Protein AF-A0A534K4C8-F1 (afdb_monomer_lite)

Secondary structure (DSSP, 8-state):
-EEEEE-TTSEEEEE-TT--EEEEEEEEEETTTTEEEETTEEEE-EEEEEEEEEEEE-TT-TTSPPEEEEEEEEEEEEE-SSEEEEEES-GGGBSGGGS-TTSPPBPPTT----PPPPTTS-SPPTTPPEEEEEEGGGEEEEEEETTEEEEEEEEESTTSS-EEEEEEEEEE-SSHHHHHHHHTTS-B-S-HHHHHHT---SS---TTS-TT--THHHHHHHHHHHHHHHHHHHHHHHHTT-HHHHHHHHHHHHHHHHHHHHHHHHHHHHTHHHHHHHHHHTTHHHHHHHHHHHHHHHHHHHHHHHHTT----TTTT--HHHHHHHHHS-GGG--HHHHHHHHHHHHHHHHHHH-S----EEEEETTTTEEEEEEGGGTEEE-HHHHHHHHHTS--SS-HHHHHHHHHHHHHHHHHT--HHHHHHTTS-SSGGGGHHHHHHHHHHHHTTS-EEEEEETTEEEEEEEEEETTEEEEEEEEEEEETTEEEEEEEEEEEEES--EEEEEEESSS---BTTBTTEEEEEETTEEEEEEEEEETTHHHHHHHHHT--SEEEEEEEEEEEEEEEE-HHHHHT-TTSPPEEEES-B-TTS-B-SSEEEEEEEEEEEEEEEETTTTEEEEEEEEEETTEEEEEEEEGGGEES---TT-EEEEEEEEEEEE--SSS-------

Structure (mmCIF, N/CA/C/O backbone):
data_AF-A0A534K4C8-F1
#
_entry.id   AF-A0A534K4C8-F1
#
loop_
_atom_site.group_PDB
_atom_site.id
_atom_site.type_symbol
_atom_site.label_atom_id
_atom_site.label_alt_id
_atom_site.label_comp_id
_atom_site.label_asym_id
_atom_site.label_entity_id
_atom_site.label_seq_id
_atom_site.pdbx_PDB_ins_code
_atom_site.Cartn_x
_atom_site.Cartn_y
_atom_site.Cartn_z
_atom_site.occupancy
_atom_site.B_iso_or_equiv
_atom_site.auth_seq_id
_atom_site.auth_comp_id
_atom_site.auth_asym_id
_atom_site.auth_atom_id
_atom_site.pdbx_PDB_model_num
ATOM 1 N N . MET A 1 1 ? -8.471 -3.311 24.965 1.00 91.62 1 MET A N 1
ATOM 2 C CA . MET A 1 1 ? -9.716 -3.371 25.773 1.00 91.62 1 MET A CA 1
ATOM 3 C C . MET A 1 1 ? -10.539 -2.134 25.496 1.00 91.62 1 MET A C 1
ATOM 5 O O . MET A 1 1 ? -9.971 -1.056 25.414 1.00 91.62 1 MET A O 1
ATOM 9 N N . GLU A 1 2 ? -11.858 -2.290 25.397 1.00 92.75 2 GLU A N 1
ATOM 10 C CA . GLU A 1 2 ? -12.789 -1.209 25.055 1.00 92.75 2 GLU A CA 1
ATOM 11 C C . GLU A 1 2 ? -13.980 -1.199 26.025 1.00 92.75 2 GLU A C 1
ATOM 13 O O . GLU A 1 2 ? -14.483 -2.255 26.419 1.00 92.75 2 GLU A O 1
ATOM 18 N N . ILE A 1 3 ? -14.445 -0.017 26.433 1.00 92.06 3 ILE A N 1
ATOM 19 C CA . ILE A 1 3 ? -15.524 0.149 27.423 1.00 92.06 3 ILE A CA 1
ATOM 20 C C . ILE A 1 3 ? -16.543 1.142 26.882 1.00 92.06 3 ILE A C 1
ATOM 22 O O . ILE A 1 3 ? -16.200 2.079 26.167 1.00 92.06 3 ILE A O 1
ATOM 26 N N . GLY A 1 4 ? -17.815 0.973 27.228 1.00 91.44 4 GLY A N 1
ATOM 27 C CA . GLY A 1 4 ? -18.824 1.943 26.843 1.00 91.44 4 GLY A CA 1
ATOM 28 C C . GLY A 1 4 ? -20.234 1.512 27.188 1.00 91.44 4 GLY A C 1
ATOM 29 O O . GLY A 1 4 ? -20.477 0.885 28.218 1.00 91.44 4 GLY A O 1
ATOM 30 N N . TYR A 1 5 ? -21.188 1.866 26.335 1.00 90.69 5 TYR A N 1
ATOM 31 C CA . TYR A 1 5 ? -22.592 1.507 26.515 1.00 90.69 5 TYR A CA 1
ATOM 32 C C . TYR A 1 5 ? -23.217 0.954 25.242 1.00 90.69 5 TYR A C 1
ATOM 34 O O . TYR A 1 5 ? -22.700 1.142 24.142 1.00 90.69 5 TYR A O 1
ATOM 42 N N . LEU A 1 6 ? -24.347 0.269 25.405 1.00 89.88 6 LEU A N 1
ATOM 43 C CA . LEU A 1 6 ? -25.094 -0.307 24.294 1.00 89.88 6 LEU A CA 1
ATOM 44 C C . LEU A 1 6 ? -26.227 0.619 23.843 1.00 89.88 6 LEU A C 1
ATOM 46 O O . LEU A 1 6 ? -26.933 1.236 24.656 1.00 89.88 6 LEU A O 1
ATOM 50 N N . THR A 1 7 ? -26.425 0.705 22.528 1.00 87.50 7 THR A N 1
ATOM 51 C CA . THR A 1 7 ? -27.637 1.294 21.949 1.00 87.50 7 THR A CA 1
ATOM 52 C C . THR A 1 7 ? -28.849 0.405 22.245 1.00 87.50 7 THR A C 1
ATOM 54 O O . THR A 1 7 ? -28.719 -0.715 22.740 1.00 87.50 7 THR A O 1
ATOM 57 N N . ARG A 1 8 ? -30.059 0.888 21.932 1.00 83.44 8 ARG A N 1
ATOM 58 C CA . ARG A 1 8 ? -31.285 0.081 22.080 1.00 83.44 8 ARG A CA 1
ATOM 59 C C . ARG A 1 8 ? -31.248 -1.207 21.254 1.00 83.44 8 ARG A C 1
ATOM 61 O O . ARG A 1 8 ? -31.785 -2.212 21.701 1.00 83.44 8 ARG A O 1
ATOM 68 N N . ASP A 1 9 ? -30.580 -1.166 20.105 1.00 84.69 9 ASP A N 1
ATOM 69 C CA . ASP A 1 9 ? -30.441 -2.301 19.190 1.00 84.69 9 ASP A CA 1
ATOM 70 C C . ASP A 1 9 ? -29.241 -3.198 19.535 1.00 84.69 9 ASP A C 1
ATOM 72 O O . ASP A 1 9 ? -28.966 -4.158 18.822 1.00 84.69 9 ASP A O 1
ATOM 76 N N . GLY A 1 10 ? -28.518 -2.897 20.622 1.00 88.75 10 GLY A N 1
ATOM 77 C CA . GLY A 1 10 ? -27.372 -3.679 21.089 1.00 88.75 10 GLY A CA 1
ATOM 78 C C . GLY A 1 10 ? -26.034 -3.308 20.445 1.00 88.75 10 GLY A C 1
ATOM 79 O O . GLY A 1 10 ? -25.050 -4.005 20.676 1.00 88.75 10 GLY A O 1
ATOM 80 N N . HIS A 1 11 ? -25.963 -2.233 19.652 1.00 91.06 11 HIS A N 1
ATOM 81 C CA . HIS A 1 11 ? -24.701 -1.765 19.066 1.00 91.06 11 HIS A CA 1
ATOM 82 C C . HIS A 1 11 ? -23.797 -1.110 20.104 1.00 91.06 11 HIS A C 1
ATOM 84 O O . HIS A 1 11 ? -24.274 -0.521 21.077 1.00 91.06 11 HIS A O 1
ATOM 90 N N . LEU A 1 12 ? -22.490 -1.177 19.873 1.00 91.50 12 LEU A N 1
ATOM 91 C CA . LEU A 1 12 ? -21.493 -0.677 20.809 1.00 91.50 12 LEU A CA 1
ATOM 92 C C . LEU A 1 12 ? -21.293 0.825 20.605 1.00 91.50 12 LEU A C 1
ATOM 94 O O . LEU A 1 12 ? -21.073 1.293 19.487 1.00 91.50 12 LEU A O 1
ATOM 98 N N . VAL A 1 13 ? -21.326 1.581 21.698 1.00 89.81 13 VAL A N 1
ATOM 99 C CA . VAL A 1 13 ? -20.793 2.941 21.749 1.00 89.81 13 VAL A CA 1
ATOM 100 C C . VAL A 1 13 ? -19.624 2.952 22.712 1.00 89.81 13 VAL A C 1
ATOM 102 O O . VAL A 1 13 ? -19.822 2.951 23.927 1.00 89.81 13 VAL A O 1
ATOM 105 N N . VAL A 1 14 ? -18.420 2.938 22.154 1.00 89.81 14 VAL A N 1
ATOM 106 C CA . VAL A 1 14 ? -17.164 2.985 22.903 1.00 89.81 14 VAL A CA 1
ATOM 107 C C . VAL A 1 14 ? -16.979 4.390 23.461 1.00 89.81 14 VAL A C 1
ATOM 109 O O . VAL A 1 14 ? -17.218 5.379 22.762 1.00 89.81 14 VAL A O 1
ATOM 112 N N . ALA A 1 15 ? -16.586 4.461 24.727 1.00 86.69 15 ALA A N 1
ATOM 113 C CA . ALA A 1 15 ? -16.283 5.679 25.454 1.00 86.69 15 ALA A CA 1
ATOM 114 C C . ALA A 1 15 ? -14.876 5.556 26.038 1.00 86.69 15 ALA A C 1
ATOM 116 O O . ALA A 1 15 ? -14.693 4.889 27.058 1.00 86.69 15 ALA A O 1
ATOM 117 N N . ASP A 1 16 ? -13.913 6.197 25.381 1.00 84.75 16 ASP A N 1
ATOM 118 C CA . ASP A 1 16 ? -12.506 6.090 25.758 1.00 84.75 16 ASP A CA 1
ATOM 119 C C . ASP A 1 16 ? -12.152 6.958 26.977 1.00 84.75 16 ASP A C 1
ATOM 121 O O . ASP A 1 16 ? -12.927 7.812 27.437 1.00 84.75 16 ASP A O 1
ATOM 125 N N . THR A 1 17 ? -10.952 6.753 27.521 1.00 81.75 17 THR A N 1
ATOM 126 C CA . THR A 1 17 ? -10.434 7.564 28.627 1.00 81.75 17 THR A CA 1
ATOM 127 C C . THR A 1 17 ? -10.119 9.012 28.240 1.00 81.75 17 THR A C 1
ATOM 129 O O . THR A 1 17 ? -9.864 9.827 29.120 1.00 81.75 17 THR A O 1
ATOM 132 N N . LEU A 1 18 ? -10.167 9.394 26.962 1.00 76.56 18 LEU A N 1
ATOM 133 C CA . LEU A 1 18 ? -10.115 10.800 26.532 1.00 76.56 18 LEU A CA 1
ATOM 134 C C . LEU A 1 18 ? -11.508 11.455 26.530 1.00 76.56 18 LEU A C 1
ATOM 136 O O . LEU A 1 18 ? -11.635 12.653 26.279 1.00 76.56 18 LEU A O 1
ATOM 140 N N . GLY A 1 19 ? -12.558 10.687 26.832 1.00 72.62 19 GLY A N 1
ATOM 141 C CA . GLY A 1 19 ? -13.943 11.141 26.836 1.00 72.62 19 GLY A CA 1
ATOM 142 C C . GLY A 1 19 ? -14.567 11.215 25.441 1.00 72.62 19 GLY A C 1
ATOM 143 O O . GLY A 1 19 ? -15.679 11.735 25.304 1.00 72.62 19 GLY A O 1
ATOM 144 N N . GLN A 1 20 ? -13.902 10.687 24.407 1.00 77.50 20 GLN A N 1
ATOM 145 C CA . GLN A 1 20 ? -14.484 10.586 23.074 1.00 77.50 20 GLN A CA 1
ATOM 146 C C . GLN A 1 20 ? -15.462 9.416 23.013 1.00 77.50 20 GLN A C 1
ATOM 148 O O . GLN A 1 20 ? -15.328 8.404 23.700 1.00 77.50 20 GLN A O 1
ATOM 153 N N . ARG A 1 21 ? -16.487 9.571 22.172 1.00 82.38 21 ARG A N 1
ATOM 154 C CA . ARG A 1 21 ? -17.545 8.574 21.999 1.00 82.38 21 ARG A CA 1
ATOM 155 C C . ARG A 1 21 ? -17.653 8.190 20.539 1.00 82.38 21 ARG A C 1
ATOM 157 O O . ARG A 1 21 ? -17.881 9.064 19.701 1.00 82.38 21 ARG A O 1
ATOM 164 N N . ARG A 1 22 ? -17.542 6.898 20.245 1.00 86.38 22 ARG A N 1
ATOM 165 C CA . ARG A 1 22 ? -17.604 6.365 18.879 1.00 86.38 22 ARG A CA 1
ATOM 166 C C . ARG A 1 22 ? -18.592 5.219 18.777 1.00 86.38 22 ARG A C 1
ATOM 168 O O . ARG A 1 22 ? -18.612 4.331 19.626 1.00 86.38 22 ARG A O 1
ATOM 175 N N . VAL A 1 23 ? -19.433 5.257 17.749 1.00 88.31 23 VAL A N 1
ATOM 176 C CA . VAL A 1 23 ? -20.460 4.236 17.517 1.00 88.31 23 VAL A CA 1
ATOM 177 C C . VAL A 1 23 ? -19.930 3.180 16.557 1.00 88.31 23 VAL A C 1
ATOM 179 O O . VAL A 1 23 ? -19.636 3.482 15.407 1.00 88.31 23 VAL A O 1
ATOM 182 N N . PHE A 1 24 ? -19.888 1.928 17.001 1.00 90.62 24 PHE A N 1
ATOM 183 C CA . PHE A 1 24 ? -19.467 0.784 16.201 1.00 90.62 24 PHE A CA 1
ATOM 184 C C . PHE A 1 24 ? -20.666 -0.106 15.890 1.00 90.62 24 PHE A C 1
ATOM 186 O O . PHE A 1 24 ? -20.965 -1.056 16.615 1.00 90.62 24 PHE A O 1
ATOM 193 N N . LYS A 1 25 ? -21.357 0.186 14.783 1.00 90.44 25 LYS A N 1
ATOM 194 C CA . LYS A 1 25 ? -22.474 -0.650 14.310 1.00 90.44 25 LYS A CA 1
ATOM 195 C C . LYS A 1 25 ? -22.025 -1.982 13.711 1.00 90.44 25 LYS A C 1
ATOM 197 O O . LYS A 1 25 ? -22.850 -2.876 13.563 1.00 90.44 25 LYS A O 1
ATOM 202 N N . ALA A 1 26 ? -20.730 -2.123 13.421 1.00 91.06 26 ALA A N 1
ATOM 203 C CA . ALA A 1 26 ? -20.114 -3.399 13.076 1.00 91.06 26 ALA A CA 1
ATOM 204 C C . ALA A 1 26 ? -20.353 -4.466 14.151 1.00 91.06 26 ALA A C 1
ATOM 206 O O . ALA A 1 26 ? -20.452 -5.642 13.822 1.00 91.06 26 ALA A O 1
ATOM 207 N N . TYR A 1 27 ? -20.470 -4.055 15.416 1.00 91.38 27 TYR A N 1
ATOM 208 C CA . TYR A 1 27 ? -20.716 -4.945 16.538 1.00 91.38 27 TYR A CA 1
ATOM 209 C C . TYR A 1 27 ? -22.155 -4.827 17.038 1.00 91.38 27 TYR A C 1
ATOM 211 O O . TYR A 1 27 ? -22.725 -3.731 17.103 1.00 91.38 27 TYR A O 1
ATOM 219 N N . ARG A 1 28 ? -22.732 -5.955 17.451 1.00 91.94 28 ARG A N 1
ATOM 220 C CA . ARG A 1 28 ? -24.028 -6.006 18.129 1.00 91.94 28 ARG A CA 1
ATOM 221 C C . ARG A 1 28 ? -24.055 -7.115 19.173 1.00 91.94 28 ARG A C 1
ATOM 223 O O . ARG A 1 28 ? -23.678 -8.248 18.901 1.00 91.94 28 ARG A O 1
ATOM 230 N N . ILE A 1 29 ? -24.530 -6.794 20.368 1.00 91.38 29 ILE A N 1
ATOM 231 C CA . ILE A 1 29 ? -24.718 -7.752 21.458 1.00 91.38 29 ILE A CA 1
ATOM 232 C C . ILE A 1 29 ? -26.206 -8.051 21.593 1.00 91.38 29 ILE A C 1
ATOM 234 O O . ILE A 1 29 ? -27.005 -7.159 21.873 1.00 91.38 29 ILE A O 1
ATOM 238 N N . ASP A 1 30 ? -26.568 -9.321 21.429 1.00 89.62 30 ASP A N 1
ATOM 239 C CA . ASP A 1 30 ? -27.915 -9.831 21.651 1.00 89.62 30 ASP A CA 1
ATOM 240 C C . ASP A 1 30 ? -27.914 -10.787 22.849 1.00 89.62 30 ASP A C 1
ATOM 242 O O . ASP A 1 30 ? -27.718 -11.999 22.726 1.00 89.62 30 ASP A O 1
ATOM 246 N N . GLU A 1 31 ? -28.147 -10.227 24.038 1.00 86.12 31 GLU A N 1
ATOM 247 C CA . GLU A 1 31 ? -28.223 -11.003 25.279 1.00 86.12 31 GLU A CA 1
ATOM 248 C C . GLU A 1 31 ? -29.380 -12.008 25.298 1.00 86.12 31 GLU A C 1
ATOM 250 O O . GLU A 1 31 ? -29.290 -13.022 25.989 1.00 86.12 31 GLU A O 1
ATOM 255 N N . ARG A 1 32 ? -30.470 -11.758 24.555 1.00 86.56 32 ARG A N 1
ATOM 256 C CA . ARG A 1 32 ? -31.645 -12.645 24.560 1.00 86.56 32 ARG A CA 1
ATOM 257 C C . ARG A 1 32 ? -31.327 -13.958 23.865 1.00 86.56 32 ARG A C 1
ATOM 259 O O . ARG A 1 32 ? -31.653 -15.020 24.385 1.00 86.56 32 ARG A O 1
ATOM 266 N N . ASN A 1 33 ? -30.658 -13.865 22.721 1.00 87.44 33 ASN A N 1
ATOM 267 C CA . ASN A 1 33 ? -30.242 -15.024 21.936 1.00 87.44 33 ASN A CA 1
ATOM 268 C C . ASN A 1 33 ? -28.829 -15.515 22.290 1.00 87.44 33 ASN A C 1
ATOM 270 O O . ASN A 1 33 ? -28.341 -16.445 21.657 1.00 87.44 33 ASN A O 1
ATOM 274 N N . LYS A 1 34 ? -28.186 -14.900 23.292 1.00 86.38 34 LYS A N 1
ATOM 275 C CA . LYS A 1 34 ? -26.816 -15.180 23.743 1.00 86.38 34 LYS A CA 1
ATOM 276 C C . LYS A 1 34 ? -25.773 -15.146 22.618 1.00 86.38 34 LYS A C 1
ATOM 278 O O . LYS A 1 34 ? -24.890 -16.000 22.548 1.00 86.38 34 LYS A O 1
ATOM 283 N N . ASN A 1 35 ? -25.897 -14.162 21.730 1.00 89.44 35 ASN A N 1
ATOM 284 C CA . ASN A 1 35 ? -25.029 -14.027 20.569 1.00 89.44 35 ASN A CA 1
ATOM 285 C C . ASN A 1 35 ? -24.349 -12.660 20.532 1.00 89.44 35 ASN A C 1
ATOM 287 O O . ASN A 1 35 ? -24.963 -11.622 20.784 1.00 89.44 35 ASN A O 1
ATOM 291 N N . PHE A 1 36 ? -23.078 -12.673 20.157 1.00 89.31 36 PHE A N 1
ATOM 292 C CA . PHE A 1 36 ? -22.313 -11.507 19.754 1.00 89.31 36 PHE A CA 1
ATOM 293 C C . PHE A 1 36 ? -22.184 -11.523 18.237 1.00 89.31 36 PHE A C 1
ATOM 295 O O . PHE A 1 36 ? -21.759 -12.513 17.647 1.00 89.31 36 PHE A O 1
ATOM 302 N N . GLU A 1 37 ? -22.581 -10.439 17.598 1.00 90.12 37 GLU A N 1
ATOM 303 C CA . GLU A 1 37 ? -22.548 -10.289 16.155 1.00 90.12 37 GLU A CA 1
ATOM 304 C C . GLU A 1 37 ? -21.459 -9.299 15.762 1.00 90.12 37 GLU A C 1
ATOM 306 O O . GLU A 1 37 ? -21.367 -8.207 16.325 1.00 90.12 37 GLU A O 1
ATOM 311 N N . PHE A 1 38 ? -20.653 -9.690 14.780 1.00 90.38 38 PHE A N 1
ATOM 312 C CA . PHE A 1 38 ? -19.677 -8.832 14.124 1.00 90.38 38 PHE A CA 1
ATOM 313 C C . PHE A 1 38 ? -19.906 -8.894 12.614 1.00 90.38 38 PHE A C 1
ATOM 315 O O . PHE A 1 38 ? -19.871 -9.979 12.039 1.00 90.38 38 PHE A O 1
ATOM 322 N N . LEU A 1 39 ? -20.180 -7.749 11.983 1.00 88.94 39 LEU A N 1
ATOM 323 C CA . LEU A 1 39 ? -20.439 -7.620 10.542 1.00 88.94 39 LEU A CA 1
ATOM 324 C C . LEU A 1 39 ? -21.492 -8.619 10.020 1.00 88.94 39 LEU A C 1
ATOM 326 O O . LEU A 1 39 ? -21.297 -9.283 9.007 1.00 88.94 39 LEU A O 1
ATOM 330 N N . GLY A 1 40 ? -22.607 -8.777 10.740 1.00 83.19 40 GLY A N 1
ATOM 331 C CA . GLY A 1 40 ? -23.672 -9.720 10.369 1.00 83.19 40 GLY A CA 1
ATOM 332 C C . GLY A 1 40 ? -23.423 -11.173 10.791 1.00 83.19 40 GLY A C 1
ATOM 333 O O . GLY A 1 40 ? -24.359 -11.975 10.830 1.00 83.19 40 GLY A O 1
ATOM 334 N N . VAL A 1 41 ? -22.187 -11.529 11.154 1.00 86.50 41 VAL A N 1
ATOM 335 C CA . VAL A 1 41 ? -21.819 -12.886 11.570 1.00 86.50 41 VAL A CA 1
ATOM 336 C C . VAL A 1 41 ? -22.121 -13.066 13.050 1.00 86.50 41 VAL A C 1
ATOM 338 O O . VAL A 1 41 ? -21.480 -12.464 13.913 1.00 86.50 41 VAL A O 1
ATOM 341 N N . LYS A 1 42 ? -23.094 -13.927 13.354 1.00 89.12 42 LYS A N 1
ATOM 342 C CA . LYS A 1 42 ? -23.491 -14.255 14.727 1.00 89.12 42 LYS A CA 1
ATOM 343 C C . LYS A 1 42 ? -22.571 -15.318 15.312 1.00 89.12 42 LYS A C 1
ATOM 345 O O . LYS A 1 42 ? -22.425 -16.397 14.742 1.00 89.12 42 LYS A O 1
ATOM 350 N N . ARG A 1 43 ? -22.013 -15.037 16.485 1.00 86.31 43 ARG A N 1
ATOM 351 C CA . ARG A 1 43 ? -21.228 -15.981 17.278 1.00 86.31 43 ARG A CA 1
ATOM 352 C C . ARG A 1 43 ? -21.908 -16.193 18.629 1.00 86.31 43 ARG A C 1
ATOM 354 O O . ARG A 1 43 ? -22.185 -15.204 19.312 1.00 86.31 43 ARG A O 1
ATOM 361 N N . PRO A 1 44 ? -22.176 -17.442 19.035 1.00 87.50 44 PRO A N 1
ATOM 362 C CA . PRO A 1 44 ? -22.665 -17.699 20.377 1.00 87.50 44 PRO A CA 1
ATOM 363 C C . PRO A 1 44 ? -21.586 -17.340 21.394 1.00 87.50 44 PRO A C 1
ATOM 365 O O . PRO A 1 44 ? -20.393 -17.526 21.144 1.00 87.50 44 PRO A O 1
ATOM 368 N N . PHE A 1 45 ? -22.012 -16.842 22.546 1.00 90.38 45 PHE A N 1
ATOM 369 C CA . PHE A 1 45 ? -21.151 -16.722 23.713 1.00 90.38 45 PHE A CA 1
ATOM 370 C C . PHE A 1 45 ? -21.650 -17.615 24.845 1.00 90.38 45 PHE A C 1
ATOM 372 O O . PHE A 1 45 ? -22.848 -17.865 25.005 1.00 90.38 45 PHE A O 1
ATOM 379 N N . GLU A 1 46 ? -20.713 -18.093 25.651 1.00 91.12 46 GLU A N 1
ATOM 380 C CA . GLU A 1 46 ? -21.009 -18.866 26.850 1.00 91.12 46 GLU A CA 1
ATOM 381 C C . GLU A 1 46 ? -21.288 -17.909 28.012 1.00 91.12 46 GLU A C 1
ATOM 383 O O . GLU A 1 46 ? -20.503 -17.001 28.279 1.00 91.12 46 GLU A O 1
ATOM 388 N N . ALA A 1 47 ? -22.409 -18.089 28.711 1.00 91.00 47 ALA A N 1
ATOM 389 C CA . ALA A 1 47 ? -22.718 -17.309 29.906 1.00 91.00 47 ALA A CA 1
ATOM 390 C C . ALA A 1 47 ? -22.013 -17.922 31.121 1.00 91.00 47 ALA A C 1
ATOM 392 O O . ALA A 1 47 ? -22.389 -19.007 31.557 1.00 91.00 47 ALA A O 1
ATOM 393 N N . LEU A 1 48 ? -21.026 -17.214 31.674 1.00 90.69 48 LEU A N 1
ATOM 394 C CA . LEU A 1 48 ? -20.240 -17.683 32.820 1.00 90.69 48 LEU A CA 1
ATOM 395 C C . LEU A 1 48 ? -20.863 -17.307 34.173 1.00 90.69 48 LEU A C 1
ATOM 397 O O . LEU A 1 48 ? -20.525 -17.907 35.190 1.00 90.69 48 LEU A O 1
ATOM 401 N N . GLY A 1 49 ? -21.780 -16.336 34.194 1.00 91.38 49 GLY A N 1
ATOM 402 C CA . GLY A 1 49 ? -22.552 -15.963 35.381 1.00 91.38 49 GLY A CA 1
ATOM 403 C C . GLY A 1 49 ? -22.524 -14.469 35.694 1.00 91.38 49 GLY A C 1
ATOM 404 O O . GLY A 1 49 ? -22.084 -13.649 34.886 1.00 91.38 49 GLY A O 1
ATOM 405 N N . ASP A 1 50 ? -23.032 -14.124 36.875 1.00 96.00 50 ASP A N 1
ATOM 406 C CA . ASP A 1 50 ? -23.059 -12.756 37.388 1.00 96.00 50 ASP A CA 1
ATOM 407 C C . ASP A 1 50 ? -21.773 -12.438 38.168 1.00 96.00 50 ASP A C 1
ATOM 409 O O . ASP A 1 50 ? -21.331 -13.216 39.015 1.00 96.00 50 ASP A O 1
ATOM 413 N N . VAL A 1 51 ? -21.194 -11.267 37.903 1.00 97.06 51 VAL A N 1
ATOM 414 C CA . VAL A 1 51 ? -19.977 -10.743 38.541 1.00 97.06 51 VAL A CA 1
ATOM 415 C C . VAL A 1 51 ? -20.162 -9.273 38.924 1.00 97.06 51 VAL A C 1
ATOM 417 O O . VAL A 1 51 ? -21.094 -8.607 38.460 1.00 97.06 51 VAL A O 1
ATOM 420 N N . HIS A 1 52 ? -19.263 -8.731 39.746 1.00 97.56 52 HIS A N 1
ATOM 421 C CA . HIS A 1 52 ? -19.111 -7.277 39.863 1.00 97.56 52 HIS A CA 1
ATOM 422 C C . HIS A 1 52 ? -17.846 -6.830 39.143 1.00 97.56 52 HIS A C 1
ATOM 424 O O . HIS A 1 52 ? -16.765 -7.348 39.403 1.00 97.56 52 HIS A O 1
ATOM 430 N N . LEU A 1 53 ? -18.000 -5.861 38.243 1.00 96.38 53 LEU A N 1
ATOM 431 C CA . LEU A 1 53 ? -16.912 -5.289 37.461 1.00 96.38 53 LEU A CA 1
ATOM 432 C C . LEU A 1 53 ? -16.627 -3.859 37.925 1.00 96.38 53 LEU A C 1
ATOM 434 O O . LEU A 1 53 ? -17.544 -3.035 38.002 1.00 96.38 53 LEU A O 1
ATOM 438 N N . SER A 1 54 ? -15.361 -3.541 38.160 1.00 95.75 54 SER A N 1
ATOM 439 C CA . SER A 1 54 ? -14.863 -2.164 38.227 1.00 95.75 54 SER A CA 1
ATOM 440 C C . SER A 1 54 ? -13.605 -2.010 37.389 1.00 95.75 54 SER A C 1
ATOM 442 O O . SER A 1 54 ? -12.830 -2.950 37.239 1.00 95.75 54 SER A O 1
ATOM 444 N N . VAL A 1 55 ? -13.408 -0.818 36.834 1.00 94.62 55 VAL A N 1
ATOM 445 C CA . VAL A 1 55 ? -12.239 -0.511 36.006 1.00 94.62 55 VAL A CA 1
ATOM 446 C C . VAL A 1 55 ? -11.614 0.787 36.471 1.00 94.62 55 VAL A C 1
ATOM 448 O O . VAL A 1 55 ? -12.314 1.789 36.650 1.00 94.62 55 VAL A O 1
ATOM 451 N N . GLU A 1 56 ? -10.300 0.761 36.626 1.00 93.31 56 GLU A N 1
ATOM 452 C CA . GLU A 1 56 ? -9.467 1.898 36.986 1.00 93.31 56 GLU A CA 1
ATOM 453 C C . GLU A 1 56 ? -8.482 2.211 35.861 1.00 93.31 56 GLU A C 1
ATOM 455 O O . GLU A 1 56 ? -7.896 1.316 35.257 1.00 93.31 56 GLU A O 1
ATOM 460 N N . PHE A 1 57 ? -8.311 3.497 35.580 1.00 88.88 57 PHE A N 1
ATOM 461 C CA . PHE A 1 57 ? -7.308 4.035 34.674 1.00 88.88 57 PHE A CA 1
ATOM 462 C C . PHE A 1 57 ? -6.049 4.396 35.465 1.00 88.88 57 PHE A C 1
ATOM 464 O O . PHE A 1 57 ? -6.112 5.133 36.448 1.00 88.88 57 PHE A O 1
ATOM 471 N N . HIS A 1 58 ? -4.900 3.891 35.023 1.00 88.44 58 HIS A N 1
ATOM 472 C CA . HIS A 1 58 ? -3.615 4.031 35.700 1.00 88.44 58 HIS A CA 1
ATOM 473 C C . HIS A 1 58 ? -2.644 4.879 34.882 1.00 88.44 58 HIS A C 1
ATOM 475 O O . HIS A 1 58 ? -1.824 4.380 34.113 1.00 88.44 58 HIS A O 1
ATOM 481 N N . ARG A 1 59 ? -2.722 6.193 35.078 1.00 80.25 59 ARG A N 1
ATOM 482 C CA . ARG A 1 59 ? -1.911 7.172 34.344 1.00 80.25 59 ARG A CA 1
ATOM 483 C C . ARG A 1 59 ? -0.405 7.026 34.558 1.00 80.25 59 ARG A C 1
ATOM 485 O O . ARG A 1 59 ? 0.367 7.144 33.618 1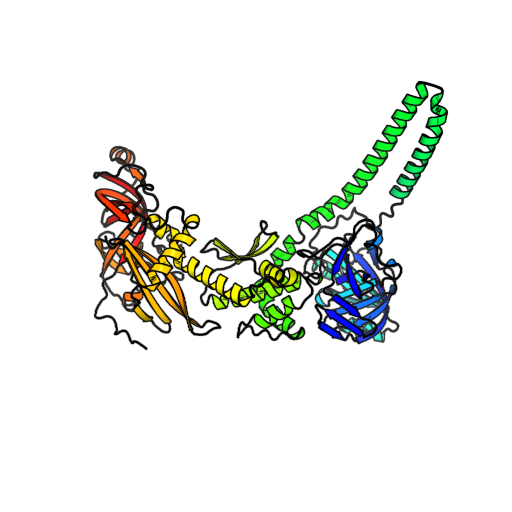.00 80.25 59 ARG A O 1
ATOM 492 N N . ASN A 1 60 ? -0.013 6.761 35.803 1.00 82.38 60 ASN A N 1
ATOM 493 C CA . ASN A 1 60 ? 1.384 6.720 36.242 1.00 82.38 60 ASN A CA 1
ATOM 494 C C . ASN A 1 60 ? 1.892 5.278 36.425 1.00 82.38 60 ASN A C 1
ATOM 496 O O . ASN A 1 60 ? 2.802 5.050 37.219 1.00 82.38 60 ASN A O 1
ATOM 500 N N . GLY A 1 61 ? 1.271 4.314 35.738 1.00 86.75 61 GLY A N 1
ATOM 501 C CA . GLY A 1 61 ? 1.511 2.884 35.938 1.00 86.75 61 GLY A CA 1
ATOM 502 C C . GLY A 1 61 ? 0.558 2.248 36.951 1.00 86.75 61 GLY A C 1
ATOM 503 O O . GLY A 1 61 ? -0.066 2.926 37.775 1.00 86.75 61 GLY A O 1
ATOM 504 N N . TRP A 1 62 ? 0.421 0.930 36.857 1.00 90.88 62 TRP A N 1
ATOM 505 C CA . TRP A 1 62 ? -0.450 0.104 37.683 1.00 90.88 62 TRP A CA 1
ATOM 506 C C . TRP A 1 62 ? -0.088 0.148 39.174 1.00 90.88 62 TRP A C 1
ATOM 508 O O . TRP A 1 62 ? -0.985 0.080 40.011 1.00 90.88 62 TRP A O 1
ATOM 518 N N . GLU A 1 63 ? 1.179 0.332 39.545 1.00 85.25 63 GLU A N 1
ATOM 519 C CA . GLU A 1 63 ? 1.584 0.460 40.961 1.00 85.25 63 GLU A CA 1
ATOM 520 C C . GLU A 1 63 ? 1.070 1.747 41.635 1.00 85.25 63 GLU A C 1
ATOM 522 O O . GLU A 1 63 ? 1.023 1.860 42.862 1.00 85.25 63 GLU A O 1
ATOM 527 N N . LYS A 1 64 ? 0.679 2.757 40.850 1.00 85.75 64 LYS A N 1
ATOM 528 C CA . LYS A 1 64 ? 0.154 4.020 41.380 1.00 85.75 64 LYS A CA 1
ATOM 529 C C . LYS A 1 64 ? -1.372 3.971 41.515 1.00 85.75 64 LYS A C 1
ATOM 531 O O . LYS A 1 64 ? -2.024 3.228 40.780 1.00 85.75 64 LYS A O 1
ATOM 536 N N . PRO A 1 65 ? -1.966 4.778 42.419 1.00 85.50 65 PRO A N 1
ATOM 537 C CA . PRO A 1 65 ? -3.417 4.854 42.562 1.00 85.50 65 PRO A CA 1
ATOM 538 C C . PRO A 1 65 ? -4.109 5.153 41.227 1.00 85.50 65 PRO A C 1
ATOM 540 O O . PRO A 1 65 ? -3.731 6.095 40.527 1.00 85.50 65 PRO A O 1
ATOM 543 N N . GLY A 1 66 ? -5.110 4.341 40.891 1.00 85.69 66 GLY A N 1
ATOM 544 C CA . GLY A 1 66 ? -5.898 4.481 39.674 1.00 85.69 66 GLY A CA 1
ATOM 545 C C . GLY A 1 66 ? -7.079 5.439 39.833 1.00 85.69 66 GLY A C 1
ATOM 546 O O . GLY A 1 66 ? -7.572 5.710 40.931 1.00 85.69 66 GLY A O 1
ATOM 547 N N . GLU A 1 67 ? -7.570 5.951 38.710 1.00 87.31 67 GLU A N 1
ATOM 548 C CA . GLU A 1 67 ? -8.793 6.741 38.626 1.00 87.31 67 GLU A CA 1
ATOM 549 C C . GLU A 1 67 ? -9.937 5.848 38.135 1.00 87.31 67 GLU A C 1
ATOM 551 O O . GLU A 1 67 ? -9.883 5.280 37.049 1.00 87.31 67 GLU A O 1
ATOM 556 N N . VAL A 1 68 ? -11.008 5.715 38.918 1.00 88.31 68 VAL A N 1
ATOM 557 C CA . VAL A 1 68 ? -12.142 4.850 38.546 1.00 88.31 68 VAL A CA 1
ATOM 558 C C . VAL A 1 68 ? -12.811 5.349 37.260 1.00 88.31 68 VAL A C 1
ATOM 560 O O . VAL A 1 68 ? -13.380 6.447 37.281 1.00 88.31 68 VAL A O 1
ATOM 563 N N . VAL A 1 69 ? -12.811 4.507 36.217 1.00 87.88 69 VAL A N 1
ATOM 564 C CA . VAL A 1 69 ? -13.476 4.639 34.897 1.00 87.88 69 VAL A CA 1
ATOM 565 C C . VAL A 1 69 ? -14.857 3.990 34.898 1.00 87.88 69 VAL A C 1
ATOM 567 O O . VAL A 1 69 ? -15.832 4.551 34.398 1.00 87.88 69 VAL A O 1
ATOM 570 N N . LEU A 1 70 ? -14.957 2.815 35.516 1.00 90.31 70 LEU A N 1
ATOM 571 C CA . LEU A 1 70 ? -16.206 2.099 35.721 1.00 90.31 70 LEU A CA 1
ATOM 572 C C . LEU A 1 70 ? -16.336 1.803 37.209 1.00 90.31 70 LEU A C 1
ATOM 574 O O . LEU A 1 70 ? -15.543 1.052 37.777 1.00 90.31 70 LEU A O 1
ATOM 578 N N . ARG A 1 71 ? -17.342 2.401 37.852 1.00 91.56 71 ARG A N 1
ATOM 579 C CA . ARG A 1 71 ? -17.666 2.082 39.250 1.00 91.56 71 ARG A CA 1
ATOM 580 C C . ARG A 1 71 ? -18.063 0.616 39.359 1.00 91.56 71 ARG A C 1
ATOM 582 O O . ARG A 1 71 ? -18.625 0.075 38.411 1.00 91.56 71 ARG A O 1
ATOM 589 N N . ARG A 1 72 ? -17.868 0.023 40.538 1.00 94.56 72 ARG A N 1
ATOM 590 C CA . ARG A 1 72 ? -18.319 -1.337 40.857 1.00 94.56 72 ARG A CA 1
ATOM 591 C C . ARG A 1 72 ? -19.767 -1.552 40.401 1.00 94.56 72 ARG A C 1
ATOM 593 O O . ARG A 1 72 ? -20.692 -0.953 40.950 1.00 94.56 72 ARG A O 1
ATOM 600 N N . THR A 1 73 ? -19.942 -2.367 39.366 1.00 94.12 73 THR A N 1
ATOM 601 C CA . THR A 1 73 ? -21.202 -2.549 38.638 1.00 94.12 73 THR A CA 1
ATOM 602 C C . THR A 1 73 ? -21.538 -4.032 38.548 1.00 94.12 73 THR A C 1
ATOM 604 O O . THR A 1 73 ? -20.699 -4.798 38.077 1.00 94.12 73 THR A O 1
ATOM 607 N N . PRO A 1 74 ? -22.757 -4.454 38.933 1.00 95.94 74 PRO A N 1
ATOM 608 C CA . PRO A 1 74 ? -23.239 -5.797 38.639 1.00 95.94 74 PRO A CA 1
ATOM 609 C C . PRO A 1 74 ? -23.324 -6.004 37.123 1.00 95.94 74 PRO A C 1
ATOM 611 O O . PRO A 1 74 ? -24.004 -5.233 36.431 1.00 95.94 74 PRO A O 1
ATOM 614 N N . ALA A 1 75 ? -22.656 -7.037 36.625 1.00 96.31 75 ALA A N 1
ATOM 615 C CA . ALA A 1 75 ? -22.573 -7.356 35.209 1.00 96.31 75 ALA A CA 1
ATOM 616 C C . ALA A 1 75 ? -22.687 -8.863 34.973 1.00 96.31 75 ALA A C 1
ATOM 618 O O . ALA A 1 75 ? -22.300 -9.668 35.816 1.00 96.31 75 ALA A O 1
ATOM 619 N N . LYS A 1 76 ? -23.188 -9.237 33.799 1.00 95.62 76 LYS A N 1
ATOM 620 C CA . LYS A 1 76 ? -23.097 -10.610 33.305 1.00 95.62 76 LYS A CA 1
ATOM 621 C C . LYS A 1 76 ? -21.795 -10.783 32.550 1.00 95.62 76 LYS A C 1
ATOM 623 O O . LYS A 1 76 ? -21.473 -9.948 31.704 1.00 95.62 76 LYS A O 1
ATOM 628 N N . LEU A 1 77 ? -21.078 -11.858 32.851 1.00 95.50 77 LEU A N 1
ATOM 629 C CA . LEU A 1 77 ? -19.868 -12.254 32.150 1.00 95.50 77 LEU A CA 1
ATOM 630 C C . LEU A 1 77 ? -20.204 -13.290 31.079 1.00 95.50 77 LEU A C 1
ATOM 632 O O . LEU A 1 77 ? -20.793 -14.339 31.354 1.00 95.50 77 LEU A O 1
ATOM 636 N N . TYR A 1 78 ? -19.757 -12.999 29.867 1.00 94.12 78 TYR A N 1
ATOM 637 C CA . TYR A 1 78 ? -19.829 -13.882 28.724 1.00 94.12 78 TYR A CA 1
ATOM 638 C C . TYR A 1 78 ? -18.429 -14.174 28.191 1.00 94.12 78 TYR A C 1
ATOM 640 O O . TYR A 1 78 ? -17.573 -13.287 28.130 1.00 94.12 78 TYR A O 1
ATOM 648 N N . ARG A 1 79 ? -18.204 -15.416 27.772 1.00 90.81 79 ARG A N 1
ATOM 649 C CA . ARG A 1 79 ? -16.976 -15.853 27.111 1.00 90.81 79 ARG A CA 1
ATOM 650 C C . ARG A 1 79 ? -17.220 -16.033 25.620 1.00 90.81 79 ARG A C 1
ATOM 652 O O . ARG A 1 79 ? -18.123 -16.760 25.208 1.00 90.81 79 ARG A O 1
ATOM 659 N N . GLY A 1 80 ? -16.402 -15.351 24.826 1.00 86.50 80 GLY A N 1
ATOM 660 C CA . GLY A 1 80 ? -16.218 -15.612 23.404 1.00 86.50 80 GLY A CA 1
ATOM 661 C C . GLY A 1 80 ? -14.969 -16.463 23.161 1.00 86.50 80 GLY A C 1
ATOM 662 O O . GLY A 1 80 ? -14.364 -16.986 24.091 1.00 86.50 80 GLY A O 1
ATOM 663 N N . ARG A 1 81 ? -14.562 -16.591 21.895 1.00 81.06 81 ARG A N 1
ATOM 664 C CA . ARG A 1 81 ? -13.403 -17.417 21.514 1.00 81.06 81 ARG A CA 1
ATOM 665 C C . ARG A 1 81 ? -12.047 -16.821 21.917 1.00 81.06 81 ARG A C 1
ATOM 667 O O . ARG A 1 81 ? -11.166 -17.580 22.291 1.00 81.06 81 ARG A O 1
ATOM 674 N N . ALA A 1 82 ? -11.886 -15.505 21.783 1.00 84.12 82 ALA A N 1
ATOM 675 C CA . ALA A 1 82 ? -10.636 -14.776 22.051 1.00 84.12 82 ALA A CA 1
ATOM 676 C C . ALA A 1 82 ? -10.900 -13.464 22.820 1.00 84.12 82 ALA A C 1
ATOM 678 O O . ALA A 1 82 ? -10.229 -12.443 22.638 1.00 84.12 82 ALA A O 1
ATOM 679 N N . SER A 1 83 ? -12.004 -13.447 23.568 1.00 90.69 83 SER A N 1
ATOM 680 C CA . SER A 1 83 ? -12.489 -12.251 24.243 1.00 90.69 83 SER A CA 1
ATOM 681 C C . SER A 1 83 ? -13.480 -12.592 25.342 1.00 90.69 83 SER A C 1
ATOM 683 O O . SER A 1 83 ? -14.256 -13.544 25.225 1.00 90.69 83 SER A O 1
ATOM 685 N N . HIS A 1 84 ? -13.564 -11.714 26.331 1.00 93.88 84 HIS A N 1
ATOM 686 C CA . HIS A 1 84 ? -14.581 -11.725 27.368 1.00 93.88 84 HIS A CA 1
ATOM 687 C C . HIS A 1 84 ? -15.432 -10.457 27.277 1.00 93.88 84 HIS A C 1
ATOM 689 O O . HIS A 1 84 ? -14.920 -9.353 27.086 1.00 93.88 84 HIS A O 1
ATOM 695 N N . LEU A 1 85 ? -16.746 -10.623 27.400 1.00 94.56 85 LEU A N 1
ATOM 696 C CA . LEU A 1 85 ? -17.713 -9.538 27.327 1.00 94.56 85 LEU A CA 1
ATOM 697 C C . LEU A 1 85 ? -18.444 -9.418 28.658 1.00 94.56 85 LEU A C 1
ATOM 699 O O . LEU A 1 85 ? -19.028 -10.380 29.152 1.00 94.56 85 LEU A O 1
ATOM 703 N N . PHE A 1 86 ? -18.469 -8.208 29.196 1.00 95.56 86 PHE A N 1
ATOM 704 C CA . PHE A 1 86 ? -19.224 -7.871 30.390 1.00 95.56 86 PHE A CA 1
ATOM 705 C C . PHE A 1 86 ? -20.377 -6.963 29.997 1.00 95.56 86 PHE A C 1
ATOM 707 O O . PHE A 1 86 ? -20.146 -5.949 29.340 1.00 95.56 86 PHE A O 1
ATOM 714 N N . VAL A 1 87 ? -21.599 -7.293 30.417 1.00 95.25 87 VAL A N 1
ATOM 715 C CA . VAL A 1 87 ? -22.777 -6.441 30.194 1.00 95.25 87 VAL A CA 1
ATOM 716 C C . VAL A 1 87 ? -23.381 -6.041 31.533 1.00 95.25 87 VAL A C 1
ATOM 718 O O . VAL A 1 87 ? -23.906 -6.867 32.279 1.00 95.25 87 VAL A O 1
ATOM 721 N N . GLY A 1 88 ? -23.255 -4.757 31.858 1.00 93.00 88 GLY A N 1
ATOM 722 C CA . GLY A 1 88 ? -23.757 -4.149 33.082 1.00 93.00 88 GLY A CA 1
ATOM 723 C C . GLY A 1 88 ? -25.169 -3.593 32.920 1.00 93.00 88 GLY A C 1
ATOM 724 O O . GLY A 1 88 ? -25.629 -3.285 31.826 1.00 93.00 88 GLY A O 1
ATOM 725 N N . ARG A 1 89 ? -25.872 -3.390 34.036 1.00 88.31 89 ARG A N 1
ATOM 726 C CA . ARG A 1 89 ? -27.285 -2.955 34.014 1.00 88.31 89 ARG A CA 1
ATOM 727 C C . ARG A 1 89 ? -27.505 -1.513 33.553 1.00 88.31 89 ARG A C 1
ATOM 729 O O . ARG A 1 89 ? -28.617 -1.150 33.184 1.00 88.31 89 ARG A O 1
ATOM 736 N N . THR A 1 90 ? -26.489 -0.659 33.658 1.00 88.50 90 THR A N 1
ATOM 737 C CA . THR A 1 90 ? -26.625 0.767 33.348 1.00 88.50 90 THR A CA 1
ATOM 738 C C . THR A 1 90 ? -25.292 1.395 32.974 1.00 88.50 90 THR A C 1
ATOM 740 O O . THR A 1 90 ? -24.269 1.122 33.596 1.00 88.50 90 THR A O 1
ATOM 743 N N . TRP A 1 91 ? -25.319 2.295 31.996 1.00 86.50 91 TRP A N 1
ATOM 744 C CA . TRP A 1 91 ? -24.180 3.118 31.601 1.00 86.50 91 TRP A CA 1
ATOM 745 C C . TRP A 1 91 ? -23.771 4.148 32.663 1.00 86.50 91 TRP A C 1
ATOM 747 O O . TRP A 1 91 ? -22.648 4.637 32.635 1.00 86.50 91 TRP A O 1
ATOM 757 N N . ARG A 1 92 ? -24.652 4.490 33.619 1.00 83.88 92 ARG A N 1
ATOM 758 C CA . ARG A 1 92 ? -24.398 5.546 34.623 1.00 83.88 92 ARG A CA 1
ATOM 759 C C . ARG A 1 92 ? -23.206 5.270 35.540 1.00 83.88 92 ARG A C 1
ATOM 761 O O . ARG A 1 92 ? -22.745 6.181 36.224 1.00 83.88 92 ARG A O 1
ATOM 768 N N . SER A 1 93 ? -22.733 4.029 35.596 1.00 85.00 93 SER A N 1
ATOM 769 C CA . SER A 1 93 ? -21.528 3.664 36.335 1.00 85.00 93 SER A CA 1
ATOM 770 C C . SER A 1 93 ? -20.230 4.098 35.650 1.00 85.00 93 SER A C 1
ATOM 772 O O . SER A 1 93 ? -19.194 4.127 36.318 1.00 85.00 93 SER A O 1
ATOM 774 N N . LEU A 1 94 ? -20.282 4.479 34.369 1.00 82.81 94 LEU A N 1
ATOM 775 C CA . LEU A 1 94 ? -19.157 5.036 33.625 1.00 82.81 94 LEU A CA 1
ATOM 776 C C . LEU A 1 94 ? -18.910 6.482 34.046 1.00 82.81 94 LEU A C 1
ATOM 778 O O . LEU A 1 94 ? -19.756 7.368 33.883 1.00 82.81 94 LEU A O 1
ATOM 782 N N . THR A 1 95 ? -17.729 6.731 34.588 1.00 76.69 95 THR A N 1
ATOM 783 C CA . THR A 1 95 ? -17.299 8.060 35.025 1.00 76.69 95 THR A CA 1
ATOM 784 C C . THR A 1 95 ? -16.713 8.874 33.868 1.00 76.69 95 THR A C 1
ATOM 786 O O . THR A 1 95 ? -16.939 10.084 33.863 1.00 76.69 95 THR A O 1
ATOM 789 N N . SER A 1 96 ? -16.092 8.233 32.860 1.00 62.66 96 SER A N 1
ATOM 790 C CA . SER A 1 96 ? -15.566 8.873 31.629 1.00 62.66 96 SER A CA 1
ATOM 791 C C . SER A 1 96 ? -16.612 9.739 30.931 1.00 62.66 96 SER A C 1
ATOM 793 O O . SER A 1 96 ? -16.352 10.874 30.544 1.00 62.66 96 SER A O 1
ATOM 795 N N . LEU A 1 97 ? -17.841 9.228 30.830 1.00 53.28 97 LEU A N 1
ATOM 796 C CA . LEU A 1 97 ? -18.941 9.878 30.115 1.00 53.28 97 LEU A CA 1
ATOM 797 C C . LEU A 1 97 ? -19.409 11.196 30.743 1.00 53.28 97 LEU A C 1
ATOM 799 O O . LEU A 1 97 ? -20.037 12.002 30.060 1.00 53.28 97 LEU A O 1
ATOM 803 N N . HIS A 1 98 ? -19.147 11.424 32.033 1.00 50.47 98 HIS A N 1
ATOM 804 C CA . HIS A 1 98 ? -19.666 12.598 32.739 1.00 50.47 98 HIS A CA 1
ATOM 805 C C . HIS A 1 98 ? -18.891 13.884 32.417 1.00 50.47 98 HIS A C 1
ATOM 807 O O . HIS A 1 98 ? -19.416 14.971 32.654 1.00 50.47 98 HIS A O 1
ATOM 813 N N . LEU A 1 99 ? -17.680 13.771 31.863 1.00 49.59 99 LEU A N 1
ATOM 814 C CA . LEU A 1 99 ? -16.787 14.904 31.607 1.00 49.59 99 LEU A CA 1
ATOM 815 C C . LEU A 1 99 ? -17.128 15.661 30.315 1.00 49.59 99 LEU A C 1
ATOM 817 O O . LEU A 1 99 ? -16.895 16.862 30.253 1.00 49.59 99 LEU A O 1
ATOM 821 N N . LEU A 1 100 ? -17.754 15.006 29.326 1.00 46.44 100 LEU A N 1
ATOM 822 C CA . LEU A 1 100 ? -18.037 15.584 28.000 1.00 46.44 100 LEU A CA 1
ATOM 823 C C . LEU A 1 100 ? -19.440 15.225 27.476 1.00 46.44 100 LEU A C 1
ATOM 825 O O . LEU A 1 100 ? -19.648 14.970 26.291 1.00 46.44 100 LEU A O 1
ATOM 829 N N . THR A 1 101 ? -20.449 15.242 28.354 1.00 47.75 101 THR A N 1
ATOM 830 C CA . THR A 1 101 ? -21.865 15.003 27.983 1.00 47.75 101 THR A CA 1
ATOM 831 C C . THR A 1 101 ? -22.423 15.954 26.906 1.00 47.75 101 THR A C 1
ATOM 833 O O . THR A 1 101 ? -23.542 15.741 26.447 1.00 47.75 101 THR A O 1
ATOM 836 N N . ALA A 1 102 ? -21.681 16.976 26.471 1.00 48.75 102 ALA A N 1
ATOM 837 C CA . ALA A 1 102 ? -22.072 17.881 25.391 1.00 48.75 102 ALA A CA 1
ATOM 838 C C . ALA A 1 102 ? -21.786 17.329 23.977 1.00 48.75 102 ALA A C 1
ATOM 840 O O . ALA A 1 102 ? -22.548 17.623 23.058 1.00 48.75 102 ALA A O 1
ATOM 841 N N . ASP A 1 103 ? -20.749 16.501 23.792 1.00 56.25 103 ASP A N 1
ATOM 842 C CA . ASP A 1 103 ? -20.263 16.155 22.448 1.00 56.25 103 ASP A CA 1
ATOM 843 C C . ASP A 1 103 ? -20.930 14.902 21.886 1.00 56.25 103 ASP A C 1
ATOM 845 O O . ASP A 1 103 ? -20.820 13.841 22.502 1.00 56.25 103 ASP A O 1
ATOM 849 N N . PRO A 1 104 ? -21.602 14.957 20.722 1.00 69.94 104 PRO A N 1
ATOM 850 C CA . PRO A 1 104 ? -22.300 13.807 20.167 1.00 69.94 104 PRO A CA 1
ATOM 851 C C . PRO A 1 104 ? -21.348 12.645 19.857 1.00 69.94 104 PRO A C 1
ATOM 853 O O . PRO A 1 104 ? -20.188 12.854 19.505 1.00 69.94 104 PRO A O 1
ATOM 856 N N . ALA A 1 105 ? -21.854 11.411 19.955 1.00 78.25 105 ALA A N 1
ATOM 857 C CA . ALA A 1 105 ? -21.095 10.249 19.506 1.00 78.25 105 ALA A CA 1
ATOM 858 C C . ALA A 1 105 ? -20.792 10.369 18.003 1.00 78.25 105 ALA A C 1
ATOM 860 O O . ALA A 1 105 ? -21.665 10.748 17.215 1.00 78.25 105 ALA A O 1
ATOM 861 N N . LYS A 1 106 ? -19.549 10.072 17.628 1.00 80.81 106 LYS A N 1
ATOM 862 C CA . LYS A 1 106 ? -19.022 10.192 16.266 1.00 80.81 106 LYS A CA 1
ATOM 863 C C . LYS A 1 106 ? -18.964 8.822 15.586 1.00 80.81 106 LYS A C 1
ATOM 865 O O . LYS A 1 106 ? -19.089 7.781 16.237 1.00 80.81 106 LYS A O 1
ATOM 870 N N . ALA A 1 107 ? -18.769 8.837 14.273 1.00 82.25 107 ALA A N 1
ATOM 871 C CA . ALA A 1 107 ? -18.403 7.639 13.528 1.00 82.25 107 ALA A CA 1
ATOM 872 C C . ALA A 1 107 ? -16.996 7.155 13.926 1.00 82.25 107 ALA A C 1
ATOM 874 O O . ALA A 1 107 ? -16.202 7.958 14.432 1.00 82.25 107 ALA A O 1
ATOM 875 N N . PRO A 1 108 ? -16.663 5.884 13.651 1.00 85.50 108 PRO A N 1
ATOM 876 C CA . PRO A 1 108 ? -15.283 5.417 13.654 1.00 85.50 108 PRO A CA 1
ATOM 877 C C . PRO A 1 108 ? -14.417 6.216 12.670 1.00 85.50 108 PRO A C 1
ATOM 879 O O . PRO A 1 108 ? -14.915 6.801 11.701 1.00 85.50 108 PRO A O 1
ATOM 882 N N . THR A 1 109 ? -13.110 6.226 12.904 1.00 85.00 109 THR A N 1
ATOM 883 C CA . THR A 1 109 ? -12.134 6.877 12.035 1.00 85.00 109 THR A CA 1
ATOM 884 C C . THR A 1 109 ? -12.197 6.273 10.627 1.00 85.00 109 THR A C 1
ATOM 886 O O . THR A 1 109 ? -12.469 5.089 10.437 1.00 85.00 109 THR A O 1
ATOM 889 N N . LEU A 1 110 ? -11.975 7.119 9.617 1.00 84.88 110 LEU A N 1
ATOM 890 C CA . LEU A 1 110 ? -12.069 6.826 8.180 1.00 84.88 110 LEU A CA 1
ATOM 891 C C . LEU A 1 110 ? -13.474 6.579 7.608 1.00 84.88 110 LEU A C 1
ATOM 893 O O . LEU A 1 110 ? -13.579 6.631 6.388 1.00 84.88 110 LEU A O 1
ATOM 897 N N . ALA A 1 111 ? -14.538 6.380 8.393 1.00 82.75 111 ALA A N 1
ATOM 898 C CA . ALA A 1 111 ? -15.890 6.187 7.846 1.00 82.75 111 ALA A CA 1
ATOM 899 C C . ALA A 1 111 ? -16.386 7.424 7.059 1.00 82.75 111 ALA A C 1
ATOM 901 O O . ALA A 1 111 ? -16.327 8.546 7.568 1.00 82.75 111 ALA A O 1
ATOM 902 N N . LYS A 1 112 ? -16.903 7.241 5.830 1.00 80.06 112 LYS A N 1
ATOM 903 C CA . LYS A 1 112 ? -17.506 8.330 5.025 1.00 80.06 112 LYS A CA 1
ATOM 904 C C . LYS A 1 112 ? -19.005 8.462 5.285 1.00 80.06 112 LYS A C 1
ATOM 906 O O . LYS A 1 112 ? -19.548 9.562 5.235 1.00 80.06 112 LYS A O 1
ATOM 911 N N . SER A 1 113 ? -19.686 7.344 5.529 1.00 65.62 113 SER A N 1
ATOM 912 C CA . SER A 1 113 ? -21.151 7.233 5.521 1.00 65.62 113 SER A CA 1
ATOM 913 C C . SER A 1 113 ? -21.823 7.620 6.849 1.00 65.62 113 SER A C 1
ATOM 915 O O . SER A 1 113 ? -22.778 6.985 7.295 1.00 65.62 113 SER A O 1
ATOM 917 N N . TRP A 1 114 ? -21.349 8.685 7.505 1.00 62.91 114 TRP A N 1
ATOM 918 C CA . TRP A 1 114 ? -21.903 9.130 8.784 1.00 62.91 114 TRP A CA 1
ATOM 919 C C . TRP A 1 114 ? -22.766 10.379 8.652 1.00 62.91 114 TRP A C 1
ATOM 921 O O . TRP A 1 114 ? -22.305 11.435 8.225 1.00 62.91 114 TRP A O 1
ATOM 931 N N . THR A 1 115 ? -24.011 10.274 9.115 1.00 56.28 115 THR A N 1
ATOM 932 C CA . THR A 1 115 ? -24.857 11.444 9.362 1.00 56.28 115 THR A CA 1
ATOM 933 C C . THR A 1 115 ? -24.833 11.737 10.861 1.00 56.28 115 THR A C 1
ATOM 935 O O . THR A 1 115 ? -25.228 10.864 11.641 1.00 56.28 115 THR A O 1
ATOM 938 N N . PRO A 1 116 ? -24.364 12.917 11.307 1.00 54.16 116 PRO A N 1
ATOM 939 C CA . PRO A 1 116 ? -24.376 13.246 12.723 1.00 54.16 116 PRO A CA 1
ATOM 940 C C . PRO A 1 116 ? -25.817 13.226 13.254 1.00 54.16 116 PRO A C 1
ATOM 942 O O . PRO A 1 116 ? -26.720 13.750 12.596 1.00 54.16 116 PRO A O 1
ATOM 945 N N . PRO A 1 117 ? -26.065 12.626 14.431 1.00 51.19 117 PRO A N 1
ATOM 946 C CA . PRO A 1 117 ? -27.385 12.674 15.040 1.00 51.19 117 PRO A CA 1
ATOM 947 C C . PRO A 1 117 ? -27.788 14.131 15.309 1.00 51.19 117 PRO A C 1
ATOM 949 O O . PRO A 1 117 ? -26.983 14.921 15.807 1.00 51.19 117 PRO A O 1
ATOM 952 N N . LEU A 1 118 ? -29.042 14.480 14.995 1.00 43.22 118 LEU A N 1
ATOM 953 C CA . LEU A 1 118 ? -29.636 15.775 15.343 1.00 43.22 118 LEU A CA 1
ATOM 954 C C . LEU A 1 118 ? -29.482 16.038 16.855 1.00 43.22 118 LEU A C 1
ATOM 956 O O . LEU A 1 118 ? -29.612 15.116 17.670 1.00 43.22 118 LEU A O 1
ATOM 960 N N . LEU A 1 119 ? -29.213 17.297 17.222 1.00 37.62 119 LEU A N 1
ATOM 961 C CA . LEU A 1 119 ? -29.100 17.774 18.609 1.00 37.62 119 LEU A CA 1
ATOM 962 C C . LEU A 1 119 ? -30.258 17.222 19.466 1.00 37.62 119 LEU A C 1
ATOM 964 O O . LEU A 1 119 ? -31.414 17.573 19.254 1.00 37.62 119 LEU A O 1
ATOM 968 N N . GLY A 1 120 ? -29.942 16.327 20.413 1.00 36.56 120 GLY A N 1
ATOM 969 C CA . GLY A 1 120 ? -30.907 15.682 21.319 1.00 36.56 120 GLY A CA 1
ATOM 970 C C . GLY A 1 120 ? -30.947 14.147 21.265 1.00 36.56 120 GLY A C 1
ATOM 971 O O . GLY A 1 120 ? -31.347 13.523 22.245 1.00 36.56 120 GLY A O 1
ATOM 972 N N . ILE A 1 121 ? -30.470 13.521 20.181 1.00 44.06 121 ILE A N 1
ATOM 973 C CA . ILE A 1 121 ? -30.445 12.047 20.012 1.00 44.06 121 ILE A CA 1
ATOM 974 C C . ILE A 1 121 ? -29.123 11.427 20.522 1.00 44.06 121 ILE A C 1
ATOM 976 O O . ILE A 1 121 ? -29.026 10.227 20.762 1.00 44.06 121 ILE A O 1
ATOM 980 N N . SER A 1 122 ? -28.106 12.252 20.770 1.00 49.28 122 SER A N 1
ATOM 981 C CA . SER A 1 122 ? -26.732 11.842 21.108 1.00 49.28 122 SER A CA 1
ATOM 982 C C . SER A 1 122 ? -26.509 11.421 22.572 1.00 49.28 122 SER A C 1
ATOM 984 O O . SER A 1 122 ? -25.372 11.156 22.989 1.00 49.28 122 SER A O 1
ATOM 986 N N . TYR A 1 123 ? -27.576 11.388 23.373 1.00 59.84 123 TYR A N 1
ATOM 987 C CA . TYR A 1 123 ? -27.534 10.972 24.770 1.00 59.84 123 TYR A CA 1
ATOM 988 C C . TYR A 1 123 ? -27.896 9.488 24.901 1.00 59.84 123 TYR A C 1
ATOM 990 O O . TYR A 1 123 ? -28.910 9.063 24.341 1.00 59.84 123 TYR A O 1
ATOM 998 N N . PRO A 1 124 ? -27.117 8.690 25.658 1.00 68.56 124 PRO A N 1
ATOM 999 C CA . PRO A 1 124 ? -27.488 7.310 25.953 1.00 68.56 124 PRO A CA 1
ATOM 1000 C C . PRO A 1 124 ? -28.889 7.265 26.570 1.00 68.56 124 PRO A C 1
ATOM 1002 O O . PRO A 1 124 ? -29.223 8.059 27.457 1.00 68.56 124 PRO A O 1
ATOM 1005 N N . ALA A 1 125 ? -29.719 6.321 26.122 1.00 71.94 125 ALA A N 1
ATOM 1006 C CA . ALA A 1 125 ? -31.049 6.150 26.687 1.00 71.94 125 ALA A CA 1
ATOM 1007 C C . ALA A 1 125 ? -30.947 5.902 28.205 1.00 71.94 125 ALA A C 1
ATOM 1009 O O . ALA A 1 125 ? -29.983 5.314 28.701 1.00 71.94 125 ALA A O 1
ATOM 1010 N N . ARG A 1 126 ? -31.955 6.344 28.971 1.00 67.56 126 ARG A N 1
ATOM 1011 C CA . ARG A 1 126 ? -31.925 6.365 30.451 1.00 67.56 126 ARG A CA 1
ATOM 1012 C C . ARG A 1 126 ? -31.621 4.998 31.101 1.00 67.56 126 ARG A C 1
ATOM 1014 O O . ARG A 1 126 ? -31.180 4.985 32.245 1.00 67.56 126 ARG A O 1
ATOM 1021 N N . GLY A 1 127 ? -31.827 3.895 30.376 1.00 76.56 127 GLY A N 1
ATOM 1022 C CA . GLY A 1 127 ? -31.540 2.516 30.789 1.00 76.56 127 GLY A CA 1
ATOM 1023 C C . GLY A 1 127 ? -30.579 1.748 29.872 1.00 76.56 127 GLY A C 1
ATOM 1024 O O . GLY A 1 127 ? -30.607 0.525 29.897 1.00 76.56 127 GLY A O 1
ATOM 1025 N N . SER A 1 128 ? -29.767 2.421 29.047 1.00 86.88 128 SER A N 1
ATOM 1026 C CA . SER A 1 128 ? -28.761 1.734 28.220 1.00 86.88 128 SER A CA 1
ATOM 1027 C C . SER A 1 128 ? -27.776 0.936 29.100 1.00 86.88 128 SER A C 1
ATOM 1029 O O . SER A 1 128 ? -27.251 1.513 30.061 1.00 86.88 128 SER A O 1
ATOM 1031 N N . PRO A 1 129 ? -27.512 -0.348 28.793 1.00 91.56 129 PRO A N 1
ATOM 1032 C CA . PRO A 1 129 ? -26.494 -1.159 29.465 1.00 91.56 129 PRO A CA 1
ATOM 1033 C C . PRO A 1 129 ? -25.093 -0.561 29.315 1.00 91.56 129 PRO A C 1
ATOM 1035 O O . PRO A 1 129 ? -24.784 0.017 28.272 1.00 91.56 129 PRO A O 1
ATOM 1038 N N . SER A 1 130 ? -24.241 -0.715 30.329 1.00 92.12 130 SER A N 1
ATOM 1039 C CA . SER A 1 130 ? -22.788 -0.564 30.151 1.00 92.12 130 SER A CA 1
ATOM 1040 C C . SER A 1 130 ? -22.214 -1.851 29.567 1.00 92.12 130 SER A C 1
ATOM 1042 O O . SER A 1 130 ? -22.778 -2.926 29.768 1.00 92.12 130 SER A O 1
ATOM 1044 N N . PHE A 1 131 ? -21.082 -1.760 28.880 1.00 93.62 131 PHE A N 1
ATOM 1045 C CA . PHE A 1 131 ? -20.316 -2.926 28.472 1.00 93.62 131 PHE A CA 1
ATOM 1046 C C . PHE A 1 131 ? -18.820 -2.726 28.707 1.00 93.62 131 PHE A C 1
ATOM 1048 O O . PHE A 1 131 ? -18.330 -1.595 28.715 1.00 93.62 131 PHE A O 1
ATOM 1055 N N . ALA A 1 132 ? -18.107 -3.839 28.851 1.00 94.38 132 ALA A N 1
ATOM 1056 C CA . ALA A 1 132 ? -16.662 -3.897 28.696 1.00 94.38 132 ALA A CA 1
ATOM 1057 C C . ALA A 1 132 ? -16.305 -5.084 27.796 1.00 94.38 132 ALA A C 1
ATOM 1059 O O . ALA A 1 132 ? -16.746 -6.207 28.042 1.00 94.38 132 ALA A O 1
ATOM 1060 N N . PHE A 1 133 ? -15.534 -4.820 26.746 1.00 94.19 133 PHE A N 1
ATOM 1061 C CA . PHE A 1 133 ? -15.000 -5.812 25.824 1.00 94.19 133 PHE A CA 1
ATOM 1062 C C . PHE A 1 133 ? -13.506 -5.993 26.104 1.00 94.19 133 PHE A C 1
ATOM 1064 O O . PHE A 1 133 ? -12.694 -5.090 25.879 1.00 94.19 133 PHE A O 1
ATOM 1071 N N . VAL A 1 134 ? -13.146 -7.167 26.615 1.00 94.19 134 VAL A N 1
ATOM 1072 C CA . VAL A 1 134 ? -11.773 -7.536 26.964 1.00 94.19 134 VAL A CA 1
ATOM 1073 C C . VAL A 1 134 ? -11.287 -8.548 25.938 1.00 94.19 134 VAL A C 1
ATOM 1075 O O . VAL A 1 134 ? -11.581 -9.734 26.052 1.00 94.19 134 VAL A O 1
ATOM 1078 N N . GLY A 1 135 ? -10.584 -8.079 24.908 1.00 91.75 135 GLY A N 1
ATOM 1079 C CA . GLY A 1 135 ? -9.862 -8.963 23.993 1.00 91.75 135 GLY A CA 1
ATOM 1080 C C . GLY A 1 135 ? -8.619 -9.522 24.676 1.00 91.75 135 GLY A C 1
ATOM 1081 O O . GLY A 1 135 ? -7.924 -8.775 25.372 1.00 91.75 135 GLY A O 1
ATOM 1082 N N . ASP A 1 136 ? -8.320 -10.802 24.470 1.00 90.06 136 ASP A N 1
ATOM 1083 C CA . ASP A 1 136 ? -7.227 -11.473 25.186 1.00 90.06 136 ASP A CA 1
ATOM 1084 C C . ASP A 1 136 ? -5.865 -10.809 24.907 1.00 90.06 136 ASP A C 1
ATOM 1086 O O . ASP A 1 136 ? -5.063 -10.639 25.820 1.00 90.06 136 ASP A O 1
ATOM 1090 N N . ALA A 1 137 ? -5.650 -10.306 23.684 1.00 88.75 137 ALA A N 1
ATOM 1091 C CA . ALA A 1 137 ? -4.439 -9.576 23.286 1.00 88.75 137 ALA A CA 1
ATOM 1092 C C . ALA A 1 137 ? -4.207 -8.263 24.060 1.00 88.75 137 ALA A C 1
ATOM 1094 O O . ALA A 1 137 ? -3.074 -7.786 24.157 1.00 88.75 137 ALA A O 1
ATOM 1095 N N . SER A 1 138 ? -5.270 -7.686 24.624 1.00 93.06 138 SER A N 1
ATOM 1096 C CA . SER A 1 138 ? -5.174 -6.462 25.418 1.00 93.06 138 SER A CA 1
ATOM 1097 C C . SER A 1 138 ? -4.813 -6.718 26.879 1.00 93.06 138 SER A C 1
ATOM 1099 O O . SER A 1 138 ? -4.442 -5.781 27.582 1.00 93.06 138 SER A O 1
ATOM 1101 N N . VAL A 1 139 ? -4.903 -7.968 27.350 1.00 94.94 139 VAL A N 1
ATOM 1102 C CA . VAL A 1 139 ? -4.536 -8.365 28.713 1.00 94.94 139 VAL A CA 1
ATOM 1103 C C . VAL A 1 139 ? -3.056 -8.729 28.739 1.00 94.94 139 VAL A C 1
ATOM 1105 O O . VAL A 1 139 ? -2.600 -9.611 28.019 1.00 94.94 139 VAL A O 1
ATOM 1108 N N . ARG A 1 140 ? -2.288 -8.048 29.588 1.00 95.12 140 ARG A N 1
ATOM 1109 C CA . ARG A 1 140 ? -0.847 -8.278 29.757 1.00 95.12 140 ARG A CA 1
ATOM 1110 C C . ARG A 1 140 ? -0.566 -9.312 30.830 1.00 95.12 140 ARG A C 1
ATOM 1112 O O . ARG A 1 140 ? 0.304 -10.156 30.649 1.00 95.12 140 ARG A O 1
ATOM 1119 N N . ALA A 1 141 ? -1.325 -9.262 31.917 1.00 95.12 141 ALA A N 1
ATOM 1120 C CA . ALA A 1 141 ? -1.294 -10.269 32.962 1.00 95.12 141 ALA A CA 1
ATOM 1121 C C . ALA A 1 141 ? -2.545 -10.186 33.842 1.00 95.12 141 ALA A C 1
ATOM 1123 O O . ALA A 1 141 ? -3.371 -9.279 33.708 1.00 95.12 141 ALA A O 1
ATOM 1124 N N . CYS A 1 142 ? -2.648 -11.109 34.789 1.00 95.81 142 CYS A N 1
ATOM 1125 C CA . CYS A 1 142 ? -3.637 -11.101 35.844 1.00 95.81 142 CYS A CA 1
ATOM 1126 C C . CYS A 1 142 ? -3.028 -11.443 37.208 1.00 95.81 142 CYS A C 1
ATOM 1128 O O . CYS A 1 142 ? -1.994 -12.103 37.313 1.00 95.81 142 CYS A O 1
ATOM 1130 N N . ARG A 1 143 ? -3.710 -11.009 38.265 1.00 95.00 143 ARG A N 1
ATOM 1131 C CA . ARG A 1 143 ? -3.446 -11.384 39.654 1.00 95.00 143 ARG A CA 1
ATOM 1132 C C . ARG A 1 143 ? -4.764 -11.801 40.295 1.00 95.00 143 ARG A C 1
ATOM 1134 O O . ARG A 1 143 ? -5.796 -11.187 40.045 1.00 95.00 143 ARG A O 1
ATOM 1141 N N . ARG A 1 144 ? -4.753 -12.851 41.114 1.00 93.88 144 ARG A N 1
ATOM 1142 C CA . ARG A 1 144 ? -5.955 -13.342 41.802 1.00 93.88 144 ARG A CA 1
ATOM 1143 C C . ARG A 1 144 ? -5.782 -13.260 43.311 1.00 93.88 144 ARG A C 1
ATOM 1145 O O . ARG A 1 144 ? -4.790 -13.753 43.838 1.00 93.88 144 ARG A O 1
ATOM 1152 N N . THR A 1 145 ? -6.803 -12.742 43.986 1.00 92.88 145 THR A N 1
ATOM 1153 C CA . THR A 1 145 ? -6.872 -12.649 45.448 1.00 92.88 145 THR A CA 1
ATOM 1154 C C . THR A 1 145 ? -8.241 -13.150 45.908 1.00 92.88 145 THR A C 1
ATOM 1156 O O . THR A 1 145 ? -9.251 -12.462 45.754 1.00 92.88 145 THR A O 1
ATOM 1159 N N . GLY A 1 146 ? -8.297 -14.380 46.429 1.00 93.62 146 GLY A N 1
ATOM 1160 C CA . GLY A 1 146 ? -9.554 -15.047 46.789 1.00 93.62 146 GLY A CA 1
ATOM 1161 C C . GLY A 1 146 ? -10.496 -15.196 45.587 1.00 93.62 146 GLY A C 1
ATOM 1162 O O . GLY A 1 146 ? -10.137 -15.818 44.580 1.00 93.62 146 GLY A O 1
ATOM 1163 N N . ALA A 1 147 ? -11.691 -14.604 45.693 1.00 95.12 147 ALA A N 1
ATOM 1164 C CA . ALA A 1 147 ? -12.723 -14.580 44.651 1.00 95.12 147 ALA A CA 1
ATOM 1165 C C . ALA A 1 147 ? -12.616 -13.383 43.683 1.00 95.12 147 ALA A C 1
ATOM 1167 O O . ALA A 1 147 ? -13.479 -13.216 42.819 1.00 95.12 147 ALA A O 1
ATOM 1168 N N . THR A 1 148 ? -11.574 -12.558 43.801 1.00 96.56 148 THR A N 1
ATOM 1169 C CA . THR A 1 148 ? -11.353 -11.396 42.933 1.00 96.56 148 THR A CA 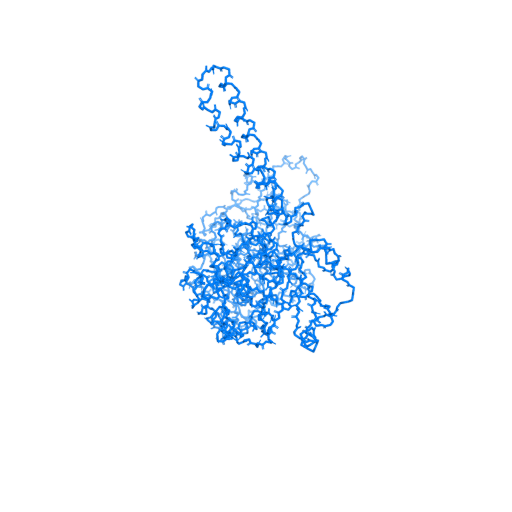1
ATOM 1170 C C . THR A 1 148 ? -10.205 -11.656 41.966 1.00 96.56 148 THR A C 1
ATOM 1172 O O . THR A 1 148 ? -9.138 -12.127 42.366 1.00 96.56 148 THR A O 1
ATOM 1175 N N . VAL A 1 149 ? -10.414 -11.325 40.691 1.00 96.81 149 VAL A N 1
ATOM 1176 C CA . VAL A 1 149 ? -9.379 -11.330 39.651 1.00 96.81 149 VAL A CA 1
ATOM 1177 C C . VAL A 1 149 ? -9.114 -9.898 39.205 1.00 96.81 149 VAL A C 1
ATOM 1179 O O . VAL A 1 149 ? -10.034 -9.175 38.827 1.00 96.81 149 VAL A O 1
ATOM 1182 N N . GLU A 1 150 ? -7.849 -9.509 39.236 1.00 96.38 150 GLU A N 1
ATOM 1183 C CA . GLU A 1 150 ? -7.324 -8.262 38.697 1.00 96.38 150 GLU A CA 1
ATOM 1184 C C . GLU A 1 150 ? -6.707 -8.548 37.330 1.00 96.38 150 GLU A C 1
ATOM 1186 O O . GLU A 1 150 ? -5.799 -9.371 37.227 1.00 96.38 150 GLU A O 1
ATOM 1191 N N . LEU A 1 151 ? -7.176 -7.881 36.277 1.00 96.56 151 LEU A N 1
ATOM 1192 C CA . LEU A 1 151 ? -6.527 -7.899 34.966 1.00 96.56 151 LEU A CA 1
ATOM 1193 C C . LEU A 1 151 ? -5.763 -6.598 34.751 1.00 96.56 151 LEU A C 1
ATOM 1195 O O . LEU A 1 151 ? -6.302 -5.508 34.954 1.00 96.56 151 LEU A O 1
ATOM 1199 N N . PHE A 1 152 ? -4.532 -6.726 34.275 1.00 96.19 152 PHE A N 1
ATOM 1200 C CA . PHE A 1 152 ? -3.684 -5.630 33.828 1.00 96.19 152 PHE A CA 1
ATOM 1201 C C . PHE A 1 152 ? -3.797 -5.547 32.312 1.00 96.19 152 PHE A C 1
ATOM 1203 O O . PHE A 1 152 ? -3.287 -6.418 31.606 1.00 96.19 152 PHE A O 1
ATOM 1210 N N . ALA A 1 153 ? -4.514 -4.547 31.805 1.00 95.25 153 ALA A N 1
ATOM 1211 C CA . ALA A 1 153 ? -4.883 -4.464 30.397 1.00 95.25 153 ALA A CA 1
ATOM 1212 C C . ALA A 1 153 ? -4.564 -3.098 29.780 1.00 95.25 153 ALA A C 1
ATOM 1214 O O . ALA A 1 153 ? -4.392 -2.103 30.483 1.00 95.25 153 ALA A O 1
ATOM 1215 N N . THR A 1 154 ? -4.502 -3.038 28.455 1.00 94.44 154 THR A N 1
ATOM 1216 C CA . THR A 1 154 ? -4.371 -1.790 27.696 1.00 94.44 154 THR A CA 1
ATOM 1217 C C . THR A 1 154 ? -5.707 -1.373 27.090 1.00 94.44 154 THR A C 1
ATOM 1219 O O . THR A 1 154 ? -6.419 -2.190 26.500 1.00 94.44 154 THR A O 1
ATOM 1222 N N . GLU A 1 155 ? -6.055 -0.096 27.230 1.00 92.69 155 GLU A N 1
ATOM 1223 C CA . GLU A 1 155 ? -7.110 0.528 26.435 1.00 92.69 155 GLU A CA 1
ATOM 1224 C C . GLU A 1 155 ? -6.575 0.815 25.037 1.00 92.69 155 GLU A C 1
ATOM 1226 O O . GLU A 1 155 ? -5.495 1.391 24.885 1.00 92.69 155 GLU A O 1
ATOM 1231 N N . GLU A 1 156 ? -7.338 0.419 24.033 1.00 91.69 156 GLU A N 1
ATOM 1232 C CA . GLU A 1 156 ? -6.990 0.576 22.624 1.00 91.69 156 GLU A CA 1
ATOM 1233 C C . GLU A 1 156 ? -7.869 1.666 22.004 1.00 91.69 156 GLU A C 1
ATOM 1235 O O . GLU A 1 156 ? -8.958 1.935 22.501 1.00 91.69 156 GLU A O 1
ATOM 1240 N N . ALA A 1 157 ? -7.406 2.318 20.939 1.00 89.38 157 ALA A N 1
ATOM 1241 C CA . ALA A 1 157 ? -8.242 3.223 20.160 1.00 89.38 157 ALA A CA 1
ATOM 1242 C C . ALA A 1 157 ? -8.900 2.464 19.007 1.00 89.38 157 ALA A C 1
A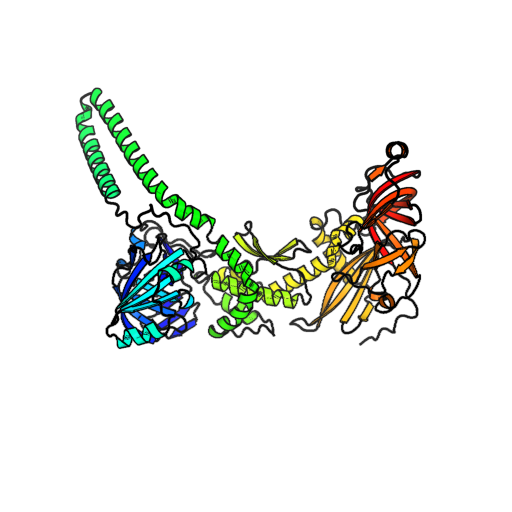TOM 1244 O O . ALA A 1 157 ? -8.218 1.974 18.107 1.00 89.38 157 ALA A O 1
ATOM 1245 N N . GLU A 1 158 ? -10.230 2.409 19.004 1.00 88.75 158 GLU A N 1
ATOM 1246 C CA . GLU A 1 158 ? -11.025 1.819 17.920 1.00 88.75 158 GLU A CA 1
ATOM 1247 C C . GLU A 1 158 ? -10.634 0.375 17.572 1.00 88.75 158 GLU A C 1
ATOM 1249 O O . GLU A 1 158 ? -10.612 0.003 16.396 1.00 88.75 158 GLU A O 1
ATOM 1254 N N . PHE A 1 159 ? -10.341 -0.445 18.586 1.00 87.94 159 PHE A N 1
ATOM 1255 C CA . PHE A 1 159 ? -9.894 -1.833 18.413 1.00 87.94 159 PHE A CA 1
ATOM 1256 C C . PHE A 1 159 ? -8.622 -1.974 17.547 1.00 87.94 159 PHE A C 1
ATOM 1258 O O . PHE A 1 159 ? -8.432 -2.985 16.867 1.00 87.94 159 PHE A O 1
ATOM 1265 N N . THR A 1 160 ? -7.762 -0.952 17.535 1.00 88.12 160 THR A N 1
ATOM 1266 C CA . THR A 1 160 ? -6.437 -1.002 16.898 1.00 88.12 160 THR A CA 1
ATOM 1267 C C . THR A 1 160 ? -5.336 -1.250 17.926 1.00 88.12 160 THR A C 1
ATOM 1269 O O . THR A 1 160 ? -5.590 -1.331 19.121 1.00 88.12 160 THR A O 1
ATOM 1272 N N . ASP A 1 161 ? -4.088 -1.348 17.475 1.00 86.69 161 ASP A N 1
ATOM 1273 C CA . ASP A 1 161 ? -2.928 -1.485 18.358 1.00 86.69 161 ASP A CA 1
ATOM 1274 C C . ASP A 1 161 ? -2.522 -0.167 19.051 1.00 86.69 161 ASP A C 1
ATOM 1276 O O . ASP A 1 161 ? -1.511 -0.130 19.750 1.00 86.69 161 ASP A O 1
ATOM 1280 N N . PHE A 1 162 ? -3.266 0.926 18.835 1.00 90.94 162 PHE A N 1
ATOM 1281 C CA . PHE A 1 162 ? -2.968 2.232 19.414 1.00 90.94 162 PHE A CA 1
ATOM 1282 C C . PHE A 1 162 ? -3.393 2.303 20.870 1.00 90.94 162 PHE A C 1
ATOM 1284 O O . PHE A 1 162 ? -4.582 2.343 21.181 1.00 90.94 162 PHE A O 1
ATOM 1291 N N . ILE A 1 163 ? -2.410 2.326 21.765 1.00 91.69 163 ILE A N 1
ATOM 1292 C CA . ILE A 1 163 ? -2.629 2.227 23.204 1.00 91.69 163 ILE A CA 1
ATOM 1293 C C . ILE A 1 163 ? -2.901 3.621 23.766 1.00 91.69 163 ILE A C 1
ATOM 1295 O O . ILE A 1 163 ? -2.006 4.465 23.844 1.00 91.69 163 ILE A O 1
ATOM 1299 N N . LEU A 1 164 ? -4.139 3.839 24.209 1.00 87.69 164 LEU A N 1
ATOM 1300 C CA . LEU A 1 164 ? -4.583 5.082 24.841 1.00 87.69 164 LEU A CA 1
ATOM 1301 C C . LEU A 1 164 ? -4.193 5.150 26.310 1.00 87.69 164 LEU A C 1
ATOM 1303 O O . LEU A 1 164 ? -3.838 6.218 26.820 1.00 87.69 164 LEU A O 1
ATOM 1307 N N . SER A 1 165 ? -4.332 4.035 27.022 1.00 88.12 165 SER A N 1
ATOM 1308 C CA . SER A 1 165 ? -4.141 4.010 28.465 1.00 88.12 165 SER A CA 1
ATOM 1309 C C . SER A 1 165 ? -3.866 2.615 29.022 1.00 88.12 165 SER A C 1
ATOM 1311 O O . SER A 1 165 ? -4.078 1.595 28.365 1.00 88.12 165 SER A O 1
ATOM 1313 N N . LYS A 1 166 ? -3.384 2.578 30.269 1.00 92.81 166 LYS A N 1
ATOM 1314 C CA . LYS A 1 166 ? -3.278 1.366 31.082 1.00 92.81 166 LYS A CA 1
ATOM 1315 C C . LYS A 1 166 ? -4.497 1.267 31.991 1.00 92.81 166 LYS A C 1
ATOM 1317 O O . LYS A 1 166 ? -4.832 2.221 32.696 1.00 92.81 166 LYS A O 1
ATOM 1322 N N . LEU A 1 167 ? -5.137 0.107 31.990 1.00 93.56 167 LEU A N 1
ATOM 1323 C CA . LEU A 1 167 ? -6.335 -0.187 32.762 1.00 93.56 167 LEU A CA 1
ATOM 1324 C C . LEU A 1 167 ? -6.058 -1.310 33.758 1.00 93.56 167 LEU A C 1
ATOM 1326 O O . LEU A 1 167 ? -5.358 -2.274 33.443 1.00 93.56 167 LEU A O 1
ATOM 1330 N N . ARG A 1 168 ? -6.642 -1.203 34.948 1.00 95.25 168 ARG A N 1
ATOM 1331 C CA . ARG A 1 168 ? -6.775 -2.315 35.888 1.00 95.25 168 ARG A CA 1
ATOM 1332 C C . ARG A 1 168 ? -8.247 -2.672 36.008 1.00 95.25 168 ARG A C 1
ATOM 1334 O O . ARG A 1 168 ? -9.084 -1.818 36.301 1.00 95.25 168 ARG A O 1
ATOM 1341 N N . VAL A 1 169 ? -8.565 -3.932 35.748 1.00 96.25 169 VAL A N 1
ATOM 1342 C CA . VAL A 1 169 ? -9.934 -4.449 35.738 1.00 96.25 169 VAL A CA 1
ATOM 1343 C C . VAL A 1 169 ? -10.107 -5.366 36.932 1.00 96.25 169 VAL A C 1
ATOM 1345 O O . VAL A 1 169 ? -9.461 -6.404 37.003 1.00 96.25 169 VAL A O 1
ATOM 1348 N N . PHE A 1 170 ? -10.986 -5.002 37.854 1.00 96.75 170 PHE A N 1
ATOM 1349 C CA . PHE A 1 170 ? -11.318 -5.817 39.015 1.00 96.75 170 PHE A CA 1
ATOM 1350 C C . PHE A 1 170 ? -12.621 -6.559 38.751 1.00 96.75 170 PHE A C 1
ATOM 1352 O O . PHE A 1 170 ? -13.647 -5.941 38.446 1.00 96.75 170 PHE A O 1
ATOM 1359 N N . ILE A 1 171 ? -12.571 -7.882 38.873 1.00 97.31 171 ILE A N 1
ATOM 1360 C CA . ILE A 1 171 ? -13.701 -8.771 38.632 1.00 97.31 171 ILE A CA 1
ATOM 1361 C C . ILE A 1 171 ? -13.927 -9.600 39.891 1.00 97.31 171 ILE A C 1
ATOM 1363 O O . ILE A 1 171 ? -13.116 -10.460 40.232 1.00 97.31 171 ILE A O 1
ATOM 1367 N N . GLU A 1 172 ? -15.034 -9.347 40.578 1.00 97.75 172 GLU A N 1
ATOM 1368 C CA . GLU A 1 172 ? -15.436 -10.095 41.768 1.00 97.75 172 GLU A CA 1
ATOM 1369 C C . GLU A 1 172 ? -16.406 -11.214 41.370 1.00 97.75 172 GLU A C 1
ATOM 1371 O O . GLU A 1 172 ? -17.507 -10.955 40.864 1.00 97.75 172 GLU A O 1
ATOM 1376 N N . PHE A 1 173 ? -15.995 -12.457 41.612 1.00 97.00 173 PHE A N 1
ATOM 1377 C CA . PHE A 1 173 ? -16.771 -13.661 41.329 1.00 97.00 173 PHE A CA 1
ATOM 1378 C C . PHE A 1 173 ? -17.568 -14.123 42.556 1.00 97.00 173 PHE A C 1
ATOM 1380 O O . PHE A 1 173 ? -17.199 -13.823 43.692 1.00 97.00 173 PHE A O 1
ATOM 1387 N N . PRO A 1 174 ? -18.637 -14.917 42.363 1.00 93.75 174 PRO A N 1
ATOM 1388 C CA . PRO A 1 174 ? -19.405 -15.479 43.474 1.00 93.75 174 PRO A CA 1
ATOM 1389 C C . PRO A 1 174 ? -18.635 -16.536 44.284 1.00 93.75 174 PRO A C 1
ATOM 1391 O O . PRO A 1 174 ? -19.039 -16.858 45.397 1.00 93.75 174 PRO A O 1
ATOM 1394 N N . SER A 1 175 ? -17.556 -17.110 43.737 1.00 94.56 175 SER A N 1
ATOM 1395 C CA . SER A 1 175 ? -16.719 -18.101 44.423 1.00 94.56 175 SER A CA 1
ATOM 1396 C C . SER A 1 175 ? -15.267 -18.051 43.948 1.00 94.56 175 SER A C 1
ATOM 1398 O O . SER A 1 175 ? -14.986 -17.652 42.814 1.00 94.56 175 SER A O 1
ATOM 1400 N N . GLU A 1 176 ? -14.344 -18.524 44.789 1.00 95.25 176 GLU A N 1
ATOM 1401 C CA . GLU A 1 176 ? -12.924 -18.641 44.429 1.00 95.25 176 GLU A CA 1
ATOM 1402 C C . GLU A 1 176 ? -12.685 -19.618 43.273 1.00 95.25 176 GLU A C 1
ATOM 1404 O O . GLU A 1 176 ? -11.802 -19.391 42.448 1.00 95.25 176 GLU A O 1
ATOM 1409 N N . ALA A 1 177 ? -13.494 -20.677 43.172 1.00 93.50 177 ALA A N 1
ATOM 1410 C CA . ALA A 1 177 ? -13.401 -21.647 42.084 1.00 93.50 177 ALA A CA 1
ATOM 1411 C C . ALA A 1 177 ? -13.711 -21.002 40.722 1.00 93.50 177 ALA A C 1
ATOM 1413 O O . ALA A 1 177 ? -12.984 -21.222 39.754 1.00 93.50 177 ALA A O 1
ATOM 1414 N N . ALA A 1 178 ? -14.746 -20.154 40.655 1.00 92.75 178 ALA A N 1
ATOM 1415 C CA . ALA A 1 178 ? -15.088 -19.415 39.440 1.00 92.75 178 ALA A CA 1
ATOM 1416 C C . ALA A 1 178 ? -13.996 -18.399 39.061 1.00 92.75 178 ALA A C 1
ATOM 1418 O O . ALA A 1 178 ? -13.614 -18.314 37.893 1.00 92.75 178 ALA A O 1
ATOM 1419 N N . ALA A 1 179 ? -13.444 -17.689 40.052 1.00 93.62 179 ALA A N 1
ATOM 1420 C CA . ALA A 1 179 ? -12.310 -16.789 39.848 1.00 93.62 179 ALA A CA 1
ATOM 1421 C C . ALA A 1 179 ? -11.076 -17.534 39.312 1.00 93.62 179 ALA A C 1
ATOM 1423 O O . ALA A 1 179 ? -10.455 -17.079 38.354 1.00 93.62 179 ALA A O 1
ATOM 1424 N N . GLY A 1 180 ? -10.748 -18.695 39.891 1.00 92.81 180 GLY A N 1
ATOM 1425 C CA . GLY A 1 180 ? -9.629 -19.536 39.463 1.00 92.81 180 GLY A CA 1
ATOM 1426 C C . GLY A 1 180 ? -9.779 -20.046 38.029 1.00 92.81 180 GLY A C 1
ATOM 1427 O O . GLY A 1 180 ? -8.837 -19.944 37.241 1.00 92.81 180 GLY A O 1
ATOM 1428 N N . ALA A 1 181 ? -10.975 -20.523 37.667 1.00 91.50 181 ALA A N 1
ATOM 1429 C CA . ALA A 1 181 ? -11.280 -20.960 36.307 1.00 91.50 181 ALA A CA 1
ATOM 1430 C C . ALA A 1 181 ? -11.105 -19.817 35.294 1.00 91.50 181 ALA A C 1
ATOM 1432 O O . ALA A 1 181 ? -10.486 -20.008 34.251 1.00 91.50 181 ALA A O 1
ATOM 1433 N N . PHE A 1 182 ? -11.579 -18.612 35.617 1.00 92.38 182 PHE A N 1
ATOM 1434 C CA . PHE A 1 182 ? -11.409 -17.444 34.756 1.00 92.38 182 PHE A CA 1
ATOM 1435 C C . PHE A 1 182 ? -9.942 -16.999 34.632 1.00 92.38 182 PHE A C 1
ATOM 1437 O O . PHE A 1 182 ? -9.460 -16.809 33.517 1.00 92.38 182 PHE A O 1
ATOM 1444 N N . SER A 1 183 ? -9.209 -16.869 35.745 1.00 93.12 183 SER A N 1
ATOM 1445 C CA . SER A 1 183 ? -7.817 -16.390 35.725 1.00 93.12 183 SER A CA 1
ATOM 1446 C C . SER A 1 183 ? -6.856 -17.343 35.014 1.00 93.12 183 SER A C 1
ATOM 1448 O O . SER A 1 183 ? -5.837 -16.898 34.502 1.00 93.12 183 SER A O 1
ATOM 1450 N N . SER A 1 184 ? -7.178 -18.641 34.948 1.00 90.50 184 SER A N 1
ATOM 1451 C CA . SER A 1 184 ? -6.324 -19.657 34.309 1.00 90.50 184 SER A CA 1
ATOM 1452 C C . SER A 1 184 ? -6.066 -19.427 32.812 1.00 90.50 184 SER A C 1
ATOM 1454 O O . SER A 1 184 ? -5.147 -20.017 32.252 1.00 90.50 184 SER A O 1
ATOM 1456 N N . HIS A 1 185 ? -6.850 -18.556 32.172 1.00 86.38 185 HIS A N 1
ATOM 1457 C CA . HIS A 1 185 ? -6.711 -18.206 30.759 1.00 86.38 185 HIS A CA 1
ATOM 1458 C C . HIS A 1 185 ? -5.706 -17.079 30.487 1.00 86.38 185 HIS A C 1
ATOM 1460 O O . HIS A 1 185 ? -5.430 -16.792 29.324 1.00 86.38 185 HIS A O 1
ATOM 1466 N N . PHE A 1 186 ? -5.167 -16.434 31.525 1.00 91.81 186 PHE A N 1
ATOM 1467 C CA . PHE A 1 186 ? -4.290 -15.274 31.384 1.00 91.81 186 PHE A CA 1
ATOM 1468 C C . PHE A 1 186 ? -2.929 -15.507 32.054 1.00 91.81 186 PHE A C 1
ATOM 1470 O O . PHE A 1 186 ? -2.845 -16.255 33.032 1.00 91.81 186 PHE A O 1
ATOM 1477 N N . PRO A 1 187 ? -1.856 -14.845 31.581 1.00 91.38 187 PRO A N 1
ATOM 1478 C CA . PRO A 1 187 ? -0.563 -14.872 32.261 1.00 91.38 187 PRO A CA 1
ATOM 1479 C C . PRO A 1 187 ? -0.688 -14.352 33.698 1.00 91.38 187 PRO A C 1
ATOM 1481 O O . PRO A 1 187 ? -1.351 -13.343 33.927 1.00 91.38 187 PRO A O 1
ATOM 1484 N N . LEU A 1 188 ? -0.060 -15.017 34.667 1.00 91.50 188 LEU A N 1
ATOM 1485 C CA . LEU A 1 188 ? -0.039 -14.572 36.065 1.00 91.50 188 LEU A CA 1
ATOM 1486 C C . LEU A 1 188 ? 1.114 -13.591 36.306 1.00 91.50 188 LEU A C 1
ATOM 1488 O O . LEU A 1 188 ? 2.185 -13.744 35.721 1.00 91.50 188 LEU A O 1
ATOM 1492 N N . VAL A 1 189 ? 0.910 -12.613 37.191 1.00 91.81 189 VAL A N 1
ATOM 1493 C CA . VAL A 1 189 ? 1.956 -11.668 37.605 1.00 91.81 189 VAL A CA 1
ATOM 1494 C C . VAL A 1 189 ? 2.019 -11.500 39.121 1.00 91.81 189 VAL A C 1
ATOM 1496 O O . VAL A 1 189 ? 1.006 -11.292 39.795 1.00 91.81 189 VAL A O 1
ATOM 1499 N N . GLU A 1 190 ? 3.241 -11.534 39.648 1.00 80.56 190 GLU A N 1
ATOM 1500 C CA . GLU A 1 190 ? 3.543 -11.177 41.037 1.00 80.56 190 GLU A CA 1
ATOM 1501 C C . GLU A 1 190 ? 4.127 -9.764 41.131 1.00 80.56 190 GLU A C 1
ATOM 1503 O O . GLU A 1 190 ? 3.689 -8.991 41.977 1.00 80.56 190 GLU A O 1
ATOM 1508 N N . ASP A 1 191 ? 5.014 -9.389 40.208 1.00 82.94 191 ASP A N 1
ATOM 1509 C CA . ASP A 1 191 ? 5.673 -8.080 40.142 1.00 82.94 191 ASP A CA 1
ATOM 1510 C C . ASP A 1 191 ? 5.074 -7.207 39.028 1.00 82.94 191 ASP A C 1
ATOM 1512 O O . ASP A 1 191 ? 5.236 -7.486 37.838 1.00 82.94 191 ASP A O 1
ATOM 1516 N N . THR A 1 192 ? 4.347 -6.152 39.410 1.00 82.75 192 THR A N 1
ATOM 1517 C CA . THR A 1 192 ? 3.609 -5.309 38.449 1.00 82.75 192 THR A CA 1
ATOM 1518 C C . THR A 1 192 ? 4.390 -4.085 37.984 1.00 82.75 192 THR A C 1
ATOM 1520 O O . THR A 1 192 ? 4.033 -3.514 36.954 1.00 82.75 192 THR A O 1
ATOM 1523 N N . GLU A 1 193 ? 5.524 -3.781 38.622 1.00 82.88 193 GLU A N 1
ATOM 1524 C CA . GLU A 1 193 ? 6.482 -2.767 38.173 1.00 82.88 193 GLU A CA 1
ATOM 1525 C C . GLU A 1 193 ? 7.204 -3.225 36.900 1.00 82.88 193 GLU A C 1
ATOM 1527 O O . GLU A 1 193 ? 7.246 -2.501 35.900 1.00 82.88 193 GLU A O 1
ATOM 1532 N N . ASN A 1 194 ? 7.683 -4.472 36.887 1.00 85.31 194 ASN A N 1
ATOM 1533 C CA . ASN A 1 194 ? 8.300 -5.054 35.696 1.00 85.31 194 ASN A CA 1
ATOM 1534 C C . ASN A 1 194 ? 7.313 -5.151 34.524 1.00 85.31 194 ASN A C 1
ATOM 1536 O O . ASN A 1 194 ? 7.669 -4.844 33.385 1.00 85.31 194 ASN A O 1
ATOM 1540 N N . LEU A 1 195 ? 6.054 -5.512 34.792 1.00 88.75 195 LEU A N 1
ATOM 1541 C CA . LEU A 1 195 ? 5.008 -5.536 33.767 1.00 88.75 195 LEU A CA 1
ATOM 1542 C C . LEU A 1 195 ? 4.764 -4.138 33.183 1.00 88.75 195 LEU A C 1
ATOM 1544 O O . LEU A 1 195 ? 4.650 -3.984 31.966 1.00 88.75 195 LEU A O 1
ATOM 1548 N N . ASP A 1 196 ? 4.717 -3.114 34.036 1.00 87.19 196 ASP A N 1
ATOM 1549 C CA . ASP A 1 196 ? 4.489 -1.728 33.636 1.00 87.19 196 ASP A CA 1
ATOM 1550 C C . ASP A 1 196 ? 5.529 -1.226 32.627 1.00 87.19 196 ASP A C 1
ATOM 1552 O O . ASP A 1 196 ? 5.161 -0.538 31.667 1.00 87.19 196 ASP A O 1
ATOM 1556 N N . ALA A 1 197 ? 6.801 -1.583 32.819 1.00 85.81 197 ALA A N 1
ATOM 1557 C CA . ALA A 1 197 ? 7.905 -1.179 31.950 1.00 85.81 197 ALA A CA 1
ATOM 1558 C C . ALA A 1 197 ? 7.819 -1.778 30.533 1.00 85.81 197 ALA A C 1
ATOM 1560 O O . ALA A 1 197 ? 8.328 -1.185 29.582 1.00 85.81 197 ALA A O 1
ATOM 1561 N N . THR A 1 198 ? 7.144 -2.921 30.367 1.00 87.69 198 THR A N 1
ATOM 1562 C CA . THR A 1 198 ? 6.975 -3.572 29.052 1.00 87.69 198 THR A CA 1
ATOM 1563 C C . THR A 1 198 ? 5.927 -2.899 28.164 1.00 87.69 198 THR A C 1
ATOM 1565 O O . THR A 1 198 ? 5.881 -3.149 26.960 1.00 87.69 198 THR A O 1
ATOM 1568 N N . VAL A 1 199 ? 5.080 -2.036 28.734 1.00 88.19 199 VAL A N 1
ATOM 1569 C CA . VAL A 1 199 ? 3.945 -1.431 28.032 1.00 88.19 199 VAL A CA 1
ATOM 1570 C C . VAL A 1 199 ? 4.193 0.050 27.793 1.00 88.19 199 VAL A C 1
ATOM 1572 O O . VAL A 1 199 ? 4.155 0.865 28.718 1.00 88.19 199 VAL A O 1
ATOM 1575 N N . LYS A 1 200 ? 4.359 0.406 26.519 1.00 87.88 200 LYS A N 1
ATOM 1576 C CA . LYS A 1 200 ? 4.452 1.791 26.059 1.00 87.88 200 LYS A CA 1
ATOM 1577 C C . LYS A 1 200 ? 3.080 2.293 25.600 1.00 87.88 200 LYS A C 1
ATOM 1579 O O . LYS A 1 200 ? 2.424 1.637 24.799 1.00 87.88 200 LYS A O 1
ATOM 1584 N N . ILE A 1 201 ? 2.660 3.448 26.114 1.00 89.00 201 ILE A N 1
ATOM 1585 C CA . ILE A 1 201 ? 1.438 4.152 25.690 1.00 89.00 201 ILE A CA 1
ATOM 1586 C C . ILE A 1 201 ? 1.790 5.050 24.494 1.00 89.00 201 ILE A C 1
ATOM 1588 O O . ILE A 1 201 ? 2.890 5.605 24.448 1.00 89.00 201 ILE A O 1
ATOM 1592 N N . ASP A 1 202 ? 0.875 5.197 23.534 1.00 88.88 202 ASP A N 1
ATOM 1593 C CA . ASP A 1 202 ? 1.115 5.970 22.306 1.00 88.88 202 ASP A CA 1
ATOM 1594 C C . ASP A 1 202 ? 0.905 7.482 22.462 1.00 88.88 202 ASP A C 1
ATOM 1596 O O . ASP A 1 202 ? 1.365 8.263 21.626 1.00 88.88 202 ASP A O 1
ATOM 1600 N N . ILE A 1 203 ? 0.257 7.910 23.543 1.00 81.75 203 ILE A N 1
ATOM 1601 C CA . ILE A 1 203 ? 0.055 9.315 23.913 1.00 81.75 203 ILE A CA 1
ATOM 1602 C C . ILE A 1 203 ? 0.629 9.587 25.301 1.00 81.75 203 ILE A C 1
ATOM 1604 O O . ILE A 1 203 ? 0.527 8.751 26.205 1.00 81.75 203 ILE A O 1
ATOM 1608 N N . GLY A 1 204 ? 1.241 10.759 25.471 1.00 74.38 204 GLY A N 1
ATOM 1609 C CA . GLY A 1 204 ? 1.596 11.267 26.784 1.00 74.38 204 GLY A CA 1
ATOM 1610 C C . GLY A 1 204 ? 0.333 11.532 27.597 1.00 74.38 204 GLY A C 1
ATOM 1611 O O . GLY A 1 204 ? -0.682 11.986 27.075 1.00 74.38 204 GLY A O 1
ATOM 1612 N N . ARG A 1 205 ? 0.381 11.223 28.892 1.00 71.62 205 ARG A N 1
ATOM 1613 C CA . ARG A 1 205 ? -0.668 11.614 29.834 1.00 71.62 205 ARG A CA 1
ATOM 1614 C C . ARG A 1 205 ? -0.074 12.613 30.808 1.00 71.62 205 ARG A C 1
ATOM 1616 O O . ARG A 1 205 ? 0.824 12.246 31.566 1.00 71.62 205 ARG A O 1
ATOM 1623 N N . ASP A 1 206 ? -0.541 13.857 30.785 1.00 62.91 206 ASP A N 1
ATOM 1624 C CA . ASP A 1 206 ? -0.045 14.883 31.694 1.00 62.91 206 ASP A CA 1
ATOM 1625 C C . ASP A 1 206 ? -0.544 14.549 33.108 1.00 62.91 206 ASP A C 1
ATOM 1627 O O . ASP A 1 206 ? -1.755 14.532 33.355 1.00 62.91 206 ASP A O 1
ATOM 1631 N N . PRO A 1 207 ? 0.346 14.289 34.079 1.00 59.16 207 PRO A N 1
ATOM 1632 C CA . PRO A 1 207 ? -0.047 14.009 35.456 1.00 59.16 207 PRO A CA 1
ATOM 1633 C C . PRO A 1 207 ? -0.841 15.146 36.128 1.00 59.16 207 PRO A C 1
ATOM 1635 O O . PRO A 1 207 ? -1.484 14.903 37.150 1.00 59.16 207 PRO A O 1
ATOM 1638 N N . LYS A 1 208 ? -0.835 16.372 35.582 1.00 51.84 208 LYS A N 1
ATOM 1639 C CA . LYS A 1 208 ? -1.557 17.538 36.120 1.00 51.84 208 LYS A CA 1
ATOM 1640 C C . LYS A 1 208 ? -3.044 17.580 35.743 1.00 51.84 208 LYS A C 1
ATOM 1642 O O . LYS A 1 208 ? -3.828 18.218 36.456 1.00 51.84 208 LYS A O 1
ATOM 1647 N N . ILE A 1 209 ? -3.469 16.895 34.678 1.00 51.25 209 ILE A N 1
ATOM 1648 C CA . ILE A 1 209 ? -4.858 16.933 34.185 1.00 51.25 209 ILE A CA 1
ATOM 1649 C C . ILE A 1 209 ? -5.731 15.958 34.988 1.00 51.25 209 ILE A C 1
ATOM 1651 O O . ILE A 1 209 ? -6.057 14.868 34.529 1.00 51.25 209 ILE A O 1
ATOM 1655 N N . ALA A 1 210 ? -6.112 16.287 36.222 1.00 49.75 210 ALA A N 1
ATOM 1656 C CA . ALA A 1 210 ? -6.947 15.385 37.025 1.00 49.75 210 ALA A CA 1
ATOM 1657 C C . ALA A 1 210 ? -8.252 15.018 36.286 1.00 49.75 210 ALA A C 1
ATOM 1659 O O . ALA A 1 210 ? -9.068 15.888 35.965 1.00 49.75 210 ALA A O 1
ATOM 1660 N N . TRP A 1 211 ? -8.473 13.719 36.060 1.00 47.16 211 TRP A N 1
ATOM 1661 C CA . TRP A 1 211 ? -9.617 13.222 35.287 1.00 47.16 211 TRP A CA 1
ATOM 1662 C C . TRP A 1 211 ? -10.928 13.464 36.046 1.00 47.16 211 TRP A C 1
ATOM 1664 O O . TRP A 1 211 ? -11.983 13.709 35.474 1.00 47.16 211 TRP A O 1
ATOM 1674 N N . ARG A 1 212 ? -10.840 13.551 37.380 1.00 45.12 212 ARG A N 1
ATOM 1675 C CA . ARG A 1 212 ? -11.887 14.085 38.258 1.00 45.12 212 ARG A CA 1
ATOM 1676 C C . ARG A 1 212 ? -11.595 15.515 38.716 1.00 45.12 212 ARG A C 1
ATOM 1678 O O . ARG A 1 212 ? -11.561 15.780 39.916 1.00 45.12 212 ARG A O 1
ATOM 1685 N N . LYS A 1 213 ? -11.534 16.498 37.818 1.00 41.44 213 LYS A N 1
ATOM 1686 C CA . LYS A 1 213 ? -12.083 17.804 38.214 1.00 41.44 213 LYS A CA 1
ATOM 1687 C C . LYS A 1 213 ? -13.597 17.696 38.083 1.00 41.44 213 LYS A C 1
ATOM 1689 O O . LYS A 1 213 ? -14.189 18.059 37.073 1.00 41.44 213 LYS A O 1
ATOM 1694 N N . THR A 1 214 ? -14.248 17.212 39.151 1.00 38.88 214 THR A N 1
ATOM 1695 C CA . THR A 1 214 ? -15.626 17.641 39.415 1.00 38.88 214 THR A CA 1
ATOM 1696 C C . THR A 1 214 ? -15.645 19.146 39.184 1.00 38.88 214 THR A C 1
ATOM 1698 O O . THR A 1 214 ? -14.737 19.828 39.678 1.00 38.88 214 THR A O 1
ATOM 1701 N N . PRO A 1 215 ? -16.643 19.683 38.477 1.00 42.09 215 PRO A N 1
ATOM 1702 C CA . PRO A 1 215 ? -16.783 21.107 38.287 1.00 42.09 215 PRO A CA 1
ATOM 1703 C C . PRO A 1 215 ? -17.190 21.737 39.623 1.00 42.09 215 PRO A C 1
ATOM 1705 O O . PRO A 1 215 ? -18.224 22.359 39.715 1.00 42.09 215 PRO A O 1
ATOM 1708 N N . LEU A 1 216 ? -16.480 21.519 40.727 1.00 39.00 216 LEU A N 1
ATOM 1709 C CA . LEU A 1 216 ? -16.748 22.176 41.997 1.00 39.00 216 LEU A CA 1
ATOM 1710 C C . LEU A 1 216 ? -16.271 23.619 41.901 1.00 39.00 216 LEU A C 1
ATOM 1712 O O . LEU A 1 216 ? -17.021 24.504 42.273 1.00 39.00 216 LEU A O 1
ATOM 1716 N N . ARG A 1 217 ? -15.115 23.875 41.273 1.00 41.66 217 ARG A N 1
ATOM 1717 C CA . ARG A 1 217 ? -14.678 25.241 40.940 1.00 41.66 217 ARG A CA 1
ATOM 1718 C C . ARG A 1 217 ? -15.489 25.878 39.812 1.00 41.66 217 ARG A C 1
ATOM 1720 O O . ARG A 1 217 ? -15.701 27.077 39.867 1.00 41.66 217 ARG A O 1
ATOM 1727 N N . SER A 1 218 ? -16.007 25.114 38.847 1.00 42.91 218 SER A N 1
ATOM 1728 C CA . SER A 1 218 ? -16.846 25.652 37.762 1.00 42.91 218 SER A CA 1
ATOM 1729 C C . SER A 1 218 ? -18.343 25.661 38.067 1.00 42.91 218 SER A C 1
ATOM 1731 O O . SER A 1 218 ? -19.027 26.507 37.522 1.00 42.91 218 SER A O 1
ATOM 1733 N N . ARG A 1 219 ? -18.870 24.841 38.988 1.00 39.62 219 ARG A N 1
ATOM 1734 C CA . ARG A 1 219 ? -20.193 25.040 39.610 1.00 39.62 219 ARG A CA 1
ATOM 1735 C C . ARG A 1 219 ? -20.125 26.136 40.647 1.00 39.62 219 ARG A C 1
ATOM 1737 O O . ARG A 1 219 ? -21.029 26.940 40.651 1.00 39.62 219 ARG A O 1
ATOM 1744 N N . ALA A 1 220 ? -19.081 26.224 41.472 1.00 43.66 220 ALA A N 1
ATOM 1745 C CA . ALA A 1 220 ? -18.886 27.392 42.324 1.00 43.66 220 ALA A CA 1
ATOM 1746 C C . ALA A 1 220 ? -18.685 28.641 41.466 1.00 43.66 220 ALA A C 1
ATOM 1748 O O . ALA A 1 220 ? -19.286 29.645 41.776 1.00 43.66 220 ALA A O 1
ATOM 1749 N N . GLY A 1 221 ? -17.946 28.570 40.356 1.00 48.12 221 GLY A N 1
ATOM 1750 C CA . GLY A 1 221 ? -17.771 29.661 39.396 1.00 48.12 221 GLY A CA 1
ATOM 1751 C C . GLY A 1 221 ? -19.046 30.016 38.629 1.00 48.12 221 GLY A C 1
ATOM 1752 O O . GLY A 1 221 ? -19.327 31.193 38.478 1.00 48.12 221 GLY A O 1
ATOM 1753 N N . LEU A 1 222 ? -19.864 29.040 38.216 1.00 48.75 222 LEU A N 1
ATOM 1754 C CA . LEU A 1 222 ? -21.184 29.258 37.601 1.00 48.75 222 LEU A CA 1
ATOM 1755 C C . LEU A 1 222 ? -22.220 29.743 38.610 1.00 48.75 222 LEU A C 1
ATOM 1757 O O . LEU A 1 222 ? -23.050 30.567 38.264 1.00 48.75 222 LEU A O 1
ATOM 1761 N N . VAL A 1 223 ? -22.184 29.249 39.846 1.00 51.94 223 VAL A N 1
ATOM 1762 C CA . VAL A 1 223 ? -23.034 29.707 40.950 1.00 51.94 223 VAL A CA 1
ATOM 1763 C C . VAL A 1 223 ? -22.610 31.109 41.358 1.00 51.94 223 VAL A C 1
ATOM 1765 O O . VAL A 1 223 ? -23.471 31.954 41.520 1.00 51.94 223 VAL A O 1
ATOM 1768 N N . LEU A 1 224 ? -21.312 31.402 41.439 1.00 52.62 224 LEU A N 1
ATOM 1769 C CA . LEU A 1 224 ? -20.784 32.740 41.689 1.00 52.62 224 LEU A CA 1
ATOM 1770 C C . LEU A 1 224 ? -21.127 33.669 40.522 1.00 52.62 224 LEU A C 1
ATOM 1772 O O . LEU A 1 224 ? -21.589 34.769 40.770 1.00 52.62 224 LEU A O 1
ATOM 1776 N N . ALA A 1 225 ? -20.999 33.225 39.268 1.00 52.72 225 ALA A N 1
ATOM 1777 C CA . ALA A 1 225 ? -21.398 33.984 38.085 1.00 52.72 225 ALA A CA 1
ATOM 1778 C C . ALA A 1 225 ? -22.911 34.216 38.039 1.00 52.72 225 ALA A C 1
ATOM 1780 O O . ALA A 1 225 ? -23.325 35.321 37.728 1.00 52.72 225 ALA A O 1
ATOM 1781 N N . ALA A 1 226 ? -23.734 33.227 38.400 1.00 52.81 226 ALA A N 1
ATOM 1782 C CA . ALA A 1 226 ? -25.186 33.353 38.500 1.00 52.81 226 ALA A CA 1
ATOM 1783 C C . ALA A 1 226 ? -25.596 34.275 39.657 1.00 52.81 226 ALA A C 1
ATOM 1785 O O . ALA A 1 226 ? -26.464 35.119 39.473 1.00 52.81 226 ALA A O 1
ATOM 1786 N N . ILE A 1 227 ? -24.939 34.179 40.818 1.00 57.41 227 ILE A N 1
ATOM 1787 C CA . ILE A 1 227 ? -25.110 35.100 41.951 1.00 57.41 227 ILE A CA 1
ATOM 1788 C C . ILE A 1 227 ? -24.698 36.515 41.533 1.00 57.41 227 ILE A C 1
ATOM 1790 O O . ILE A 1 227 ? -25.428 37.457 41.806 1.00 57.41 227 ILE A O 1
ATOM 1794 N N . LEU A 1 228 ? -23.583 36.679 40.820 1.00 56.59 228 LEU A N 1
ATOM 1795 C CA . LEU A 1 228 ? -23.109 37.967 40.311 1.00 56.59 228 LEU A CA 1
ATOM 1796 C C . LEU A 1 228 ? -24.026 38.529 39.214 1.00 56.59 228 LEU A C 1
ATOM 1798 O O . LEU A 1 228 ? -24.236 39.736 39.180 1.00 56.59 228 LEU A O 1
ATOM 1802 N N . LEU A 1 229 ? -24.638 37.682 38.378 1.00 56.50 229 LEU A N 1
ATOM 1803 C CA . LEU A 1 229 ? -25.670 38.058 37.401 1.00 56.50 229 LEU A CA 1
ATOM 1804 C C . LEU A 1 229 ? -26.959 38.505 38.090 1.00 56.50 229 LEU A C 1
ATOM 1806 O O . LEU A 1 229 ? -27.564 39.487 37.673 1.00 56.50 229 LEU A O 1
ATOM 1810 N N . VAL A 1 230 ? -27.356 37.824 39.167 1.00 59.19 230 VAL A N 1
ATOM 1811 C CA . VAL A 1 230 ? -28.497 38.209 40.008 1.00 59.19 230 VAL A CA 1
ATOM 1812 C C . VAL A 1 230 ? -28.204 39.518 40.749 1.00 59.19 230 VAL A C 1
ATOM 1814 O O . VAL A 1 230 ? -29.058 40.398 40.765 1.00 59.19 230 VAL A O 1
ATOM 1817 N N . ILE A 1 231 ? -26.995 39.707 41.288 1.00 59.31 231 ILE A N 1
ATOM 1818 C CA . ILE A 1 231 ? -26.556 40.965 41.916 1.00 59.31 231 ILE A CA 1
ATOM 1819 C C . ILE A 1 231 ? -26.516 42.096 40.883 1.00 59.31 231 ILE A C 1
ATOM 1821 O O . ILE A 1 231 ? -27.005 43.182 41.170 1.00 59.31 231 ILE A O 1
ATOM 1825 N N . ALA A 1 232 ? -26.003 41.855 39.673 1.00 55.72 232 ALA A N 1
ATOM 1826 C CA . ALA A 1 232 ? -26.010 42.834 38.588 1.00 55.72 232 ALA A CA 1
ATOM 1827 C C . ALA A 1 232 ? -27.444 43.185 38.156 1.00 55.72 232 ALA A C 1
ATOM 1829 O O . ALA A 1 232 ? -27.775 44.360 38.032 1.00 55.72 232 ALA A O 1
ATOM 1830 N N . ALA A 1 233 ? -28.325 42.192 38.012 1.00 55.75 233 ALA A N 1
ATOM 1831 C CA . ALA A 1 233 ? -29.735 42.393 37.680 1.00 55.75 233 ALA A CA 1
ATOM 1832 C C . ALA A 1 233 ? -30.524 43.112 38.791 1.00 55.75 233 ALA A C 1
ATOM 1834 O O . ALA A 1 233 ? -31.461 43.841 38.484 1.00 55.75 233 ALA A O 1
ATOM 1835 N N . LEU A 1 234 ? -30.137 42.954 40.063 1.00 55.66 234 LEU A N 1
ATOM 1836 C CA . LEU A 1 234 ? -30.686 43.698 41.207 1.00 55.66 234 LEU A CA 1
ATOM 1837 C C . LEU A 1 234 ? -30.076 45.104 41.347 1.00 55.66 234 LEU A C 1
ATOM 1839 O O . LEU A 1 234 ? -30.751 46.025 41.805 1.00 55.66 234 LEU A O 1
ATOM 1843 N N . ALA A 1 235 ? -28.824 45.291 40.927 1.00 54.56 235 ALA A N 1
ATOM 1844 C CA . ALA A 1 235 ? -28.131 46.575 40.951 1.00 54.56 235 ALA A CA 1
ATOM 1845 C C . ALA A 1 235 ? -28.574 47.503 39.810 1.00 54.56 235 ALA A C 1
ATOM 1847 O O . ALA A 1 235 ? -28.610 48.713 40.012 1.00 54.56 235 ALA A O 1
ATOM 1848 N N . VAL A 1 236 ? -28.963 46.970 38.644 1.00 53.16 236 VAL A N 1
ATOM 1849 C CA . VAL A 1 236 ? -29.448 47.763 37.497 1.00 53.16 236 VAL A CA 1
ATOM 1850 C C . VAL A 1 236 ? -30.671 48.629 37.858 1.00 53.16 236 VAL A C 1
ATOM 1852 O O . VAL A 1 236 ? -30.613 49.824 37.582 1.00 53.16 236 VAL A O 1
ATOM 1855 N N . PRO A 1 237 ? -31.719 48.132 38.549 1.00 52.34 237 PRO A N 1
ATOM 1856 C CA . PRO A 1 237 ? -32.823 48.957 39.049 1.00 52.34 237 PRO A CA 1
ATOM 1857 C C . PRO A 1 237 ? -32.410 50.008 40.092 1.00 52.34 237 PRO A C 1
ATOM 1859 O O . PRO A 1 237 ? -32.976 51.100 40.111 1.00 52.34 237 PRO A O 1
ATOM 1862 N N . LEU A 1 238 ? -31.423 49.710 40.950 1.00 51.06 238 LEU A N 1
ATOM 1863 C CA . LEU A 1 238 ? -30.905 50.668 41.941 1.00 51.06 238 LEU A CA 1
ATOM 1864 C C . LEU A 1 238 ? -29.997 51.742 41.311 1.00 51.06 238 LEU A C 1
ATOM 1866 O O . LEU A 1 238 ? -29.940 52.867 41.806 1.00 51.06 238 LEU A O 1
ATOM 1870 N N . ALA A 1 239 ? -29.315 51.418 40.211 1.00 47.97 239 ALA A N 1
ATOM 1871 C CA . ALA A 1 239 ? -28.349 52.276 39.532 1.00 47.97 239 ALA A CA 1
ATOM 1872 C C . ALA A 1 239 ? -28.981 53.380 38.666 1.00 47.97 239 ALA A C 1
ATOM 1874 O O . ALA A 1 239 ? -28.305 54.363 38.356 1.00 47.97 239 ALA A O 1
ATOM 1875 N N . VAL A 1 240 ? -30.276 53.277 38.332 1.00 49.62 240 VAL A N 1
ATOM 1876 C CA . VAL A 1 240 ? -31.018 54.278 37.530 1.00 49.62 240 VAL A CA 1
ATOM 1877 C C . VAL A 1 240 ? -31.110 55.655 38.222 1.00 49.62 240 VAL A C 1
ATOM 1879 O O . VAL A 1 240 ? -31.524 56.631 37.605 1.00 49.62 240 VAL A O 1
ATOM 1882 N N . ARG A 1 241 ? -30.691 55.788 39.490 1.00 50.38 241 ARG A N 1
ATOM 1883 C CA . ARG A 1 241 ? -30.790 57.047 40.253 1.00 50.38 241 ARG A CA 1
ATOM 1884 C C . ARG A 1 241 ? -29.515 57.897 40.339 1.00 50.38 241 ARG A C 1
ATOM 1886 O O . ARG A 1 241 ? -29.602 58.998 40.874 1.00 50.38 241 ARG A O 1
ATOM 1893 N N . SER A 1 242 ? -28.359 57.477 39.806 1.00 54.09 242 SER A N 1
ATOM 1894 C CA . SER A 1 242 ? -27.194 58.383 39.690 1.00 54.09 242 SER A CA 1
ATOM 1895 C C . SER A 1 242 ? -26.174 57.957 38.623 1.00 54.09 242 SER A C 1
ATOM 1897 O O . SER A 1 242 ? -26.004 56.774 38.333 1.00 54.09 242 SER A O 1
ATOM 1899 N N . THR A 1 243 ? -25.431 58.918 38.073 1.00 51.81 243 THR A N 1
ATOM 1900 C CA . THR A 1 243 ? -24.354 58.701 37.086 1.00 51.81 243 THR A CA 1
ATOM 1901 C C . THR A 1 243 ? -23.148 57.936 37.647 1.00 51.81 243 THR A C 1
ATOM 1903 O O . THR A 1 243 ? -22.479 57.223 36.902 1.00 51.81 243 THR A O 1
ATOM 1906 N N . ALA A 1 244 ? -22.902 57.997 38.961 1.00 51.53 244 ALA A N 1
ATOM 1907 C CA . ALA A 1 244 ? -21.816 57.263 39.619 1.00 51.53 244 ALA A CA 1
ATOM 1908 C C . ALA A 1 244 ? -22.062 55.740 39.648 1.00 51.53 244 ALA A C 1
ATOM 1910 O O . ALA A 1 244 ? -21.124 54.948 39.570 1.00 51.53 244 ALA A O 1
ATOM 1911 N N . SER A 1 245 ? -23.327 55.315 39.678 1.00 48.75 245 SER A N 1
ATOM 1912 C CA . SER A 1 245 ? -23.719 53.901 39.700 1.00 48.75 245 SER A CA 1
ATOM 1913 C C . SER A 1 245 ? -23.585 53.195 38.339 1.00 48.75 245 SER A C 1
ATOM 1915 O O . SER A 1 245 ? -23.426 51.976 38.300 1.00 48.75 245 SER A O 1
ATOM 1917 N N . ILE A 1 246 ? -23.557 53.943 37.229 1.00 49.84 246 ILE A N 1
ATOM 1918 C CA . ILE A 1 246 ? -23.322 53.400 35.877 1.00 49.84 246 ILE A CA 1
ATOM 1919 C C . ILE A 1 246 ? -21.849 52.996 35.696 1.00 49.84 246 ILE A C 1
ATOM 1921 O O . ILE A 1 246 ? -21.563 51.930 35.151 1.00 49.84 246 ILE A O 1
ATOM 1925 N N . ALA A 1 247 ? -20.908 53.794 36.216 1.00 52.16 247 ALA A N 1
ATOM 1926 C CA . ALA A 1 247 ? -19.478 53.476 36.174 1.00 52.16 247 ALA A CA 1
ATOM 1927 C C . ALA A 1 247 ? -19.141 52.230 37.013 1.00 52.16 247 ALA A C 1
ATOM 1929 O O . ALA A 1 247 ? -18.417 51.348 36.554 1.00 52.16 247 ALA A O 1
ATOM 1930 N N . VAL A 1 248 ? -19.730 52.107 38.208 1.00 53.94 248 VAL A N 1
ATOM 1931 C CA . VAL A 1 248 ? -19.556 50.930 39.079 1.00 53.94 248 VAL A CA 1
ATOM 1932 C C . VAL A 1 248 ? -20.155 49.671 38.440 1.00 53.94 248 VAL A C 1
ATOM 1934 O O . VAL A 1 248 ? -19.516 48.622 38.460 1.00 53.94 248 VAL A O 1
ATOM 1937 N N . GLY A 1 249 ? -21.330 49.770 37.804 1.00 52.09 249 GLY A N 1
ATOM 1938 C CA . GLY A 1 249 ? -21.941 48.658 37.064 1.00 52.09 249 GLY A CA 1
ATOM 1939 C C . GLY A 1 249 ? -21.117 48.198 35.854 1.00 52.09 249 GLY A C 1
ATOM 1940 O O . GLY A 1 249 ? -20.966 46.995 35.638 1.00 52.09 249 GLY A O 1
ATOM 1941 N N . GLY A 1 250 ? -20.526 49.136 35.103 1.00 51.62 250 GLY A N 1
ATOM 1942 C CA . GLY A 1 250 ? -19.656 48.831 33.961 1.00 51.62 250 GLY A CA 1
ATOM 1943 C C . GLY A 1 250 ? -18.337 48.162 34.363 1.00 51.62 250 GLY A C 1
ATOM 1944 O O . GLY A 1 250 ? -17.927 47.175 33.748 1.00 51.62 250 GLY A O 1
ATOM 1945 N N . VAL A 1 251 ? -17.697 48.637 35.437 1.00 56.47 251 VAL A N 1
ATOM 1946 C CA . VAL A 1 251 ? -16.464 48.029 35.969 1.00 56.47 251 VAL A CA 1
ATOM 1947 C C . VAL A 1 251 ? -16.744 46.630 36.518 1.00 56.47 251 VAL A C 1
ATOM 1949 O O . VAL A 1 251 ? -16.020 45.691 36.188 1.00 56.47 251 VAL A O 1
ATOM 1952 N N . LEU A 1 252 ? -17.830 46.453 37.280 1.00 54.00 252 LEU A N 1
ATOM 1953 C CA . LEU A 1 252 ? -18.202 45.149 37.830 1.00 54.00 252 LEU A CA 1
ATOM 1954 C C . LEU A 1 252 ? -18.526 44.139 36.715 1.00 54.00 252 LEU A C 1
ATOM 1956 O O . LEU A 1 252 ? -18.034 43.014 36.752 1.00 54.00 252 LEU A O 1
ATOM 1960 N N . GLY A 1 253 ? -19.276 44.549 35.685 1.00 52.78 253 GLY A N 1
ATOM 1961 C CA . GLY A 1 253 ? -19.578 43.709 34.520 1.00 52.78 253 GLY A CA 1
ATOM 1962 C C . GLY A 1 253 ? -18.329 43.283 33.741 1.00 52.78 253 GLY A C 1
ATOM 1963 O O . GLY A 1 253 ? -18.223 42.128 33.329 1.00 52.78 253 GLY A O 1
ATOM 1964 N N . THR A 1 254 ? -17.346 44.177 33.610 1.00 55.44 254 THR A N 1
ATOM 1965 C CA . THR A 1 254 ? -16.077 43.883 32.924 1.00 55.44 254 THR A CA 1
ATOM 1966 C C . THR A 1 254 ? -15.218 42.903 33.725 1.00 55.44 254 THR A C 1
ATOM 1968 O O . THR A 1 254 ? -14.687 41.954 33.156 1.00 55.44 254 THR A O 1
ATOM 1971 N N . VAL A 1 255 ? -15.127 43.067 35.050 1.00 56.41 255 VAL A N 1
ATOM 1972 C CA . VAL A 1 255 ? -14.389 42.144 35.935 1.00 56.41 255 VAL A CA 1
ATOM 1973 C C . VAL A 1 255 ? -15.031 40.753 35.951 1.00 56.41 255 VAL A C 1
ATOM 1975 O O . VAL A 1 255 ? -14.319 39.751 35.910 1.00 56.41 255 VAL A O 1
ATOM 1978 N N . ILE A 1 256 ? -16.367 40.675 35.941 1.00 56.66 256 ILE A N 1
ATOM 1979 C CA . ILE A 1 256 ? -17.102 39.405 35.838 1.00 56.66 256 ILE A CA 1
ATOM 1980 C C . ILE A 1 256 ? -16.826 38.732 34.488 1.00 56.66 256 ILE A C 1
ATOM 1982 O O . ILE A 1 256 ? -16.504 37.546 34.456 1.00 56.66 256 ILE A O 1
ATOM 1986 N N . ALA A 1 257 ? -16.899 39.474 33.379 1.00 53.06 257 ALA A N 1
ATOM 1987 C CA . ALA A 1 257 ? -16.615 38.942 32.048 1.00 53.06 257 ALA A CA 1
ATOM 1988 C C . ALA A 1 257 ? -15.160 38.463 31.911 1.00 53.06 257 ALA A C 1
ATOM 1990 O O . ALA A 1 257 ? -14.921 37.396 31.348 1.00 53.06 257 ALA A O 1
ATOM 1991 N N . LEU A 1 258 ? -14.198 39.199 32.478 1.00 54.06 258 LEU A N 1
ATOM 1992 C CA . LEU A 1 258 ? -12.786 38.818 32.482 1.00 54.06 258 LEU A CA 1
ATOM 1993 C C . LEU A 1 258 ? -12.542 37.569 33.341 1.00 54.06 258 LEU A C 1
ATOM 1995 O O . LEU A 1 258 ? -11.839 36.660 32.914 1.00 54.06 258 LEU A O 1
ATOM 1999 N N . GLY A 1 259 ? -13.165 37.487 34.522 1.00 48.88 259 GLY A N 1
ATOM 2000 C CA . GLY A 1 259 ? -13.084 36.318 35.400 1.00 48.88 259 GLY A CA 1
ATOM 2001 C C . GLY A 1 259 ? -13.703 35.063 34.778 1.00 48.88 259 GLY A C 1
ATOM 2002 O O . GLY A 1 259 ? -13.123 33.984 34.878 1.00 48.88 259 GLY A O 1
ATOM 2003 N N . ILE A 1 260 ? -14.835 35.203 34.076 1.00 54.16 260 ILE A N 1
ATOM 2004 C CA . ILE A 1 260 ? -15.446 34.122 33.286 1.00 54.16 260 ILE A CA 1
ATOM 2005 C C . ILE A 1 260 ? -14.537 33.743 32.108 1.00 54.16 260 ILE A C 1
ATOM 2007 O O . ILE A 1 260 ? -14.326 32.558 31.869 1.00 54.16 260 ILE A O 1
ATOM 2011 N N . GLY A 1 261 ? -13.963 34.724 31.406 1.00 46.00 261 GLY A N 1
ATOM 2012 C CA . GLY A 1 261 ? -13.050 34.506 30.284 1.00 46.00 261 GLY A CA 1
ATOM 2013 C C . GLY A 1 261 ? -11.779 33.756 30.683 1.00 46.00 261 GLY A C 1
ATOM 2014 O O . GLY A 1 261 ? -11.435 32.773 30.037 1.00 46.00 261 GLY A O 1
ATOM 2015 N N . ILE A 1 262 ? -11.125 34.154 31.778 1.00 53.12 262 ILE A N 1
ATOM 2016 C CA . ILE A 1 262 ? -9.931 33.482 32.319 1.00 53.12 262 ILE A CA 1
ATOM 2017 C C . ILE A 1 262 ? -10.287 32.078 32.816 1.00 53.12 262 ILE A C 1
ATOM 2019 O O . ILE A 1 262 ? -9.598 31.122 32.481 1.00 53.12 262 ILE A O 1
ATOM 2023 N N . ALA A 1 263 ? -11.403 31.918 33.537 1.00 48.53 263 ALA A N 1
ATOM 2024 C CA . ALA A 1 263 ? -11.842 30.604 34.000 1.00 48.53 263 ALA A CA 1
ATOM 2025 C C . ALA A 1 263 ? -12.188 29.651 32.843 1.00 48.53 263 ALA A C 1
ATOM 2027 O O . ALA A 1 263 ? -11.947 28.453 32.964 1.00 48.53 263 ALA A O 1
ATOM 2028 N N . LEU A 1 264 ? -12.738 30.159 31.733 1.00 46.09 264 LEU A N 1
ATOM 2029 C CA . LEU A 1 264 ? -12.986 29.387 30.511 1.00 46.09 264 LEU A CA 1
ATOM 2030 C C . LEU A 1 264 ? -11.689 29.082 29.745 1.00 46.09 264 LEU A C 1
ATOM 2032 O O . LEU A 1 264 ? -11.561 27.981 29.216 1.00 46.09 264 LEU A O 1
ATOM 2036 N N . LEU A 1 265 ? -10.730 30.014 29.707 1.00 47.56 265 LEU A N 1
ATOM 2037 C CA . LEU A 1 265 ? -9.417 29.831 29.077 1.00 47.56 265 LEU A CA 1
ATOM 2038 C C . LEU A 1 265 ? -8.555 28.804 29.821 1.00 47.56 265 LEU A C 1
ATOM 2040 O O . LEU A 1 265 ? -7.980 27.938 29.171 1.00 47.56 265 LEU A O 1
ATOM 2044 N N . ASP A 1 266 ? -8.531 28.831 31.154 1.00 45.84 266 ASP A N 1
ATOM 2045 C CA . ASP A 1 266 ? -7.840 27.824 31.973 1.00 45.84 266 ASP A CA 1
ATOM 2046 C C . ASP A 1 266 ? -8.489 26.437 31.819 1.00 45.84 266 ASP A C 1
ATOM 2048 O O . ASP A 1 266 ? -7.796 25.426 31.720 1.00 45.84 266 ASP A O 1
ATOM 2052 N N . LEU A 1 267 ? -9.828 26.369 31.732 1.00 46.88 267 LEU A N 1
ATOM 2053 C CA . LEU A 1 267 ? -10.543 25.107 31.490 1.00 46.88 267 LEU A CA 1
ATOM 2054 C C . LEU A 1 267 ? -10.262 24.539 30.090 1.00 46.88 267 LEU A C 1
ATOM 2056 O O . LEU A 1 267 ? -10.221 23.322 29.919 1.00 46.88 267 LEU A O 1
ATOM 2060 N N . ALA A 1 268 ? -10.099 25.420 29.100 1.00 45.81 268 ALA A N 1
ATOM 2061 C CA . ALA A 1 268 ? -9.794 25.062 27.722 1.00 45.81 268 ALA A CA 1
ATOM 2062 C C . ALA A 1 268 ? -8.303 24.768 27.493 1.00 45.81 268 ALA A C 1
ATOM 2064 O O . ALA A 1 268 ? -7.989 24.069 26.536 1.00 45.81 268 ALA A O 1
ATOM 2065 N N . GLY A 1 269 ? -7.400 25.292 28.329 1.00 46.28 269 GLY A N 1
ATOM 2066 C CA . GLY A 1 269 ? -5.949 25.126 28.219 1.00 46.28 269 GLY A CA 1
ATOM 2067 C C . GLY A 1 269 ? -5.454 23.762 28.697 1.00 46.28 269 GLY A C 1
ATOM 2068 O O . GLY A 1 269 ? -4.753 23.086 27.950 1.00 46.28 269 GLY A O 1
ATOM 2069 N N . ASP A 1 270 ? -5.880 23.321 29.887 1.00 49.78 270 ASP A N 1
ATOM 2070 C CA . ASP A 1 270 ? -5.360 22.097 30.522 1.00 49.78 270 ASP A CA 1
ATOM 2071 C C . ASP A 1 270 ? -5.673 20.825 29.708 1.00 49.78 270 ASP A C 1
ATOM 2073 O O . ASP A 1 270 ? -4.825 19.958 29.576 1.00 49.78 270 ASP A O 1
ATOM 2077 N N . TYR A 1 271 ? -6.864 20.698 29.112 1.00 53.44 271 TYR A N 1
ATOM 2078 C CA . TYR A 1 271 ? -7.234 19.521 28.300 1.00 53.44 271 TYR A CA 1
ATOM 2079 C C . TYR A 1 271 ? -6.684 19.560 26.865 1.00 53.44 271 TYR A C 1
ATOM 2081 O O . TYR A 1 271 ? -6.814 18.584 26.123 1.00 53.44 271 TYR A O 1
ATOM 2089 N N . ARG A 1 272 ? -6.106 20.691 26.442 1.00 61.25 272 ARG A N 1
ATOM 2090 C CA . ARG A 1 272 ? -5.746 20.926 25.044 1.00 61.25 272 ARG A CA 1
ATOM 2091 C C . ARG A 1 272 ? -4.546 20.096 24.619 1.00 61.25 272 ARG A C 1
ATOM 2093 O O . ARG A 1 272 ? -4.557 19.612 23.500 1.00 61.25 272 ARG A O 1
ATOM 2100 N N . GLU A 1 273 ? -3.546 19.904 25.473 1.00 69.31 273 GLU A N 1
ATOM 2101 C CA . GLU A 1 273 ? -2.296 19.245 25.069 1.00 69.31 273 GLU A CA 1
ATOM 2102 C C . GLU A 1 273 ? -2.471 17.745 24.793 1.00 69.31 273 GLU A C 1
ATOM 2104 O O . GLU A 1 273 ? -2.128 17.312 23.698 1.00 69.31 273 GLU A O 1
ATOM 2109 N N . GLU A 1 274 ? -3.090 16.968 25.695 1.00 72.94 274 GLU A N 1
ATOM 2110 C CA . GLU A 1 274 ? -3.364 15.533 25.453 1.00 72.94 274 GLU A CA 1
ATOM 2111 C C . GLU A 1 274 ? -4.292 15.317 24.248 1.00 72.94 274 GLU A C 1
ATOM 2113 O O . GLU A 1 274 ? -4.087 14.408 23.446 1.00 72.94 274 GLU A O 1
ATOM 2118 N N . ILE A 1 275 ? -5.321 16.160 24.099 1.00 72.56 275 ILE A N 1
ATOM 2119 C CA . ILE A 1 275 ? -6.255 16.082 22.968 1.00 72.56 275 ILE A CA 1
ATOM 2120 C C . ILE A 1 275 ? -5.555 16.466 21.659 1.00 72.56 275 ILE A C 1
ATOM 2122 O O . ILE A 1 275 ? -5.802 15.831 20.635 1.00 72.56 275 ILE A O 1
ATOM 2126 N N . LEU A 1 276 ? -4.686 17.482 21.672 1.00 73.31 276 LEU A N 1
ATOM 2127 C CA . LEU A 1 276 ? -3.880 17.858 20.511 1.00 73.31 276 LEU A CA 1
ATOM 2128 C C . LEU A 1 276 ? -2.871 16.763 20.157 1.00 73.31 276 LEU A C 1
ATOM 2130 O O . LEU A 1 276 ? -2.762 16.441 18.982 1.00 73.31 276 LEU A O 1
ATOM 2134 N N . GLU A 1 277 ? -2.184 16.162 21.134 1.00 81.19 277 GLU A N 1
ATOM 2135 C CA . GLU A 1 277 ? -1.259 15.044 20.900 1.00 81.19 277 GLU A CA 1
ATOM 2136 C C . GLU A 1 277 ? -2.002 13.826 20.343 1.00 81.19 277 GLU A C 1
ATOM 2138 O O . GLU A 1 277 ? -1.549 13.210 19.378 1.00 81.19 277 GLU A O 1
ATOM 2143 N N . PHE A 1 278 ? -3.180 13.510 20.891 1.00 82.56 278 PHE A N 1
ATOM 2144 C CA . PHE A 1 278 ? -4.046 12.486 20.324 1.00 82.56 278 PHE A CA 1
ATOM 2145 C C . PHE A 1 278 ? -4.432 12.830 18.884 1.00 82.56 278 PHE A C 1
ATOM 2147 O O . PHE A 1 278 ? -4.296 11.982 18.017 1.00 82.56 278 PHE A O 1
ATOM 2154 N N . HIS A 1 279 ? -4.870 14.054 18.590 1.00 80.94 279 HIS A N 1
ATOM 2155 C CA . HIS A 1 279 ? -5.217 14.448 17.222 1.00 80.94 279 HIS A CA 1
ATOM 2156 C C . HIS A 1 279 ? -4.022 14.488 16.258 1.00 80.94 279 HIS A C 1
ATOM 2158 O O . HIS A 1 279 ? -4.218 14.299 15.060 1.00 80.94 279 HIS A O 1
ATOM 2164 N N . ASP A 1 280 ? -2.809 14.723 16.758 1.00 83.56 280 ASP A N 1
ATOM 2165 C CA . ASP A 1 280 ? -1.574 14.718 15.970 1.00 83.56 280 ASP A CA 1
ATOM 2166 C C . ASP A 1 280 ? -1.116 13.288 15.635 1.00 83.56 280 ASP A C 1
ATOM 2168 O O . ASP A 1 280 ? -0.722 12.992 14.504 1.00 83.56 280 ASP A O 1
ATOM 2172 N N . ARG A 1 281 ? -1.215 12.368 16.605 1.00 89.44 281 ARG A N 1
ATOM 2173 C CA . ARG A 1 281 ? -0.752 10.979 16.455 1.00 89.44 281 ARG A CA 1
ATOM 2174 C C . ARG A 1 281 ? -1.817 10.019 15.952 1.00 89.44 281 ARG A C 1
ATOM 2176 O O . ARG A 1 281 ? -1.498 9.109 15.193 1.00 89.44 281 ARG A O 1
ATOM 2183 N N . TRP A 1 282 ? -3.072 10.188 16.345 1.00 86.19 282 TRP A N 1
ATOM 2184 C CA . TRP A 1 282 ? -4.182 9.350 15.906 1.00 86.19 282 TRP A CA 1
ATOM 2185 C C . TRP A 1 282 ? -4.910 9.980 14.708 1.00 86.19 282 TRP A C 1
ATOM 2187 O O . TRP A 1 282 ? -5.331 11.135 14.784 1.00 86.19 282 TRP A O 1
ATOM 2197 N N . PRO A 1 283 ? -5.143 9.235 13.609 1.00 87.75 283 PRO A N 1
ATOM 2198 C CA . PRO A 1 283 ? -4.845 7.810 13.408 1.00 87.75 283 PRO A CA 1
ATOM 2199 C C . PRO A 1 283 ? -3.450 7.520 12.833 1.00 87.75 283 PRO A C 1
ATOM 2201 O O . PRO A 1 283 ? -3.118 6.360 12.597 1.00 87.75 283 PRO A O 1
ATOM 2204 N N . ARG A 1 284 ? -2.640 8.550 12.569 1.00 90.38 284 ARG A N 1
ATOM 2205 C CA . ARG A 1 284 ? -1.369 8.452 11.840 1.00 90.38 284 ARG A CA 1
ATOM 2206 C C . ARG A 1 284 ? -0.455 7.319 12.325 1.00 90.38 284 ARG A C 1
ATOM 2208 O O . ARG A 1 284 ? -0.105 6.472 11.514 1.00 90.38 284 ARG A O 1
ATOM 2215 N N . SER A 1 285 ? -0.093 7.268 13.606 1.00 91.56 285 SER A N 1
ATOM 2216 C CA . SER A 1 285 ? 0.871 6.284 14.127 1.00 91.56 285 SER A CA 1
ATOM 2217 C C . SER A 1 285 ? 0.366 4.844 14.013 1.00 91.56 285 SER A C 1
ATOM 2219 O O . SER A 1 285 ? 1.139 3.949 13.682 1.00 91.56 285 SER A O 1
ATOM 2221 N N . ALA A 1 286 ? -0.934 4.619 14.222 1.00 90.81 286 ALA A N 1
ATOM 2222 C CA . ALA A 1 286 ? -1.549 3.303 14.044 1.00 90.81 286 ALA A CA 1
ATOM 2223 C C . ALA A 1 286 ? -1.504 2.862 12.573 1.00 90.81 286 ALA A C 1
ATOM 2225 O O . ALA A 1 286 ? -1.204 1.714 12.257 1.00 90.81 286 ALA A O 1
ATOM 2226 N N . LEU A 1 287 ? -1.756 3.798 11.654 1.00 91.38 287 LEU A N 1
ATOM 2227 C CA . LEU A 1 287 ? -1.698 3.540 10.217 1.00 91.38 287 LEU A CA 1
ATOM 2228 C C . LEU A 1 287 ? -0.256 3.367 9.713 1.00 91.38 287 LEU A C 1
ATOM 2230 O O . LEU A 1 287 ? -0.030 2.571 8.804 1.00 91.38 287 LEU A O 1
ATOM 2234 N N . GLU A 1 288 ? 0.721 4.061 10.300 1.00 92.25 288 GLU A N 1
ATOM 2235 C CA . GLU A 1 288 ? 2.152 3.851 10.043 1.00 92.25 288 GLU A CA 1
ATOM 2236 C C . GLU A 1 288 ? 2.601 2.458 10.514 1.00 92.25 288 GLU A C 1
ATOM 2238 O O . GLU A 1 288 ? 3.241 1.740 9.745 1.00 92.25 288 GLU A O 1
ATOM 2243 N N . ARG A 1 289 ? 2.203 2.018 11.719 1.00 92.31 289 ARG A N 1
ATOM 2244 C CA . ARG A 1 289 ? 2.452 0.640 12.183 1.00 92.31 289 ARG A CA 1
ATOM 2245 C C . ARG A 1 289 ? 1.786 -0.399 11.292 1.00 92.31 289 ARG A C 1
ATOM 2247 O O . ARG A 1 289 ? 2.446 -1.348 10.877 1.00 92.31 289 ARG A O 1
ATOM 2254 N N . PHE A 1 290 ? 0.528 -0.173 10.910 1.00 92.12 290 PHE A N 1
ATOM 2255 C CA . PHE A 1 290 ? -0.167 -1.028 9.950 1.00 92.12 290 PHE A CA 1
ATOM 2256 C C . PHE A 1 290 ? 0.628 -1.188 8.647 1.00 92.12 290 PHE A C 1
ATOM 2258 O O . PHE A 1 290 ? 0.737 -2.303 8.152 1.00 92.12 290 PHE A O 1
ATOM 2265 N N . CYS A 1 291 ? 1.214 -0.115 8.100 1.00 92.88 291 CYS A N 1
ATOM 2266 C CA . CYS A 1 291 ? 2.017 -0.202 6.873 1.00 92.88 291 CYS A CA 1
ATOM 2267 C C . CYS A 1 291 ? 3.219 -1.145 7.032 1.00 92.88 291 CYS A C 1
ATOM 2269 O O . CYS A 1 291 ? 3.497 -1.925 6.125 1.00 92.88 291 CYS A O 1
ATOM 2271 N N . ASN A 1 292 ? 3.881 -1.126 8.190 1.00 91.50 292 ASN A N 1
ATOM 2272 C CA . ASN A 1 292 ? 5.011 -2.014 8.477 1.00 91.50 292 ASN A CA 1
ATOM 2273 C C . ASN A 1 292 ? 4.584 -3.488 8.608 1.00 91.50 292 ASN A C 1
ATOM 2275 O O . ASN A 1 292 ? 5.353 -4.390 8.287 1.00 91.50 292 ASN A O 1
ATOM 2279 N N . GLU A 1 293 ? 3.357 -3.740 9.066 1.00 91.62 293 GLU A N 1
ATOM 2280 C CA . GLU A 1 293 ? 2.814 -5.084 9.307 1.00 91.62 293 GLU A CA 1
ATOM 2281 C C . GLU A 1 293 ? 1.953 -5.626 8.157 1.00 91.62 293 GLU A C 1
ATOM 2283 O O . GLU A 1 293 ? 1.577 -6.802 8.170 1.00 91.62 293 GLU A O 1
ATOM 2288 N N . ALA A 1 294 ? 1.615 -4.793 7.168 1.00 90.12 294 ALA A N 1
ATOM 2289 C CA . ALA A 1 294 ? 0.617 -5.097 6.144 1.00 90.12 294 ALA A CA 1
ATOM 2290 C C . ALA A 1 294 ? 0.842 -6.448 5.430 1.00 90.12 294 ALA A C 1
ATOM 2292 O O . ALA A 1 294 ? -0.132 -7.196 5.296 1.00 90.12 294 ALA A O 1
ATOM 2293 N N . PRO A 1 295 ? 2.075 -6.843 5.040 1.00 83.75 295 PRO A N 1
ATOM 2294 C CA . PRO A 1 295 ? 2.310 -8.163 4.449 1.00 83.75 295 PRO A CA 1
ATOM 2295 C C . PRO A 1 295 ? 1.912 -9.329 5.370 1.00 83.75 295 PRO A C 1
ATOM 2297 O O . PRO A 1 295 ? 1.280 -10.282 4.920 1.00 83.75 295 PRO A O 1
ATOM 2300 N N . GLY A 1 296 ? 2.222 -9.244 6.670 1.00 86.00 296 GLY A N 1
ATOM 2301 C CA . GLY A 1 296 ? 1.849 -10.270 7.651 1.00 86.00 296 GLY A CA 1
ATOM 2302 C C . GLY A 1 296 ? 0.344 -10.302 7.926 1.00 86.00 296 GLY A C 1
ATOM 2303 O O . GLY A 1 296 ? -0.253 -11.373 8.058 1.00 86.00 296 GLY A O 1
ATOM 2304 N N . ARG A 1 297 ? -0.298 -9.129 7.935 1.00 87.75 297 ARG A N 1
ATOM 2305 C CA . ARG A 1 297 ? -1.750 -8.994 8.121 1.00 87.75 297 ARG A CA 1
ATOM 2306 C C . ARG A 1 297 ? -2.554 -9.598 6.971 1.00 87.75 297 ARG A C 1
ATOM 2308 O O . ARG A 1 297 ? -3.575 -10.229 7.229 1.00 87.75 297 ARG A O 1
ATOM 2315 N N . ALA A 1 298 ? -2.078 -9.492 5.727 1.00 85.06 298 ALA A N 1
ATOM 2316 C CA . ALA A 1 298 ? -2.723 -10.118 4.568 1.00 85.06 298 ALA A CA 1
ATOM 2317 C C . ALA A 1 298 ? -2.874 -11.644 4.731 1.00 85.06 298 ALA A C 1
ATOM 2319 O O . ALA A 1 298 ? -3.944 -12.193 4.462 1.00 85.06 298 ALA A O 1
ATOM 2320 N N . ALA A 1 299 ? -1.828 -12.321 5.219 1.00 78.19 299 ALA A N 1
ATOM 2321 C CA . ALA A 1 299 ? -1.849 -13.765 5.459 1.00 78.19 299 ALA A CA 1
ATOM 2322 C C . ALA A 1 299 ? -2.805 -14.146 6.605 1.00 78.19 299 ALA A C 1
ATOM 2324 O O . ALA A 1 299 ? -3.591 -15.086 6.477 1.00 78.19 299 ALA A O 1
ATOM 2325 N N . GLY A 1 300 ? -2.790 -13.382 7.704 1.00 83.50 300 GLY A N 1
ATOM 2326 C CA . GLY A 1 300 ? -3.711 -13.582 8.828 1.00 83.50 300 GLY A CA 1
ATOM 2327 C C . GLY A 1 300 ? -5.179 -13.330 8.464 1.00 83.50 300 GLY A C 1
ATOM 2328 O O . GLY A 1 300 ? -6.075 -14.009 8.971 1.00 83.50 300 GLY A O 1
ATOM 2329 N N . PHE A 1 301 ? -5.440 -12.404 7.539 1.00 89.44 301 PHE A N 1
ATOM 2330 C CA . PHE A 1 301 ? -6.795 -12.034 7.144 1.00 89.44 301 PHE A CA 1
ATOM 2331 C C . PHE A 1 301 ? -7.571 -13.185 6.502 1.00 89.44 301 PHE A C 1
ATOM 2333 O O . PHE A 1 301 ? -8.739 -13.371 6.833 1.00 89.44 301 PHE A O 1
ATOM 2340 N N . ALA A 1 302 ? -6.949 -13.998 5.641 1.00 81.81 302 ALA A N 1
ATOM 2341 C CA . ALA A 1 302 ? -7.626 -15.142 5.020 1.00 81.81 302 ALA A CA 1
ATOM 2342 C C . ALA A 1 302 ? -8.151 -16.143 6.071 1.00 81.81 302 ALA A C 1
ATOM 2344 O O . ALA A 1 302 ? -9.269 -16.651 5.958 1.00 81.81 302 ALA A O 1
ATOM 2345 N N . PHE A 1 303 ? -7.388 -16.361 7.150 1.00 81.56 303 PHE A N 1
ATOM 2346 C CA . PHE A 1 303 ? -7.810 -17.199 8.273 1.00 81.56 303 PHE A CA 1
ATOM 2347 C C . PHE A 1 303 ? -9.011 -16.599 9.017 1.00 81.56 303 PHE A C 1
ATOM 2349 O O . PHE A 1 303 ? -9.994 -17.295 9.274 1.00 81.56 303 PHE A O 1
ATOM 2356 N N . ILE A 1 304 ? -8.969 -15.296 9.313 1.00 82.50 304 ILE A N 1
ATOM 2357 C CA . ILE A 1 304 ? -10.067 -14.581 9.985 1.00 82.50 304 ILE A CA 1
ATOM 2358 C C . ILE A 1 304 ? -11.326 -14.565 9.104 1.00 82.50 304 ILE A C 1
ATOM 2360 O O . ILE A 1 304 ? -12.434 -14.798 9.590 1.00 82.50 304 ILE A O 1
ATOM 2364 N N . ALA A 1 305 ? -11.165 -14.341 7.800 1.00 86.75 305 ALA A N 1
ATOM 2365 C CA . ALA A 1 305 ? -12.243 -14.319 6.820 1.00 86.75 305 ALA A CA 1
ATOM 2366 C C . ALA A 1 305 ? -12.983 -15.661 6.747 1.00 86.75 305 ALA A C 1
ATOM 2368 O O . ALA A 1 305 ? -14.215 -15.679 6.697 1.00 86.75 305 ALA A O 1
ATOM 2369 N N . ARG A 1 306 ? -12.264 -16.783 6.870 1.00 83.88 306 ARG A N 1
ATOM 2370 C CA . ARG A 1 306 ? -12.875 -18.115 6.959 1.00 83.88 306 ARG A CA 1
ATOM 2371 C C . ARG A 1 306 ? -13.814 -18.250 8.153 1.00 83.88 306 ARG A C 1
ATOM 2373 O O . ARG A 1 306 ? -14.876 -18.855 8.028 1.00 83.88 306 ARG A O 1
ATOM 2380 N N . GLU A 1 307 ? -13.483 -17.644 9.291 1.00 78.88 307 GLU A N 1
ATOM 2381 C CA . GLU A 1 307 ? -14.386 -17.621 10.448 1.00 78.88 307 GLU A CA 1
ATOM 2382 C C . GLU A 1 307 ? -15.627 -16.741 10.243 1.00 78.88 307 GLU A C 1
ATOM 2384 O O . GLU A 1 307 ? -16.602 -16.865 10.983 1.00 78.88 307 GLU A O 1
ATOM 2389 N N . MET A 1 308 ? -15.592 -15.837 9.265 1.00 80.88 308 MET A N 1
ATOM 2390 C CA . MET A 1 308 ? -16.746 -15.054 8.816 1.00 80.88 308 MET A CA 1
ATOM 2391 C C . MET A 1 308 ? -17.549 -15.780 7.722 1.00 80.88 308 MET A C 1
ATOM 2393 O O . MET A 1 308 ? -18.494 -15.216 7.178 1.00 80.88 308 MET A O 1
ATOM 2397 N N . GLY A 1 309 ? -17.195 -17.031 7.404 1.00 82.19 309 GLY A N 1
ATOM 2398 C CA . GLY A 1 309 ? -17.822 -17.819 6.341 1.00 82.19 309 GLY A CA 1
ATOM 2399 C C . GLY A 1 309 ? -17.323 -17.472 4.937 1.00 82.19 309 GLY A C 1
ATOM 2400 O O . GLY A 1 309 ? -17.928 -17.901 3.957 1.00 82.19 309 GLY A O 1
ATOM 2401 N N . LEU A 1 310 ? -16.233 -16.708 4.819 1.00 87.00 310 LEU A N 1
ATOM 2402 C CA . LEU A 1 310 ? -15.638 -16.334 3.539 1.00 87.00 310 LEU A CA 1
ATOM 2403 C C . LEU A 1 310 ? -14.527 -17.317 3.190 1.00 87.00 310 LEU A C 1
ATOM 2405 O O . LEU A 1 310 ? -13.502 -17.376 3.866 1.00 87.00 310 LEU A O 1
ATOM 2409 N N . ASN A 1 311 ? -14.713 -18.080 2.117 1.00 84.44 311 ASN A N 1
ATOM 2410 C CA . ASN A 1 311 ? -13.660 -18.951 1.616 1.00 84.44 311 ASN A CA 1
ATOM 2411 C C . ASN A 1 311 ? -12.713 -18.143 0.720 1.00 84.44 311 ASN A C 1
ATOM 2413 O O . ASN A 1 311 ? -12.921 -18.053 -0.489 1.00 84.44 311 ASN A O 1
ATOM 2417 N N . LEU A 1 312 ? -11.731 -17.495 1.346 1.00 85.12 312 LEU A N 1
ATOM 2418 C CA . LEU A 1 312 ? -10.652 -16.802 0.653 1.00 85.12 312 LEU A CA 1
ATOM 2419 C C . LEU A 1 312 ? -9.478 -17.760 0.504 1.00 85.12 312 LEU A C 1
ATOM 2421 O O . LEU A 1 312 ? -8.937 -18.242 1.498 1.00 85.12 312 LEU A O 1
ATOM 2425 N N . ASP A 1 313 ? -9.094 -18.020 -0.738 1.00 74.88 313 ASP A N 1
ATOM 2426 C CA . ASP A 1 313 ? -7.950 -18.857 -1.056 1.00 74.88 313 ASP A CA 1
ATOM 2427 C C . ASP A 1 313 ? -6.814 -17.956 -1.573 1.00 74.88 313 ASP A C 1
ATOM 2429 O O . ASP A 1 313 ? -6.939 -17.385 -2.663 1.00 74.88 313 ASP A O 1
ATOM 2433 N N . PRO A 1 314 ? -5.733 -17.757 -0.794 1.00 67.06 314 PRO A N 1
ATOM 2434 C CA . PRO A 1 314 ? -4.587 -16.964 -1.236 1.00 67.06 314 PRO A CA 1
ATOM 2435 C C . PRO A 1 314 ? -3.878 -17.581 -2.457 1.00 67.06 314 PRO A C 1
ATOM 2437 O O . PRO A 1 314 ? -3.299 -16.839 -3.254 1.00 67.06 314 PRO A O 1
ATOM 2440 N N . ASP A 1 315 ? -3.993 -18.898 -2.656 1.00 70.06 315 ASP A N 1
ATOM 2441 C CA . ASP A 1 315 ? -3.385 -19.648 -3.756 1.00 70.06 315 ASP A CA 1
ATOM 2442 C C . ASP A 1 315 ? -4.246 -19.653 -5.026 1.00 70.06 315 ASP A C 1
ATOM 2444 O O . ASP A 1 315 ? -3.713 -19.871 -6.112 1.00 70.06 315 ASP A O 1
ATOM 2448 N N . VAL A 1 316 ? -5.526 -19.297 -4.948 1.00 71.56 316 VAL A N 1
ATOM 2449 C CA . VAL A 1 316 ? -6.375 -19.049 -6.133 1.00 71.56 316 VAL A CA 1
ATOM 2450 C C . VAL A 1 316 ? -6.499 -17.551 -6.429 1.00 71.56 316 VAL A C 1
ATOM 2452 O O . VAL A 1 316 ? -6.627 -17.147 -7.583 1.00 71.56 316 VAL A O 1
ATOM 2455 N N . GLY A 1 317 ? -6.453 -16.708 -5.395 1.00 73.81 317 GLY A N 1
ATOM 2456 C CA . GLY A 1 317 ? -6.522 -15.254 -5.520 1.00 73.81 317 GLY A CA 1
ATOM 2457 C C . GLY A 1 317 ? -7.870 -14.715 -6.000 1.00 73.81 317 GLY A C 1
ATOM 2458 O O . GLY A 1 317 ? -7.914 -13.699 -6.687 1.00 73.81 317 GLY A O 1
ATOM 2459 N N . ASN A 1 318 ? -8.978 -15.386 -5.680 1.00 83.44 318 ASN A N 1
ATOM 2460 C CA . ASN A 1 318 ? -10.329 -14.934 -6.031 1.00 83.44 318 ASN A CA 1
ATOM 2461 C C . ASN A 1 318 ? -10.857 -13.902 -5.013 1.00 83.44 318 ASN A C 1
ATOM 2463 O O . ASN A 1 318 ? -11.015 -14.234 -3.835 1.00 83.44 318 ASN A O 1
ATOM 2467 N N . LEU A 1 319 ? -11.175 -12.675 -5.453 1.00 91.88 319 LEU A N 1
ATOM 2468 C CA . LEU A 1 319 ? -11.719 -11.625 -4.579 1.00 91.88 319 LEU A CA 1
ATOM 2469 C C . LEU A 1 319 ? -13.251 -11.557 -4.587 1.00 91.88 319 LEU A C 1
ATOM 2471 O O . LEU A 1 319 ? -13.814 -10.829 -3.768 1.00 91.88 319 LEU A O 1
ATOM 2475 N N . ALA A 1 320 ? -13.944 -12.328 -5.429 1.00 91.50 320 ALA A N 1
ATOM 2476 C CA . ALA A 1 320 ? -15.402 -12.307 -5.522 1.00 91.50 320 ALA A CA 1
ATOM 2477 C C . ALA A 1 320 ? -16.126 -12.588 -4.185 1.00 91.50 320 ALA A C 1
ATOM 2479 O O . ALA A 1 320 ? -17.078 -11.863 -3.882 1.00 91.50 320 ALA A O 1
ATOM 2480 N N . PRO A 1 321 ? -15.700 -13.552 -3.332 1.00 92.50 321 PRO A N 1
ATOM 2481 C CA . PRO A 1 321 ? -16.338 -13.760 -2.029 1.00 92.50 321 PRO A CA 1
ATOM 2482 C C . PRO A 1 321 ? -16.199 -12.546 -1.101 1.00 92.50 321 PRO A C 1
ATOM 2484 O O . PRO A 1 321 ? -17.151 -12.179 -0.410 1.00 92.50 321 PRO A O 1
ATOM 2487 N N . LEU A 1 322 ? -15.028 -11.897 -1.108 1.00 93.88 322 LEU A N 1
ATOM 2488 C CA . LEU A 1 322 ? -14.779 -10.682 -0.332 1.00 93.88 322 LEU A CA 1
ATOM 2489 C C . LEU A 1 322 ? -15.613 -9.511 -0.866 1.00 93.88 322 LEU A C 1
ATOM 2491 O O . LEU A 1 322 ? -16.268 -8.825 -0.087 1.00 93.88 322 LEU A O 1
ATOM 2495 N N . ASP A 1 323 ? -15.627 -9.303 -2.183 1.00 95.06 323 ASP A N 1
ATOM 2496 C CA . ASP A 1 323 ? -16.392 -8.241 -2.843 1.00 95.06 323 ASP A CA 1
ATOM 2497 C C . ASP A 1 323 ? -17.900 -8.377 -2.555 1.00 95.06 323 ASP A C 1
ATOM 2499 O O . ASP A 1 323 ? -18.528 -7.425 -2.086 1.00 95.06 323 ASP A O 1
ATOM 2503 N N . ALA A 1 324 ? -18.462 -9.582 -2.711 1.00 93.62 324 ALA A N 1
ATOM 2504 C CA . ALA A 1 324 ? -19.863 -9.872 -2.405 1.00 93.62 324 ALA A CA 1
ATOM 2505 C C . ALA A 1 324 ? -20.198 -9.621 -0.927 1.00 93.62 324 ALA A C 1
ATOM 2507 O O . ALA A 1 324 ? -21.223 -9.004 -0.617 1.00 93.62 324 ALA A O 1
ATOM 2508 N N . HIS A 1 325 ? -19.319 -10.040 -0.012 1.00 93.19 325 HIS A N 1
ATOM 2509 C CA . HIS A 1 325 ? -19.492 -9.788 1.413 1.00 93.19 325 HIS A CA 1
ATOM 2510 C C . HIS A 1 325 ? -19.502 -8.288 1.722 1.00 93.19 325 HIS A C 1
ATOM 2512 O O . HIS A 1 325 ? -20.487 -7.794 2.269 1.00 93.19 325 HIS A O 1
ATOM 2518 N N . LEU A 1 326 ? -18.480 -7.539 1.293 1.00 94.50 326 LEU A N 1
ATOM 2519 C CA . LEU A 1 326 ? -18.393 -6.087 1.497 1.00 94.50 326 LEU A CA 1
ATOM 2520 C C . LEU A 1 326 ? -19.610 -5.350 0.920 1.00 94.50 326 LEU A C 1
ATOM 2522 O O . LEU A 1 326 ? -20.121 -4.406 1.527 1.00 94.50 326 LEU A O 1
ATOM 2526 N N . ARG A 1 327 ? -20.127 -5.795 -0.232 1.00 94.62 327 ARG A N 1
ATOM 2527 C CA . ARG A 1 327 ? -21.350 -5.246 -0.835 1.00 94.62 327 ARG A CA 1
ATOM 2528 C C . ARG A 1 327 ? -22.610 -5.578 -0.046 1.00 94.62 327 ARG A C 1
ATOM 2530 O O . ARG A 1 327 ? -23.485 -4.720 0.010 1.00 94.62 327 ARG A O 1
ATOM 2537 N N . SER A 1 328 ? -22.689 -6.739 0.596 1.00 93.44 328 SER A N 1
ATOM 2538 C CA . SER A 1 328 ? -23.845 -7.122 1.417 1.00 93.44 328 SER A CA 1
ATOM 2539 C C . SER A 1 328 ? -23.957 -6.346 2.738 1.00 93.44 328 SER A C 1
ATOM 2541 O O . SER A 1 328 ? -25.060 -6.176 3.254 1.00 93.44 328 SER A O 1
ATOM 2543 N N . LEU A 1 329 ? -22.839 -5.843 3.274 1.00 92.50 329 LEU A N 1
ATOM 2544 C CA . LEU A 1 329 ? -22.809 -5.131 4.554 1.00 92.50 329 LEU A CA 1
ATOM 2545 C C . LEU A 1 329 ? -23.442 -3.729 4.455 1.00 92.50 329 LEU A C 1
ATOM 2547 O O . LEU A 1 329 ? -23.162 -3.011 3.495 1.00 92.50 329 LEU A O 1
ATOM 2551 N N . PRO A 1 330 ? -24.225 -3.262 5.442 1.00 90.88 330 PRO A N 1
ATOM 2552 C CA . PRO A 1 330 ? -24.670 -1.867 5.487 1.00 90.88 330 PRO A CA 1
ATOM 2553 C C . PRO A 1 330 ? -23.476 -0.899 5.571 1.00 90.88 330 PRO A C 1
ATOM 2555 O O . PRO A 1 330 ? -22.468 -1.212 6.211 1.00 90.88 330 PRO A O 1
ATOM 2558 N N . ALA A 1 331 ? -23.562 0.275 4.940 1.00 89.88 331 ALA A N 1
ATOM 2559 C CA . ALA A 1 331 ? -22.445 1.228 4.868 1.00 89.88 331 ALA A CA 1
ATOM 2560 C C . ALA A 1 331 ? -21.995 1.699 6.263 1.00 89.88 331 ALA A C 1
ATOM 2562 O O . ALA A 1 331 ? -20.807 1.746 6.569 1.00 89.88 331 ALA A O 1
ATOM 2563 N N . GLU A 1 332 ? -22.955 1.918 7.158 1.00 86.75 332 GLU A N 1
ATOM 2564 C CA . GLU A 1 332 ? -22.740 2.373 8.527 1.00 86.75 332 GLU A CA 1
ATOM 2565 C C . GLU A 1 332 ? -22.032 1.349 9.433 1.00 86.75 332 GLU A C 1
ATOM 2567 O O . GLU A 1 332 ? -21.722 1.663 10.583 1.00 86.75 332 GLU A O 1
ATOM 2572 N N . THR A 1 333 ? -21.797 0.127 8.941 1.00 91.00 333 THR A N 1
ATOM 2573 C CA . THR A 1 333 ? -21.024 -0.912 9.639 1.00 91.00 333 THR A CA 1
ATOM 2574 C C . THR A 1 333 ? -19.531 -0.867 9.316 1.00 91.00 333 THR A C 1
ATOM 2576 O O . THR A 1 333 ? -18.802 -1.727 9.803 1.00 91.00 333 THR A O 1
ATOM 2579 N N . PHE A 1 334 ? -19.066 0.117 8.532 1.00 91.50 334 PHE A N 1
ATOM 2580 C CA . PHE A 1 334 ? -17.656 0.266 8.175 1.00 91.50 334 PHE A CA 1
ATOM 2581 C C . PHE A 1 334 ? -16.731 0.162 9.396 1.00 91.50 334 PHE A C 1
ATOM 2583 O O . PHE A 1 334 ? -16.926 0.836 10.411 1.00 91.50 334 PHE A O 1
ATOM 2590 N N . PHE A 1 335 ? -15.706 -0.682 9.276 1.00 90.88 335 PHE A N 1
ATOM 2591 C CA . PHE A 1 335 ? -14.754 -0.962 10.344 1.00 90.88 335 PHE A CA 1
ATOM 2592 C C . PHE A 1 335 ? -13.320 -0.901 9.809 1.00 90.88 335 PHE A C 1
ATOM 2594 O O . PHE A 1 335 ? -12.901 -1.750 9.021 1.00 90.88 335 PHE A O 1
ATOM 2601 N N . ALA A 1 336 ? -12.572 0.122 10.233 1.00 88.81 336 ALA A N 1
ATOM 2602 C CA . ALA A 1 336 ? -11.293 0.493 9.630 1.00 88.81 336 ALA A CA 1
ATOM 2603 C C . ALA A 1 336 ? -10.222 -0.604 9.721 1.00 88.81 336 ALA A C 1
ATOM 2605 O O . ALA A 1 336 ? -9.530 -0.840 8.734 1.00 88.81 336 ALA A O 1
ATOM 2606 N N . ALA A 1 337 ? -10.111 -1.299 10.860 1.00 87.81 337 ALA A N 1
ATOM 2607 C CA . ALA A 1 337 ? -9.124 -2.366 11.037 1.00 87.81 337 ALA A CA 1
ATOM 2608 C C . ALA A 1 337 ? -9.347 -3.521 10.041 1.00 87.81 337 ALA A C 1
ATOM 2610 O O . ALA A 1 337 ? -8.430 -3.896 9.316 1.00 87.81 337 ALA A O 1
ATOM 2611 N N . MET A 1 338 ? -10.593 -3.997 9.907 1.00 89.88 338 MET A N 1
ATOM 2612 C CA . MET A 1 338 ? -10.948 -5.033 8.924 1.00 89.88 338 MET A CA 1
ATOM 2613 C C . MET A 1 338 ? -10.755 -4.541 7.487 1.00 89.88 338 MET A C 1
ATOM 2615 O O . MET A 1 338 ? -10.239 -5.278 6.652 1.00 89.88 338 MET A O 1
ATOM 2619 N N . ALA A 1 339 ? -11.121 -3.289 7.193 1.00 92.44 339 ALA A N 1
ATOM 2620 C CA . ALA A 1 339 ? -10.913 -2.712 5.868 1.00 92.44 339 ALA A CA 1
ATOM 2621 C C . ALA A 1 339 ? -9.417 -2.604 5.509 1.00 92.44 339 ALA A C 1
ATOM 2623 O O . ALA A 1 339 ? -9.054 -2.783 4.345 1.00 92.44 339 ALA A O 1
ATOM 2624 N N . GLY A 1 340 ? -8.556 -2.339 6.499 1.00 91.75 340 GLY A N 1
ATOM 2625 C CA . GLY A 1 340 ? -7.100 -2.373 6.369 1.00 91.75 340 GLY A CA 1
ATOM 2626 C C . GLY A 1 340 ? -6.607 -3.764 5.993 1.00 91.75 340 GLY A C 1
ATOM 2627 O O . GLY A 1 340 ? -5.973 -3.921 4.951 1.00 91.75 340 GLY A O 1
ATOM 2628 N N . ASP A 1 341 ? -6.969 -4.775 6.779 1.00 92.12 341 ASP A N 1
ATOM 2629 C CA . ASP A 1 341 ? -6.552 -6.164 6.553 1.00 92.12 341 ASP A CA 1
ATOM 2630 C C . ASP A 1 341 ? -7.072 -6.715 5.208 1.00 92.12 341 ASP A C 1
ATOM 2632 O O . ASP A 1 341 ? -6.324 -7.338 4.451 1.00 92.12 341 ASP A O 1
ATOM 2636 N N . ALA A 1 342 ? -8.318 -6.393 4.839 1.00 94.12 342 ALA A N 1
ATOM 2637 C CA . ALA A 1 342 ? -8.872 -6.682 3.517 1.00 94.12 342 ALA A CA 1
ATOM 2638 C C . ALA A 1 342 ? -8.091 -5.969 2.400 1.00 94.12 342 ALA A C 1
ATOM 2640 O O . ALA A 1 342 ? -7.814 -6.561 1.358 1.00 94.12 342 ALA A O 1
ATOM 2641 N N . GLY A 1 343 ? -7.698 -4.710 2.613 1.00 94.94 343 GLY A N 1
ATOM 2642 C CA . GLY A 1 343 ? -6.855 -3.958 1.685 1.00 94.94 343 GLY A CA 1
ATOM 2643 C C . GLY A 1 343 ? -5.470 -4.586 1.507 1.00 94.94 343 GLY A C 1
ATOM 2644 O O . GLY A 1 343 ? -4.974 -4.653 0.384 1.00 94.94 343 GLY A O 1
ATOM 2645 N N . ALA A 1 344 ? -4.867 -5.093 2.584 1.00 93.94 344 ALA A N 1
ATOM 2646 C CA . ALA A 1 344 ? -3.601 -5.818 2.523 1.00 93.94 344 ALA A CA 1
ATOM 2647 C C . ALA A 1 344 ? -3.731 -7.128 1.731 1.00 93.94 344 ALA A C 1
ATOM 2649 O O . ALA A 1 344 ? -2.897 -7.412 0.871 1.00 93.94 344 ALA A O 1
ATOM 2650 N N . TYR A 1 345 ? -4.815 -7.881 1.943 1.00 93.50 345 TYR A N 1
ATOM 2651 C CA . TYR A 1 345 ? -5.119 -9.081 1.161 1.00 93.50 345 TYR A CA 1
ATOM 2652 C C . TYR A 1 345 ? -5.311 -8.773 -0.333 1.00 93.50 345 TYR A C 1
ATOM 2654 O O . TYR A 1 345 ? -4.722 -9.437 -1.182 1.00 93.50 345 TYR A O 1
ATOM 2662 N N . VAL A 1 346 ? -6.051 -7.710 -0.673 1.00 95.00 346 VAL A N 1
ATOM 2663 C CA . VAL A 1 346 ? -6.217 -7.249 -2.065 1.00 95.00 346 VAL A CA 1
ATOM 2664 C C . VAL A 1 346 ? -4.869 -6.915 -2.715 1.00 95.00 346 VAL A C 1
ATOM 2666 O O . VAL A 1 346 ? -4.670 -7.215 -3.890 1.00 95.00 346 VAL A O 1
ATOM 2669 N N . VAL A 1 347 ? -3.923 -6.332 -1.972 1.00 94.12 347 VAL A N 1
ATOM 2670 C CA . VAL A 1 347 ? -2.568 -6.064 -2.484 1.00 94.12 347 VAL A CA 1
ATOM 2671 C C . VAL A 1 347 ? -1.774 -7.343 -2.703 1.00 94.12 347 VAL A C 1
ATOM 2673 O O . VAL A 1 347 ? -1.077 -7.436 -3.707 1.00 94.12 347 VAL A O 1
ATOM 2676 N N . ALA A 1 348 ? -1.887 -8.338 -1.821 1.00 91.69 348 ALA A N 1
ATOM 2677 C CA . ALA A 1 348 ? -1.241 -9.631 -2.042 1.00 91.69 348 ALA A CA 1
ATOM 2678 C C . ALA A 1 348 ? -1.702 -10.261 -3.370 1.00 91.69 348 ALA A C 1
ATOM 2680 O O . ALA A 1 348 ? -0.875 -10.735 -4.150 1.00 91.69 348 ALA A O 1
ATOM 2681 N N . ILE A 1 349 ? -3.001 -10.169 -3.680 1.00 91.69 349 ILE A N 1
ATOM 2682 C CA . ILE A 1 349 ? -3.544 -10.621 -4.970 1.00 91.69 349 ILE A CA 1
ATOM 2683 C C . ILE A 1 349 ? -3.071 -9.731 -6.125 1.00 91.69 349 ILE A C 1
ATOM 2685 O O . ILE A 1 349 ? -2.692 -10.251 -7.169 1.00 91.69 349 ILE A O 1
ATOM 2689 N N . LEU A 1 350 ? -3.016 -8.408 -5.943 1.00 93.25 350 LEU A N 1
ATOM 2690 C CA . LEU A 1 350 ? -2.476 -7.483 -6.945 1.00 93.25 350 LEU A CA 1
ATOM 2691 C C . LEU A 1 350 ? -1.033 -7.821 -7.336 1.00 93.25 350 LEU A C 1
ATOM 2693 O O . LEU A 1 350 ? -0.715 -7.854 -8.520 1.00 93.25 350 LEU A O 1
ATOM 2697 N N . LEU A 1 351 ? -0.164 -8.075 -6.360 1.00 91.38 351 LEU A N 1
ATOM 2698 C CA . LEU A 1 351 ? 1.239 -8.414 -6.609 1.00 91.38 351 LEU A CA 1
ATOM 2699 C C . LEU A 1 351 ? 1.375 -9.732 -7.371 1.00 91.38 351 LEU A C 1
ATOM 2701 O O . LEU A 1 351 ? 2.224 -9.852 -8.252 1.00 91.38 351 LEU A O 1
ATOM 2705 N N . ARG A 1 352 ? 0.496 -10.695 -7.091 1.00 89.12 352 ARG A N 1
ATOM 2706 C CA . ARG A 1 352 ? 0.423 -11.936 -7.856 1.00 89.12 352 ARG A CA 1
ATOM 2707 C C . ARG A 1 352 ? -0.086 -11.722 -9.280 1.00 89.12 352 ARG A C 1
ATOM 2709 O O . ARG A 1 352 ? 0.476 -12.294 -10.201 1.00 89.12 352 ARG A O 1
ATOM 2716 N N . GLU A 1 353 ? -1.101 -10.884 -9.467 1.00 91.19 353 GLU A N 1
ATOM 2717 C CA . GLU A 1 353 ? -1.647 -10.555 -10.791 1.00 91.19 353 GLU A CA 1
ATOM 2718 C C . GLU A 1 353 ? -0.639 -9.773 -11.657 1.00 91.19 353 GLU A C 1
ATOM 2720 O O . GLU A 1 353 ? -0.635 -9.873 -12.887 1.00 91.19 353 GLU A O 1
ATOM 2725 N N . ILE A 1 354 ? 0.267 -9.020 -11.019 1.00 91.62 354 ILE A N 1
ATOM 2726 C CA . ILE A 1 354 ? 1.437 -8.432 -11.684 1.00 91.62 354 ILE A CA 1
ATOM 2727 C C . ILE A 1 354 ? 2.380 -9.536 -12.192 1.00 91.62 354 ILE A C 1
ATOM 2729 O O . ILE A 1 354 ? 2.955 -9.375 -13.270 1.00 91.62 354 ILE A O 1
ATOM 2733 N N . GLY A 1 355 ? 2.520 -10.636 -11.445 1.00 85.69 355 GLY A N 1
ATOM 2734 C CA . GLY A 1 355 ? 3.193 -11.876 -11.855 1.00 85.69 355 GLY A CA 1
ATOM 2735 C C . GLY A 1 355 ? 4.710 -11.794 -12.005 1.00 85.69 355 GLY A C 1
ATOM 2736 O O . GLY A 1 355 ? 5.338 -12.752 -12.438 1.00 85.69 355 GLY A O 1
ATOM 2737 N N . ARG A 1 356 ? 5.312 -10.660 -11.637 1.00 81.94 356 ARG A N 1
ATOM 2738 C CA . ARG A 1 356 ? 6.760 -10.436 -11.652 1.00 81.94 356 ARG A CA 1
ATOM 2739 C C . ARG A 1 356 ? 7.196 -9.624 -10.433 1.00 81.94 356 ARG A C 1
ATOM 2741 O O . ARG A 1 356 ? 6.397 -8.829 -9.928 1.00 81.94 356 ARG A O 1
ATOM 2748 N N . PRO A 1 357 ? 8.443 -9.779 -9.960 1.00 81.94 357 PRO A N 1
ATOM 2749 C CA . PRO A 1 357 ? 8.948 -8.989 -8.846 1.00 81.94 357 PRO A CA 1
ATOM 2750 C C . PRO A 1 357 ? 9.051 -7.514 -9.255 1.00 81.94 357 PRO A C 1
ATOM 2752 O O . PRO A 1 357 ? 9.917 -7.124 -10.033 1.00 81.94 357 PRO A O 1
ATOM 2755 N N . VAL A 1 358 ? 8.149 -6.683 -8.729 1.00 85.12 358 VAL A N 1
ATOM 2756 C CA . VAL A 1 358 ? 8.215 -5.220 -8.844 1.00 85.12 358 VAL A CA 1
ATOM 2757 C C . VAL A 1 358 ? 8.439 -4.660 -7.444 1.00 85.12 358 VAL A C 1
ATOM 2759 O O . VAL A 1 358 ? 7.630 -4.959 -6.564 1.00 85.12 358 VAL A O 1
ATOM 2762 N N . PRO A 1 359 ? 9.493 -3.856 -7.204 1.00 89.06 359 PRO A N 1
ATOM 2763 C CA . PRO A 1 359 ? 9.697 -3.216 -5.911 1.00 89.06 359 PRO A CA 1
ATOM 2764 C C . PRO A 1 359 ? 8.469 -2.401 -5.501 1.00 89.06 359 PRO A C 1
ATOM 2766 O O . PRO A 1 359 ? 7.937 -1.624 -6.299 1.00 89.06 359 PRO A O 1
ATOM 2769 N N . TYR A 1 360 ? 8.031 -2.570 -4.258 1.00 93.19 360 TYR A N 1
ATOM 2770 C CA . TYR A 1 360 ? 6.922 -1.827 -3.675 1.00 93.19 360 TYR A CA 1
ATOM 2771 C C . TYR A 1 360 ? 7.174 -1.579 -2.189 1.00 93.19 360 TYR A C 1
ATOM 2773 O O . TYR A 1 360 ? 7.868 -2.349 -1.527 1.00 93.19 360 TYR A O 1
ATOM 2781 N N . GLU A 1 361 ? 6.578 -0.517 -1.662 1.00 94.75 361 GLU A N 1
ATOM 2782 C CA . GLU A 1 361 ? 6.575 -0.220 -0.233 1.00 94.75 361 GLU A CA 1
ATOM 2783 C C . GLU A 1 361 ? 5.168 0.154 0.234 1.00 94.75 361 GLU A C 1
ATOM 2785 O O . GLU A 1 361 ? 4.398 0.804 -0.482 1.00 94.75 361 GLU A O 1
ATOM 2790 N N . TRP A 1 362 ? 4.829 -0.254 1.454 1.00 95.12 362 TRP A N 1
ATOM 2791 C CA . TRP A 1 362 ? 3.681 0.286 2.167 1.00 95.12 362 TRP A CA 1
ATOM 2792 C C . TRP A 1 362 ? 4.110 1.532 2.921 1.00 95.12 362 TRP A C 1
ATOM 2794 O O . TRP A 1 362 ? 5.102 1.513 3.645 1.00 95.12 362 TRP A O 1
ATOM 2804 N N . ARG A 1 363 ? 3.336 2.608 2.803 1.00 94.19 363 ARG A N 1
ATOM 2805 C CA . ARG A 1 363 ? 3.563 3.814 3.600 1.00 94.19 363 ARG A CA 1
ATOM 2806 C C . ARG A 1 363 ? 2.271 4.540 3.914 1.00 94.19 363 ARG A C 1
ATOM 2808 O O . ARG A 1 363 ? 1.296 4.472 3.165 1.00 94.19 363 ARG A O 1
ATOM 2815 N N . TYR A 1 364 ? 2.288 5.295 5.002 1.00 91.31 364 TYR A N 1
ATOM 2816 C CA . TYR A 1 364 ? 1.265 6.293 5.261 1.00 91.31 364 TYR A CA 1
ATOM 2817 C C . TYR A 1 364 ? 1.532 7.512 4.374 1.00 91.31 364 TYR A C 1
ATOM 2819 O O . TYR A 1 364 ? 2.620 8.084 4.422 1.00 91.31 364 TYR A O 1
ATOM 2827 N N . ASP A 1 365 ? 0.557 7.915 3.558 1.00 88.50 365 ASP A N 1
ATOM 2828 C CA . ASP A 1 365 ? 0.665 9.136 2.755 1.00 88.50 365 ASP A CA 1
ATOM 2829 C C . ASP A 1 365 ? -0.193 10.248 3.385 1.00 88.50 365 ASP A C 1
ATOM 2831 O O . ASP A 1 365 ? -1.431 10.171 3.336 1.00 88.50 365 ASP A O 1
ATOM 2835 N N . PRO A 1 366 ? 0.429 11.301 3.959 1.00 84.88 366 PRO A N 1
ATOM 2836 C CA . PRO A 1 366 ? -0.288 12.397 4.609 1.00 84.88 366 PRO A CA 1
ATOM 2837 C C . PRO A 1 366 ? -1.261 13.131 3.685 1.00 84.88 366 PRO A C 1
ATOM 2839 O O . PRO A 1 366 ? -2.249 13.679 4.166 1.00 84.88 366 PRO A O 1
ATOM 2842 N N . ARG A 1 367 ? -1.028 13.121 2.364 1.00 85.44 367 ARG A N 1
ATOM 2843 C CA . ARG A 1 367 ? -1.918 13.771 1.388 1.00 85.44 367 ARG A CA 1
ATOM 2844 C C . ARG A 1 367 ? -3.263 13.058 1.293 1.00 85.44 367 ARG A C 1
ATOM 2846 O O . ARG A 1 367 ? -4.283 13.700 1.065 1.00 85.44 367 ARG A O 1
ATOM 2853 N N . PHE A 1 368 ? -3.269 11.735 1.472 1.00 81.25 368 PHE A N 1
ATOM 2854 C CA . PHE A 1 368 ? -4.477 10.908 1.416 1.00 81.25 368 PHE A CA 1
ATOM 2855 C C . PHE A 1 368 ? -5.041 10.554 2.799 1.00 81.25 368 PHE A C 1
ATOM 2857 O O . PHE A 1 368 ? -6.168 10.046 2.874 1.00 81.25 368 PHE A O 1
ATOM 2864 N N . GLY A 1 369 ? -4.263 10.781 3.866 1.00 85.25 369 GLY A N 1
ATOM 2865 C CA . GLY A 1 369 ? -4.621 10.476 5.253 1.00 85.25 369 GLY A CA 1
ATOM 2866 C C . GLY A 1 369 ? -4.813 8.981 5.523 1.00 85.25 369 GLY A C 1
ATOM 2867 O O . GLY A 1 369 ? -5.663 8.611 6.330 1.00 85.25 369 GLY A O 1
ATOM 2868 N N . ARG A 1 370 ? -4.116 8.107 4.782 1.00 89.44 370 ARG A N 1
ATOM 2869 C CA . ARG A 1 370 ? -4.330 6.648 4.808 1.00 89.44 370 ARG A CA 1
ATOM 2870 C C . ARG A 1 370 ? -3.106 5.857 4.312 1.00 89.44 370 ARG A C 1
ATOM 2872 O O . ARG A 1 370 ? -2.272 6.435 3.612 1.00 89.44 370 ARG A O 1
ATOM 2879 N N . PRO A 1 371 ? -3.029 4.543 4.600 1.00 91.75 371 PRO A N 1
ATOM 2880 C CA . PRO A 1 371 ? -2.061 3.637 3.989 1.00 91.75 371 PRO A CA 1
ATOM 2881 C C . PRO A 1 371 ? -2.197 3.565 2.465 1.00 91.75 371 PRO A C 1
ATOM 2883 O O . PRO A 1 371 ? -3.309 3.492 1.918 1.00 91.75 371 PRO A O 1
ATOM 2886 N N . VAL A 1 372 ? -1.055 3.548 1.786 1.00 95.19 372 VAL A N 1
ATOM 2887 C CA . VAL A 1 372 ? -0.933 3.362 0.339 1.00 95.19 372 VAL A CA 1
ATOM 2888 C C . VAL A 1 372 ? 0.199 2.391 0.019 1.00 95.19 372 VAL A C 1
ATOM 2890 O O . VAL A 1 372 ? 1.127 2.224 0.811 1.00 95.19 372 VAL A O 1
ATOM 2893 N N . VAL A 1 373 ? 0.131 1.793 -1.167 1.00 96.75 373 VAL A N 1
ATOM 2894 C CA . VAL A 1 373 ? 1.243 1.056 -1.771 1.00 96.75 373 VAL A CA 1
ATOM 2895 C C . VAL A 1 373 ? 1.888 1.952 -2.817 1.00 96.75 373 VAL A C 1
ATOM 2897 O O . VAL A 1 373 ? 1.199 2.456 -3.709 1.00 96.75 373 VAL A O 1
ATOM 2900 N N . HIS A 1 374 ? 3.195 2.171 -2.699 1.00 95.50 374 HIS A N 1
ATOM 2901 C CA . HIS A 1 374 ? 3.998 2.929 -3.656 1.00 95.50 374 HIS A CA 1
ATOM 2902 C C . HIS A 1 374 ? 4.907 1.981 -4.431 1.00 95.50 374 HIS A C 1
ATOM 2904 O O . HIS A 1 374 ? 5.618 1.176 -3.838 1.00 95.50 374 HIS A O 1
ATOM 2910 N N . PHE A 1 375 ? 4.887 2.098 -5.754 1.00 93.19 375 PHE A N 1
ATOM 2911 C CA . PHE A 1 375 ? 5.819 1.449 -6.669 1.00 93.19 375 PHE A CA 1
ATOM 2912 C C . PHE A 1 375 ? 6.903 2.474 -7.046 1.00 93.19 375 PHE A C 1
ATOM 2914 O O . PHE A 1 375 ? 6.682 3.278 -7.962 1.00 93.19 375 PHE A O 1
ATOM 2921 N N . PRO A 1 376 ? 8.049 2.512 -6.334 1.00 88.38 376 PRO A N 1
ATOM 2922 C CA . PRO A 1 376 ? 9.032 3.590 -6.447 1.00 88.38 376 PRO A CA 1
ATOM 2923 C C . PRO A 1 376 ? 9.637 3.717 -7.845 1.00 88.38 376 PRO A C 1
ATOM 2925 O O . PRO A 1 376 ? 9.806 4.837 -8.320 1.00 88.38 376 PRO A O 1
ATOM 2928 N N . ALA A 1 377 ? 9.876 2.596 -8.534 1.00 81.00 377 ALA A N 1
ATOM 2929 C CA . ALA A 1 377 ? 10.479 2.574 -9.870 1.00 81.00 377 ALA A CA 1
ATOM 2930 C C . ALA A 1 377 ? 9.696 3.390 -10.917 1.00 81.00 377 ALA A C 1
ATOM 2932 O O . ALA A 1 377 ? 10.271 3.879 -11.883 1.00 81.00 377 ALA A O 1
ATOM 2933 N N . VAL A 1 378 ? 8.385 3.551 -10.719 1.00 84.94 378 VAL A N 1
ATOM 2934 C CA . VAL A 1 378 ? 7.475 4.234 -11.656 1.00 84.94 378 VAL A CA 1
ATOM 2935 C C . VAL A 1 378 ? 6.688 5.365 -10.996 1.00 84.94 378 VAL A C 1
ATOM 2937 O O . VAL A 1 378 ? 5.731 5.882 -11.563 1.00 84.94 378 VAL A O 1
ATOM 2940 N N . ASN A 1 379 ? 7.061 5.720 -9.764 1.00 86.88 379 ASN A N 1
ATOM 2941 C CA . ASN A 1 379 ? 6.379 6.691 -8.916 1.00 86.88 379 ASN A CA 1
ATOM 2942 C C . ASN A 1 379 ? 4.839 6.550 -8.883 1.00 86.88 379 ASN A C 1
ATOM 2944 O O . ASN A 1 379 ? 4.105 7.539 -8.881 1.00 86.88 379 ASN A O 1
ATOM 2948 N N . PHE A 1 380 ? 4.336 5.315 -8.852 1.00 91.12 380 PHE A N 1
ATOM 2949 C CA . PHE A 1 380 ? 2.900 5.042 -8.904 1.00 91.12 380 PHE A CA 1
ATOM 2950 C C . PHE A 1 380 ? 2.366 4.671 -7.524 1.00 91.12 380 PHE A C 1
ATOM 2952 O O . PHE A 1 380 ? 2.942 3.832 -6.835 1.00 91.12 380 PHE A O 1
ATOM 2959 N N . VAL A 1 381 ? 1.270 5.302 -7.103 1.00 93.69 381 VAL A N 1
ATOM 2960 C CA . VAL A 1 381 ? 0.677 5.107 -5.773 1.00 93.69 381 VAL A CA 1
ATOM 2961 C C . VAL A 1 381 ? -0.743 4.580 -5.916 1.00 93.69 381 VAL A C 1
ATOM 2963 O O . VAL A 1 381 ? -1.548 5.139 -6.660 1.00 93.69 381 VAL A O 1
ATOM 2966 N N . VAL A 1 382 ? -1.074 3.539 -5.155 1.00 94.88 382 VAL A N 1
ATOM 2967 C CA . VAL A 1 382 ? -2.428 2.980 -5.083 1.00 94.88 382 VAL A CA 1
ATOM 2968 C C . VAL A 1 382 ? -2.910 2.913 -3.641 1.00 94.88 382 VAL A C 1
ATOM 2970 O O . VAL A 1 382 ? -2.142 2.632 -2.724 1.00 94.88 382 VAL A O 1
ATOM 2973 N N . SER A 1 383 ? -4.204 3.161 -3.424 1.00 92.62 383 SER A N 1
ATOM 2974 C CA . SER A 1 383 ? -4.822 3.047 -2.100 1.00 92.62 383 SER A CA 1
ATOM 2975 C C . SER A 1 383 ? -5.823 1.885 -2.064 1.00 92.62 383 SER A C 1
ATOM 2977 O O . SER A 1 383 ? -6.994 2.071 -2.412 1.00 92.62 383 SER A O 1
ATOM 2979 N N . PRO A 1 384 ? -5.397 0.682 -1.640 1.00 91.75 384 PRO A N 1
ATOM 2980 C CA . PRO A 1 384 ? -6.278 -0.486 -1.567 1.00 91.75 384 PRO A CA 1
ATOM 2981 C C . PRO A 1 384 ? -7.383 -0.304 -0.519 1.00 91.75 384 PRO A C 1
ATOM 2983 O O . PRO A 1 384 ? -8.534 -0.651 -0.770 1.00 91.75 384 PRO A O 1
ATOM 2986 N N . LEU A 1 385 ? -7.076 0.342 0.613 1.00 91.31 385 LEU A N 1
ATOM 2987 C CA . LEU A 1 385 ? -8.060 0.673 1.646 1.00 91.31 385 LEU A CA 1
ATOM 2988 C C . LEU A 1 385 ? -9.180 1.567 1.100 1.00 91.31 385 LEU A C 1
ATOM 2990 O O . LEU A 1 385 ? -10.353 1.346 1.392 1.00 91.31 385 LEU A O 1
ATOM 2994 N N . HIS A 1 386 ? -8.834 2.562 0.274 1.00 91.69 386 HIS A N 1
ATOM 2995 C CA . HIS A 1 386 ? -9.837 3.405 -0.377 1.00 91.69 386 HIS A CA 1
ATOM 2996 C C . HIS A 1 386 ? -10.747 2.587 -1.295 1.00 91.69 386 HIS A C 1
ATOM 2998 O O . HIS A 1 386 ? -11.956 2.808 -1.310 1.00 91.69 386 HIS A O 1
ATOM 3004 N N . LYS A 1 387 ? -10.184 1.623 -2.032 1.00 94.56 387 LYS A N 1
ATOM 3005 C CA . LYS A 1 387 ? -10.973 0.761 -2.910 1.00 94.56 387 LYS A CA 1
ATOM 3006 C C . LYS A 1 387 ? -11.919 -0.148 -2.121 1.00 94.56 387 LYS A C 1
ATOM 3008 O O . LYS A 1 387 ? -13.096 -0.219 -2.467 1.00 94.56 387 LYS A O 1
ATOM 3013 N N . VAL A 1 388 ? -11.440 -0.789 -1.054 1.00 95.31 388 VAL A N 1
ATOM 3014 C CA . VAL A 1 388 ? -12.274 -1.601 -0.147 1.00 95.31 388 VAL A CA 1
ATOM 3015 C C . VAL A 1 388 ? -13.410 -0.759 0.433 1.00 95.31 388 VAL A C 1
ATOM 3017 O O . VAL A 1 388 ? -14.570 -1.162 0.388 1.00 95.31 388 VAL A O 1
ATOM 3020 N N . GLN A 1 389 ? -13.099 0.450 0.900 1.00 93.19 389 GLN A N 1
ATOM 3021 C CA . GLN A 1 389 ? -14.089 1.394 1.406 1.00 93.19 389 GLN A CA 1
ATOM 3022 C C . GLN A 1 389 ? -15.123 1.802 0.345 1.00 93.19 389 GLN A C 1
ATOM 3024 O O . GLN A 1 389 ? -16.308 1.912 0.645 1.00 93.19 389 GLN A O 1
ATOM 3029 N N . ASP A 1 390 ? -14.709 2.021 -0.901 1.00 93.62 390 ASP A N 1
ATOM 3030 C CA . ASP A 1 390 ? -15.614 2.376 -1.996 1.00 93.62 390 ASP A CA 1
ATOM 3031 C C . ASP A 1 390 ? -16.569 1.235 -2.376 1.00 93.62 390 ASP A C 1
ATOM 3033 O O . ASP A 1 390 ? -17.721 1.492 -2.735 1.00 93.62 390 ASP A O 1
ATOM 3037 N N . VAL A 1 391 ? -16.112 -0.017 -2.283 1.00 95.62 391 VAL A N 1
ATOM 3038 C CA . VAL A 1 391 ? -16.960 -1.205 -2.466 1.00 95.62 391 VAL A CA 1
ATOM 3039 C C . VAL A 1 391 ? -17.899 -1.388 -1.272 1.00 95.62 391 VAL A C 1
ATOM 3041 O O . VAL A 1 391 ? -19.072 -1.697 -1.469 1.00 95.62 391 VAL A O 1
ATOM 3044 N N . TRP A 1 392 ? -17.422 -1.150 -0.047 1.00 94.88 392 TRP A N 1
ATOM 3045 C CA . TRP A 1 392 ? -18.209 -1.308 1.175 1.00 94.88 392 TRP A CA 1
ATOM 3046 C C . TRP A 1 392 ? -19.237 -0.189 1.360 1.00 94.88 392 TRP A C 1
ATOM 3048 O O . TRP A 1 392 ? -20.428 -0.468 1.404 1.00 94.88 392 TRP A O 1
ATOM 3058 N N . GLU A 1 393 ? -18.833 1.073 1.466 1.00 93.12 393 GLU A N 1
ATOM 3059 C CA . GLU A 1 393 ? -19.756 2.166 1.796 1.00 93.12 393 GLU A CA 1
ATOM 3060 C C . GLU A 1 393 ? -20.493 2.688 0.562 1.00 93.12 393 GLU A C 1
ATOM 3062 O O . GLU A 1 393 ? -21.712 2.832 0.576 1.00 93.12 393 GLU A O 1
ATOM 3067 N N . SER A 1 394 ? -19.754 2.958 -0.520 1.00 90.81 394 SER A N 1
ATOM 3068 C CA . SER A 1 394 ? -20.313 3.614 -1.715 1.00 90.81 394 SER A CA 1
ATOM 3069 C C . SER A 1 394 ? -20.923 2.634 -2.720 1.00 90.81 394 SER A C 1
ATOM 3071 O O . SER A 1 394 ? -21.538 3.067 -3.692 1.00 90.81 394 SER A O 1
ATOM 3073 N N . LYS A 1 395 ? -20.713 1.324 -2.531 1.00 93.12 395 LYS A N 1
ATOM 3074 C CA . LYS A 1 395 ? -21.172 0.250 -3.427 1.00 93.12 395 LYS A CA 1
ATOM 3075 C C . LYS A 1 395 ? -20.800 0.472 -4.901 1.00 93.12 395 LYS A C 1
ATOM 3077 O O . LYS A 1 395 ? -21.551 0.073 -5.791 1.00 93.12 395 LYS A O 1
ATOM 3082 N N . LYS A 1 396 ? -19.641 1.087 -5.188 1.00 91.44 396 LYS A N 1
ATOM 3083 C CA . LYS A 1 396 ? -19.220 1.394 -6.573 1.00 91.44 396 LYS A CA 1
ATOM 3084 C C . LYS A 1 396 ? -19.241 0.136 -7.458 1.00 91.44 396 LYS A C 1
ATOM 3086 O O . LYS A 1 396 ? -18.835 -0.922 -6.981 1.00 91.44 396 LYS A O 1
ATOM 3091 N N . PRO A 1 397 ? -19.664 0.218 -8.732 1.00 92.88 397 PRO A N 1
ATOM 3092 C CA . PRO A 1 397 ? -19.922 -0.965 -9.562 1.00 92.88 397 PRO A CA 1
ATOM 3093 C C . PRO A 1 397 ? -18.667 -1.774 -9.917 1.00 92.88 397 PRO A C 1
ATOM 3095 O O . PRO A 1 397 ? -18.751 -2.988 -10.039 1.00 92.88 397 PRO A O 1
ATOM 3098 N N . GLU A 1 398 ? -17.499 -1.135 -10.046 1.00 95.19 398 GLU A N 1
ATOM 3099 C CA . GLU A 1 398 ? -16.235 -1.834 -10.329 1.00 95.19 398 GLU A CA 1
ATOM 3100 C C . GLU A 1 398 ? -15.886 -2.790 -9.172 1.00 95.19 398 GLU A C 1
ATOM 3102 O O . GLU A 1 398 ? -15.658 -2.338 -8.044 1.00 95.19 398 GLU A O 1
ATOM 3107 N N . THR A 1 399 ? -15.823 -4.092 -9.457 1.00 94.94 399 THR A N 1
ATOM 3108 C CA . THR A 1 399 ? -15.442 -5.155 -8.511 1.00 94.94 399 THR A CA 1
ATOM 3109 C C . THR A 1 399 ? -13.977 -5.052 -8.085 1.00 94.94 399 THR A C 1
ATOM 3111 O O . THR A 1 399 ? -13.163 -4.464 -8.801 1.00 94.94 399 THR A O 1
ATOM 3114 N N . LEU A 1 400 ? -13.615 -5.672 -6.960 1.00 95.12 400 LEU A N 1
ATOM 3115 C CA . LEU A 1 400 ? -12.219 -5.805 -6.533 1.00 95.12 400 LEU A CA 1
ATOM 3116 C C . LEU A 1 400 ? -11.343 -6.506 -7.585 1.00 95.12 400 LEU A C 1
ATOM 3118 O O . LEU A 1 400 ? -10.249 -6.019 -7.849 1.00 95.12 400 LEU A O 1
ATOM 3122 N N . ASP A 1 401 ? -11.836 -7.565 -8.234 1.00 92.50 401 ASP A N 1
ATOM 3123 C CA . ASP A 1 401 ? -11.091 -8.297 -9.271 1.00 92.50 401 ASP A CA 1
ATOM 3124 C C . ASP A 1 401 ? -10.762 -7.421 -10.484 1.00 92.50 401 ASP A C 1
ATOM 3126 O O . ASP A 1 401 ? -9.591 -7.234 -10.805 1.00 92.50 401 ASP A O 1
ATOM 3130 N N . ALA A 1 402 ? -11.776 -6.796 -11.091 1.00 93.81 402 ALA A N 1
ATOM 3131 C CA . ALA A 1 402 ? -11.579 -5.855 -12.197 1.00 93.81 402 ALA A CA 1
ATOM 3132 C C . ALA A 1 402 ? -10.646 -4.683 -11.832 1.00 93.81 402 ALA A C 1
ATOM 3134 O O . ALA A 1 402 ? -9.859 -4.221 -12.659 1.00 93.81 402 ALA A O 1
ATOM 3135 N N . TRP A 1 403 ? -10.713 -4.194 -10.587 1.00 96.00 403 TRP A N 1
ATOM 3136 C CA . TRP A 1 403 ? -9.791 -3.165 -10.112 1.00 96.00 403 TRP A CA 1
ATOM 3137 C C . TRP A 1 403 ? -8.357 -3.690 -10.025 1.00 96.00 403 TRP A C 1
ATOM 3139 O O . TRP A 1 403 ? -7.448 -3.012 -10.498 1.00 96.00 403 TRP A O 1
ATOM 3149 N N . VAL A 1 404 ? -8.149 -4.887 -9.468 1.00 94.94 404 VAL A N 1
ATOM 3150 C CA . VAL A 1 404 ? -6.829 -5.524 -9.397 1.00 94.94 404 VAL A CA 1
ATOM 3151 C C . VAL A 1 404 ? -6.251 -5.731 -10.793 1.00 94.94 404 VAL A C 1
ATOM 3153 O O . VAL A 1 404 ? -5.132 -5.293 -11.031 1.00 94.94 404 VAL A O 1
ATOM 3156 N N . GLU A 1 405 ? -7.010 -6.295 -11.730 1.00 92.38 405 GLU A N 1
ATOM 3157 C CA . GLU A 1 405 ? -6.559 -6.531 -13.110 1.00 92.38 405 GLU A CA 1
ATOM 3158 C C . GLU A 1 405 ? -6.158 -5.225 -13.808 1.00 92.38 405 GLU A C 1
ATOM 3160 O O . GLU A 1 405 ? -5.084 -5.126 -14.408 1.00 92.38 405 GLU A O 1
ATOM 3165 N N . ARG A 1 406 ? -6.976 -4.173 -13.667 1.00 94.69 406 ARG A N 1
ATOM 3166 C CA . ARG A 1 406 ? -6.679 -2.852 -14.235 1.00 94.69 406 ARG A CA 1
ATOM 3167 C C . ARG A 1 406 ? -5.415 -2.237 -13.634 1.00 94.69 406 ARG A C 1
ATOM 3169 O O . ARG A 1 406 ? -4.617 -1.640 -14.358 1.00 94.69 406 ARG A O 1
ATOM 3176 N N . ILE A 1 407 ? -5.238 -2.335 -12.316 1.00 95.94 407 ILE A N 1
ATOM 3177 C CA . ILE A 1 407 ? -4.072 -1.778 -11.623 1.00 95.94 407 ILE A CA 1
ATOM 3178 C C . ILE A 1 407 ? -2.812 -2.597 -11.921 1.00 95.94 407 ILE A C 1
ATOM 3180 O O . ILE A 1 407 ? -1.777 -1.996 -12.198 1.00 95.94 407 ILE A O 1
ATOM 3184 N N . ALA A 1 408 ? -2.897 -3.928 -11.944 1.00 93.75 408 ALA A N 1
ATOM 3185 C CA . ALA A 1 408 ? -1.802 -4.814 -12.329 1.00 93.75 408 ALA A CA 1
ATOM 3186 C C . ALA A 1 408 ? -1.329 -4.507 -13.751 1.00 93.75 408 ALA A C 1
ATOM 3188 O O . ALA A 1 408 ? -0.142 -4.270 -13.960 1.00 93.75 408 ALA A O 1
ATOM 3189 N N . GLY A 1 409 ? -2.264 -4.399 -14.702 1.00 92.94 409 GLY A N 1
ATOM 3190 C CA . GLY A 1 409 ? -1.968 -3.999 -16.076 1.00 92.94 409 GLY A CA 1
ATOM 3191 C C . GLY A 1 409 ? -1.305 -2.623 -16.146 1.00 92.94 409 GLY A C 1
ATOM 3192 O O . GLY A 1 409 ? -0.302 -2.453 -16.836 1.00 92.94 409 GLY A O 1
ATOM 3193 N N . LYS A 1 410 ? -1.792 -1.640 -15.375 1.00 93.94 410 LYS A N 1
ATOM 3194 C CA . LYS A 1 410 ? -1.164 -0.312 -15.322 1.00 93.94 410 LYS A CA 1
ATOM 3195 C C . LYS A 1 410 ? 0.264 -0.378 -14.777 1.00 93.94 410 LYS A C 1
ATOM 3197 O O . LYS A 1 410 ? 1.145 0.218 -15.386 1.00 93.94 410 LYS A O 1
ATOM 3202 N N . VAL A 1 411 ? 0.511 -1.106 -13.686 1.00 93.88 411 VAL A N 1
ATOM 3203 C CA . VAL A 1 411 ? 1.862 -1.290 -13.127 1.00 93.88 411 VAL A CA 1
ATOM 3204 C C . VAL A 1 411 ? 2.768 -1.999 -14.133 1.00 93.88 411 VAL A C 1
ATOM 3206 O O . VAL A 1 411 ? 3.862 -1.516 -14.397 1.00 93.88 411 VAL A O 1
ATOM 3209 N N . GLN A 1 412 ? 2.298 -3.077 -14.768 1.00 92.31 412 GLN A N 1
ATOM 3210 C CA . GLN A 1 412 ? 3.041 -3.800 -15.805 1.00 92.31 412 GLN A CA 1
ATOM 3211 C C . GLN A 1 412 ? 3.464 -2.869 -16.949 1.00 92.31 412 GLN A C 1
ATOM 3213 O O . GLN A 1 412 ? 4.634 -2.878 -17.330 1.00 92.31 412 GLN A O 1
ATOM 3218 N N . ILE A 1 413 ? 2.546 -2.034 -17.448 1.00 92.44 413 ILE A N 1
ATOM 3219 C CA . ILE A 1 413 ? 2.828 -1.036 -18.486 1.00 92.44 413 ILE A CA 1
ATOM 3220 C C . ILE A 1 413 ? 3.856 -0.020 -17.989 1.00 92.44 413 ILE A C 1
ATOM 3222 O O . ILE A 1 413 ? 4.884 0.161 -18.631 1.00 92.44 413 ILE A O 1
ATOM 3226 N N . LEU A 1 414 ? 3.607 0.632 -16.851 1.00 91.75 414 LEU A N 1
ATOM 3227 C CA . LEU A 1 414 ? 4.498 1.667 -16.325 1.00 91.75 414 LEU A CA 1
ATOM 3228 C C . LEU A 1 414 ? 5.919 1.127 -16.124 1.00 91.75 414 LEU A C 1
ATOM 3230 O O . LEU A 1 414 ? 6.886 1.766 -16.527 1.00 91.75 414 LEU A O 1
ATOM 3234 N N . THR A 1 415 ? 6.051 -0.074 -15.558 1.00 88.81 415 THR A N 1
ATOM 3235 C CA . THR A 1 415 ? 7.352 -0.700 -15.304 1.00 88.81 415 THR A CA 1
ATOM 3236 C C . THR A 1 415 ? 8.041 -1.124 -16.601 1.00 88.81 415 THR A C 1
ATOM 3238 O O . THR A 1 415 ? 9.261 -1.030 -16.689 1.00 88.81 415 THR A O 1
ATOM 3241 N N . ALA A 1 416 ? 7.299 -1.522 -17.643 1.00 88.56 416 ALA A N 1
ATOM 3242 C CA . ALA A 1 416 ? 7.900 -1.780 -18.954 1.00 88.56 416 ALA A CA 1
ATOM 3243 C C . ALA A 1 416 ? 8.544 -0.519 -19.562 1.00 88.56 416 ALA A C 1
ATOM 3245 O O . ALA A 1 416 ? 9.560 -0.622 -20.241 1.00 88.56 416 ALA A O 1
ATOM 3246 N N . PHE A 1 417 ? 8.009 0.668 -19.266 1.00 89.56 417 PHE A N 1
ATOM 3247 C CA . PHE A 1 417 ? 8.553 1.962 -19.692 1.00 89.56 417 PHE A CA 1
ATOM 3248 C C . PHE A 1 417 ? 9.382 2.669 -18.602 1.00 89.56 417 PHE A C 1
ATOM 3250 O O . PHE A 1 417 ? 9.507 3.893 -18.615 1.00 89.56 417 PHE A O 1
ATOM 3257 N N . GLN A 1 418 ? 9.990 1.923 -17.668 1.00 78.06 418 GLN A N 1
ATOM 3258 C CA . GLN A 1 418 ? 10.838 2.494 -16.605 1.00 78.06 418 GLN A CA 1
ATOM 3259 C C . GLN A 1 418 ? 11.997 3.363 -17.139 1.00 78.06 418 GLN A C 1
ATOM 3261 O O . GLN A 1 418 ? 12.439 4.301 -16.481 1.00 78.06 418 GLN A O 1
ATOM 3266 N N . ALA A 1 419 ? 12.436 3.098 -18.369 1.00 77.50 419 ALA A N 1
ATOM 3267 C CA . ALA A 1 419 ? 13.420 3.850 -19.140 1.00 77.50 419 ALA A CA 1
ATOM 3268 C C . ALA A 1 419 ? 12.887 5.192 -19.700 1.00 77.50 419 ALA A C 1
ATOM 3270 O O . ALA A 1 419 ? 13.236 5.616 -20.799 1.00 77.50 419 ALA A O 1
ATOM 3271 N N . LEU A 1 420 ? 12.005 5.893 -18.986 1.00 85.56 420 LEU A N 1
ATOM 3272 C CA . LEU A 1 420 ? 11.279 7.038 -19.545 1.00 85.56 420 LEU A CA 1
ATOM 3273 C C . LEU A 1 420 ? 12.196 8.175 -20.023 1.00 85.56 420 LEU A C 1
ATOM 3275 O O . LEU A 1 420 ? 11.924 8.808 -21.043 1.00 85.56 420 LEU A O 1
ATOM 3279 N N . ASN A 1 421 ? 13.312 8.395 -19.326 1.00 85.50 421 ASN A N 1
ATOM 3280 C CA . ASN A 1 421 ? 14.316 9.389 -19.707 1.00 85.50 421 ASN A CA 1
ATOM 3281 C C . ASN A 1 421 ? 14.918 9.103 -21.089 1.00 85.50 421 ASN A C 1
ATOM 3283 O O . ASN A 1 421 ? 15.223 10.033 -21.826 1.00 85.50 421 ASN A O 1
ATOM 3287 N N . GLU A 1 422 ? 15.026 7.835 -21.476 1.00 86.75 422 GLU A N 1
ATOM 3288 C CA . GLU A 1 422 ? 15.567 7.390 -22.763 1.00 86.75 422 GLU A CA 1
ATOM 3289 C C . GLU A 1 422 ? 14.588 7.717 -23.899 1.00 86.75 422 GLU A C 1
ATOM 3291 O O . GLU A 1 422 ? 14.976 8.248 -24.943 1.00 86.75 422 GLU A O 1
ATOM 3296 N N . PHE A 1 423 ? 13.288 7.504 -23.659 1.00 91.44 423 PHE A N 1
ATOM 3297 C CA . PHE A 1 423 ? 12.222 7.931 -24.571 1.00 91.44 423 PHE A CA 1
ATOM 3298 C C . PHE A 1 423 ? 12.190 9.453 -24.721 1.00 91.44 423 PHE A C 1
ATOM 3300 O O . PHE A 1 423 ? 12.021 9.964 -25.831 1.00 91.44 423 PHE A O 1
ATOM 3307 N N . VAL A 1 424 ? 12.381 10.187 -23.623 1.00 91.00 424 VAL A N 1
ATOM 3308 C CA . VAL A 1 424 ? 12.459 11.648 -23.651 1.00 91.00 424 VAL A CA 1
ATOM 3309 C C . VAL A 1 424 ? 13.698 12.114 -24.414 1.00 91.00 424 VAL A C 1
ATOM 3311 O O . VAL A 1 424 ? 13.572 12.972 -25.283 1.00 91.00 424 VAL A O 1
ATOM 3314 N N . ALA A 1 425 ? 14.874 11.538 -24.161 1.00 89.88 425 ALA A N 1
ATOM 3315 C CA . ALA A 1 425 ? 16.133 11.927 -24.794 1.00 89.88 425 ALA A CA 1
ATOM 3316 C C . ALA A 1 425 ? 16.159 11.626 -26.303 1.00 89.88 425 ALA A C 1
ATOM 3318 O O . ALA A 1 425 ? 16.693 12.414 -27.080 1.00 89.88 425 ALA A O 1
ATOM 3319 N N . LEU A 1 426 ? 15.510 10.544 -26.749 1.00 91.38 426 LEU A N 1
ATOM 3320 C CA . LEU A 1 426 ? 15.319 10.252 -28.175 1.00 91.38 426 LEU A CA 1
ATOM 3321 C C . LEU A 1 426 ? 14.146 11.017 -28.810 1.00 91.38 426 LEU A C 1
ATOM 3323 O O . LEU A 1 426 ? 13.942 10.925 -30.021 1.00 91.38 426 LEU A O 1
ATOM 3327 N N . GLY A 1 427 ? 13.381 11.788 -28.035 1.00 91.69 427 GLY A N 1
ATOM 3328 C CA . GLY A 1 427 ? 12.311 12.643 -28.550 1.00 91.69 427 GLY A CA 1
ATOM 3329 C C . GLY A 1 427 ? 10.987 11.930 -28.840 1.00 91.69 427 GLY A C 1
ATOM 3330 O O . GLY A 1 427 ? 10.187 12.458 -29.611 1.00 91.69 427 GLY A O 1
ATOM 3331 N N . PHE A 1 428 ? 10.739 10.764 -28.236 1.00 92.50 428 PHE A N 1
ATOM 3332 C CA . PHE A 1 428 ? 9.415 10.124 -28.219 1.00 92.50 428 PHE A CA 1
ATOM 3333 C C . PHE A 1 428 ? 8.450 10.832 -27.248 1.00 92.50 428 PHE A C 1
ATOM 3335 O O . PHE A 1 428 ? 7.242 10.873 -27.487 1.00 92.50 428 PHE A O 1
ATOM 3342 N N . LEU A 1 429 ? 8.992 11.434 -26.182 1.00 91.19 429 LEU A N 1
ATOM 3343 C CA . LEU A 1 429 ? 8.277 12.173 -25.134 1.00 91.19 429 LEU A CA 1
ATOM 3344 C C . LEU A 1 429 ? 8.902 13.560 -24.917 1.00 91.19 429 LEU A C 1
ATOM 3346 O O . LEU A 1 429 ? 10.111 13.707 -25.071 1.00 91.19 429 LEU A O 1
ATOM 3350 N N . ASP A 1 430 ? 8.117 14.556 -24.495 1.00 83.88 430 ASP A N 1
ATOM 3351 C CA . ASP A 1 430 ? 8.642 15.869 -24.078 1.00 83.88 430 ASP A CA 1
ATOM 3352 C C . ASP A 1 430 ? 8.755 15.986 -22.557 1.00 83.88 430 ASP A C 1
ATOM 3354 O O . ASP A 1 430 ? 9.826 16.310 -22.045 1.00 83.88 430 ASP A O 1
ATOM 3358 N N . GLN A 1 431 ? 7.667 15.683 -21.841 1.00 81.94 431 GLN A N 1
ATOM 3359 C CA . GLN A 1 431 ? 7.526 15.941 -20.400 1.00 81.94 431 GLN A CA 1
ATOM 3360 C C . GLN A 1 431 ? 7.478 14.658 -19.550 1.00 81.94 431 GLN A C 1
ATOM 3362 O O . GLN A 1 431 ? 6.910 14.629 -18.463 1.00 81.94 431 GLN A O 1
ATOM 3367 N N . GLY A 1 432 ? 8.082 13.567 -20.034 1.00 84.75 432 GLY A N 1
ATOM 3368 C CA . GLY A 1 432 ? 8.138 12.303 -19.296 1.00 84.75 432 GLY A CA 1
ATOM 3369 C C . GLY A 1 432 ? 6.743 11.761 -18.973 1.00 84.75 432 GLY A C 1
ATOM 3370 O O . GLY A 1 432 ? 5.998 11.406 -19.885 1.00 84.75 432 GLY A O 1
ATOM 3371 N N . TRP A 1 433 ? 6.410 11.664 -17.680 1.00 85.75 433 TRP A N 1
ATOM 3372 C CA . TRP A 1 433 ? 5.168 11.037 -17.215 1.00 85.75 433 TRP A CA 1
ATOM 3373 C C . TRP A 1 433 ? 3.909 11.835 -17.579 1.00 85.75 433 TRP A C 1
ATOM 3375 O O . TRP A 1 433 ? 2.854 11.224 -17.732 1.00 85.75 433 TRP A O 1
ATOM 3385 N N . ASP A 1 434 ? 4.015 13.152 -17.786 1.00 84.62 434 ASP A N 1
ATOM 3386 C CA . ASP A 1 434 ? 2.862 14.014 -18.089 1.00 84.62 434 ASP A CA 1
ATOM 3387 C C . ASP A 1 434 ? 2.226 13.682 -19.454 1.00 84.62 434 ASP A C 1
ATOM 3389 O O . ASP A 1 434 ? 1.005 13.695 -19.600 1.00 84.62 434 ASP A O 1
ATOM 3393 N N . ASP A 1 435 ? 3.046 13.282 -20.431 1.00 86.19 435 ASP A N 1
ATOM 3394 C CA . ASP A 1 435 ? 2.604 12.877 -21.775 1.00 86.19 435 ASP A CA 1
ATOM 3395 C C . ASP A 1 435 ? 2.461 11.347 -21.924 1.00 86.19 435 ASP A C 1
ATOM 3397 O O . ASP A 1 435 ? 2.124 10.846 -23.005 1.00 86.19 435 ASP A O 1
ATOM 3401 N N . PHE A 1 436 ? 2.762 10.579 -20.869 1.00 90.44 436 PHE A N 1
ATOM 3402 C CA . PHE A 1 436 ? 2.969 9.134 -20.978 1.00 90.44 436 PHE A CA 1
ATOM 3403 C C . PHE A 1 436 ? 1.724 8.383 -21.440 1.00 90.44 436 PHE A C 1
ATOM 3405 O O . PHE A 1 436 ? 1.832 7.488 -22.271 1.00 90.44 436 PHE A O 1
ATOM 3412 N N . ASP A 1 437 ? 0.542 8.738 -20.939 1.00 88.94 437 ASP A N 1
ATOM 3413 C CA . ASP A 1 437 ? -0.683 8.002 -21.262 1.00 88.94 437 ASP A CA 1
ATOM 3414 C C . ASP A 1 437 ? -1.046 8.106 -22.751 1.00 88.94 437 ASP A C 1
ATOM 3416 O O . ASP A 1 437 ? -1.416 7.105 -23.368 1.00 88.94 437 ASP A O 1
ATOM 3420 N N . ALA A 1 438 ? -0.872 9.286 -23.356 1.00 89.62 438 ALA A N 1
ATOM 3421 C CA . ALA A 1 438 ? -1.092 9.488 -24.788 1.00 89.62 438 ALA A CA 1
ATOM 3422 C C . ALA A 1 438 ? -0.040 8.750 -25.631 1.00 89.62 438 ALA A C 1
ATOM 3424 O O . ALA A 1 438 ? -0.372 8.094 -26.621 1.00 89.62 438 ALA A O 1
ATOM 3425 N N . PHE A 1 439 ? 1.225 8.818 -25.209 1.00 92.56 439 PHE A N 1
ATOM 3426 C CA . PHE A 1 439 ? 2.328 8.097 -25.838 1.00 92.56 439 PHE A CA 1
ATOM 3427 C C . PHE A 1 439 ? 2.117 6.579 -25.807 1.00 92.56 439 PHE A C 1
ATOM 3429 O O . PHE A 1 439 ? 2.129 5.932 -26.854 1.00 92.56 439 PHE A O 1
ATOM 3436 N N . ALA A 1 440 ? 1.869 6.021 -24.624 1.00 91.69 440 ALA A N 1
ATOM 3437 C CA . ALA A 1 440 ? 1.637 4.600 -24.426 1.00 91.69 440 ALA A CA 1
ATOM 3438 C C . ALA A 1 440 ? 0.403 4.136 -25.209 1.00 91.69 440 ALA A C 1
ATOM 3440 O O . ALA A 1 440 ? 0.471 3.117 -25.890 1.00 91.69 440 ALA A O 1
ATOM 3441 N N . GLY A 1 441 ? -0.692 4.907 -25.191 1.00 90.94 441 GLY A N 1
ATOM 3442 C CA . GLY A 1 441 ? -1.896 4.612 -25.972 1.00 90.94 441 GLY A CA 1
ATOM 3443 C C . GLY A 1 441 ? -1.613 4.458 -27.468 1.00 90.94 441 GLY A C 1
ATOM 3444 O O . GLY A 1 441 ? -2.041 3.475 -28.075 1.00 90.94 441 GLY A O 1
ATOM 3445 N N . ARG A 1 442 ? -0.822 5.369 -28.049 1.00 92.25 442 ARG A N 1
ATOM 3446 C CA . ARG A 1 442 ? -0.389 5.263 -29.449 1.00 92.25 442 ARG A CA 1
ATOM 3447 C C . ARG A 1 442 ? 0.505 4.046 -29.688 1.00 92.25 442 ARG A C 1
ATOM 3449 O O . ARG A 1 442 ? 0.278 3.317 -30.647 1.00 92.25 442 ARG A O 1
ATOM 3456 N N . VAL A 1 443 ? 1.486 3.798 -28.816 1.00 92.88 443 VAL A N 1
ATOM 3457 C CA . VAL A 1 443 ? 2.355 2.614 -28.923 1.00 92.88 443 VAL A CA 1
ATOM 3458 C C . VAL A 1 443 ? 1.517 1.334 -28.930 1.00 92.88 443 VAL A C 1
ATOM 3460 O O . VAL A 1 443 ? 1.678 0.513 -29.826 1.00 92.88 443 VAL A O 1
ATOM 3463 N N . PHE A 1 444 ? 0.571 1.182 -28.001 1.00 91.06 444 PHE A N 1
ATOM 3464 C CA . PHE A 1 444 ? -0.300 0.005 -27.941 1.00 91.06 444 PHE A CA 1
ATOM 3465 C C . PHE A 1 444 ? -1.208 -0.144 -29.161 1.00 91.06 444 PHE A C 1
ATOM 3467 O O . PHE A 1 444 ? -1.419 -1.265 -29.624 1.00 91.06 444 PHE A O 1
ATOM 3474 N N . GLN A 1 445 ? -1.707 0.963 -29.711 1.00 92.50 445 GLN A N 1
ATOM 3475 C CA . GLN A 1 445 ? -2.478 0.941 -30.949 1.00 92.50 445 GLN A CA 1
ATOM 3476 C C . GLN A 1 445 ? -1.641 0.404 -32.121 1.00 92.50 445 GLN A C 1
ATOM 3478 O O . GLN A 1 445 ? -2.100 -0.472 -32.851 1.00 92.50 445 GLN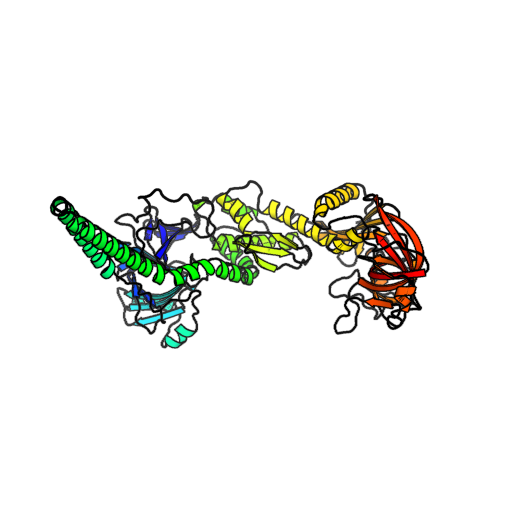 A O 1
ATOM 3483 N N . GLU A 1 446 ? -0.407 0.886 -32.284 1.00 92.19 446 GLU A N 1
ATOM 3484 C CA . GLU A 1 446 ? 0.481 0.467 -33.377 1.00 92.19 446 GLU A CA 1
ATOM 3485 C C . GLU A 1 446 ? 1.016 -0.969 -33.186 1.00 92.19 446 GLU A C 1
ATOM 3487 O O . GLU A 1 446 ? 1.159 -1.719 -34.158 1.00 92.19 446 GLU A O 1
ATOM 3492 N N . LEU A 1 447 ? 1.220 -1.409 -31.934 1.00 89.69 447 LEU A N 1
ATOM 3493 C CA . LEU A 1 447 ? 1.605 -2.788 -31.596 1.00 89.69 447 LEU A CA 1
ATOM 3494 C C . LEU A 1 447 ? 0.558 -3.833 -32.010 1.00 89.69 447 LEU A C 1
ATOM 3496 O O . LEU A 1 447 ? 0.917 -4.999 -32.192 1.00 89.69 447 LEU A O 1
ATOM 3500 N N . GLY A 1 448 ? -0.712 -3.442 -32.166 1.00 86.38 448 GLY A N 1
ATOM 3501 C CA . GLY A 1 448 ? -1.787 -4.333 -32.615 1.00 86.38 448 GLY A CA 1
ATOM 3502 C C . GLY A 1 448 ? -1.592 -4.866 -34.039 1.00 86.38 448 GLY A C 1
ATOM 3503 O O . GLY A 1 448 ? -2.043 -5.966 -34.345 1.00 86.38 448 GLY A O 1
ATOM 3504 N N . SER A 1 449 ? -0.882 -4.118 -34.888 1.00 84.25 449 SER A N 1
ATOM 3505 C CA . SER A 1 449 ? -0.548 -4.499 -36.270 1.00 84.25 449 SER A CA 1
ATOM 3506 C C . SER A 1 449 ? 0.920 -4.887 -36.473 1.00 84.25 449 SER A C 1
ATOM 3508 O O . SER A 1 449 ? 1.306 -5.264 -37.578 1.00 84.25 449 SER A O 1
ATOM 3510 N N . ALA A 1 450 ? 1.752 -4.770 -35.436 1.00 86.00 450 ALA A N 1
ATOM 3511 C CA . ALA A 1 450 ? 3.176 -5.056 -35.532 1.00 86.00 450 ALA A CA 1
ATOM 3512 C C . ALA A 1 450 ? 3.436 -6.562 -35.683 1.00 86.00 450 ALA A C 1
ATOM 3514 O O . ALA A 1 450 ? 2.808 -7.393 -35.019 1.00 86.00 450 ALA A O 1
ATOM 3515 N N . GLN A 1 451 ? 4.413 -6.913 -36.521 1.00 82.94 451 GLN A N 1
ATOM 3516 C CA . GLN A 1 451 ? 4.883 -8.290 -36.615 1.00 82.94 451 GLN A CA 1
ATOM 3517 C C . GLN A 1 451 ? 5.407 -8.741 -35.246 1.00 82.94 451 GLN A C 1
ATOM 3519 O O . GLN A 1 451 ? 6.166 -8.028 -34.587 1.00 82.94 451 GLN A O 1
ATOM 3524 N N . THR A 1 452 ? 4.958 -9.919 -34.818 1.00 85.44 452 THR A N 1
ATOM 3525 C CA . THR A 1 452 ? 5.332 -10.512 -33.535 1.00 85.44 452 THR A CA 1
ATOM 3526 C C . THR A 1 452 ? 6.294 -11.662 -33.773 1.00 85.44 452 THR A C 1
ATOM 3528 O O . THR A 1 452 ? 5.983 -12.590 -34.518 1.00 85.44 452 THR A O 1
ATOM 3531 N N . GLU A 1 453 ? 7.444 -11.617 -33.114 1.00 84.38 453 GLU A N 1
ATOM 3532 C CA . GLU A 1 453 ? 8.390 -12.724 -33.046 1.00 84.38 453 GLU A CA 1
ATOM 3533 C C . GLU A 1 453 ? 8.265 -13.393 -31.677 1.00 84.38 453 GLU A C 1
ATOM 3535 O O . GLU A 1 453 ? 8.352 -12.723 -30.652 1.00 84.38 453 GLU A O 1
ATOM 3540 N N . SER A 1 454 ? 8.036 -14.706 -31.645 1.00 81.62 454 SER A N 1
ATOM 3541 C CA . SER A 1 454 ? 7.982 -15.478 -30.394 1.00 81.62 454 SER A CA 1
ATOM 3542 C C . SER A 1 454 ? 9.295 -16.232 -30.187 1.00 81.62 454 SER A C 1
ATOM 3544 O O . SER A 1 454 ? 9.863 -16.764 -31.146 1.00 81.62 454 SER A O 1
ATOM 3546 N N . ARG A 1 455 ? 9.795 -16.260 -28.949 1.00 75.38 455 ARG A N 1
ATOM 3547 C CA . ARG A 1 455 ? 11.082 -16.863 -28.568 1.00 75.38 455 ARG A CA 1
ATOM 3548 C C . ARG A 1 455 ? 10.953 -17.569 -27.224 1.00 75.38 455 ARG A C 1
ATOM 3550 O O . ARG A 1 455 ? 10.311 -17.046 -26.326 1.00 75.38 455 ARG A O 1
ATOM 3557 N N . VAL A 1 456 ? 11.606 -18.714 -27.069 1.00 71.94 456 VAL A N 1
ATOM 3558 C CA . VAL A 1 456 ? 11.707 -19.416 -25.781 1.00 71.94 456 VAL A CA 1
ATOM 3559 C C . VAL A 1 456 ? 13.158 -19.339 -25.319 1.00 71.94 456 VAL A C 1
ATOM 3561 O O . VAL A 1 456 ? 14.055 -19.719 -26.074 1.00 71.94 456 VAL A O 1
ATOM 3564 N N . MET A 1 457 ? 13.393 -18.823 -24.114 1.00 68.50 457 MET A N 1
ATOM 3565 C CA . MET A 1 457 ? 14.718 -18.738 -23.495 1.00 68.50 457 MET A CA 1
ATOM 3566 C C . MET A 1 457 ? 14.651 -19.385 -22.113 1.00 68.50 457 MET A C 1
ATOM 3568 O O . MET A 1 457 ? 14.014 -18.862 -21.207 1.00 68.50 457 MET A O 1
ATOM 3572 N N . GLY A 1 458 ? 15.298 -20.542 -21.951 1.00 71.00 458 GLY A N 1
ATOM 3573 C CA . GLY A 1 458 ? 15.140 -21.340 -20.734 1.00 71.00 458 GLY A CA 1
ATOM 3574 C C . GLY A 1 458 ? 13.711 -21.874 -20.603 1.00 71.00 458 GLY A C 1
ATOM 3575 O O . GLY A 1 458 ? 13.215 -22.519 -21.528 1.00 71.00 458 GLY A O 1
ATOM 3576 N N . GLU A 1 459 ? 13.072 -21.615 -19.462 1.00 73.56 459 GLU A N 1
ATOM 3577 C CA . GLU A 1 459 ? 11.669 -21.973 -19.193 1.00 73.56 459 GLU A CA 1
ATOM 3578 C C . GLU A 1 459 ? 10.682 -20.868 -19.606 1.00 73.56 459 GLU A C 1
ATOM 3580 O O . GLU A 1 459 ? 9.479 -21.117 -19.687 1.00 73.56 459 GLU A O 1
ATOM 3585 N N . ASP A 1 460 ? 11.188 -19.675 -19.929 1.00 80.00 460 ASP A N 1
ATOM 3586 C CA . ASP A 1 460 ? 10.379 -18.494 -20.196 1.00 80.00 460 ASP A CA 1
ATOM 3587 C C . ASP A 1 460 ? 10.081 -18.320 -21.690 1.00 80.00 460 ASP A C 1
ATOM 3589 O O . ASP A 1 460 ? 10.915 -18.560 -22.575 1.00 80.00 460 ASP A O 1
ATOM 3593 N N . HIS A 1 461 ? 8.869 -17.851 -21.978 1.00 85.31 461 HIS A N 1
ATOM 3594 C CA . HIS A 1 461 ? 8.395 -17.575 -23.328 1.00 85.31 461 HIS A CA 1
ATOM 3595 C C . HIS A 1 461 ? 8.199 -16.072 -23.517 1.00 85.31 461 HIS A C 1
ATOM 3597 O O . HIS A 1 461 ? 7.435 -15.424 -22.806 1.00 85.31 461 HIS A O 1
ATOM 3603 N N . TYR A 1 462 ? 8.877 -15.515 -24.515 1.00 85.75 462 TYR A N 1
ATOM 3604 C CA . TYR A 1 462 ? 8.877 -14.096 -24.835 1.00 85.75 462 TYR A CA 1
ATOM 3605 C C . TYR A 1 462 ? 8.217 -13.823 -26.182 1.00 85.75 462 TYR A C 1
ATOM 3607 O O . TYR A 1 462 ? 8.327 -14.605 -27.131 1.00 85.75 462 TYR A O 1
ATOM 3615 N N . ARG A 1 463 ? 7.593 -12.651 -26.294 1.00 88.81 463 ARG A N 1
ATOM 3616 C CA . ARG A 1 463 ? 7.187 -12.049 -27.568 1.00 88.81 463 ARG A CA 1
ATOM 3617 C C . ARG A 1 463 ? 7.895 -10.724 -27.745 1.00 88.81 463 ARG A C 1
ATOM 3619 O O . ARG A 1 463 ? 7.847 -9.872 -26.867 1.00 88.81 463 ARG A O 1
ATOM 3626 N N . VAL A 1 464 ? 8.511 -10.534 -28.901 1.00 86.56 464 VAL A N 1
ATOM 3627 C CA . VAL A 1 464 ? 9.153 -9.280 -29.281 1.00 86.56 464 VAL A CA 1
ATOM 3628 C C . VAL A 1 464 ? 8.390 -8.681 -30.450 1.00 86.56 464 VAL A C 1
ATOM 3630 O O . VAL A 1 464 ? 8.108 -9.347 -31.447 1.00 86.56 464 VAL A O 1
ATOM 3633 N N . ARG A 1 465 ? 8.049 -7.402 -30.324 1.00 89.50 465 ARG A N 1
ATOM 3634 C CA . ARG A 1 465 ? 7.432 -6.594 -31.375 1.00 89.50 465 ARG A CA 1
ATOM 3635 C C . ARG A 1 465 ? 8.280 -5.357 -31.606 1.00 89.50 465 ARG A C 1
ATOM 3637 O O . ARG A 1 465 ? 8.853 -4.800 -30.670 1.00 89.50 465 ARG A O 1
ATOM 3644 N N . ARG A 1 466 ? 8.364 -4.916 -32.858 1.00 89.00 466 ARG A N 1
ATOM 3645 C CA . ARG A 1 466 ? 9.163 -3.747 -33.239 1.00 89.00 466 ARG A CA 1
ATOM 3646 C C . ARG A 1 466 ? 8.286 -2.733 -33.956 1.00 89.00 466 ARG A C 1
ATOM 3648 O O . ARG A 1 466 ? 7.666 -3.051 -34.967 1.00 89.00 466 ARG A O 1
ATOM 3655 N N . LEU A 1 467 ? 8.266 -1.512 -33.436 1.00 91.31 467 LEU A N 1
ATOM 3656 C CA . LEU A 1 467 ? 7.710 -0.350 -34.120 1.00 91.31 467 LEU A CA 1
ATOM 3657 C C . LEU A 1 467 ? 8.863 0.417 -34.758 1.00 91.31 467 LEU A C 1
ATOM 3659 O O . LEU A 1 467 ? 9.807 0.796 -34.064 1.00 91.31 467 LEU A O 1
ATOM 3663 N N . LEU A 1 468 ? 8.811 0.609 -36.074 1.00 89.75 468 LEU A N 1
ATOM 3664 C CA . LEU A 1 468 ? 9.902 1.198 -36.847 1.00 89.75 468 LEU A CA 1
ATOM 3665 C C . LEU A 1 468 ? 9.510 2.586 -37.351 1.00 89.75 468 LEU A C 1
ATOM 3667 O O . LEU A 1 468 ? 8.526 2.748 -38.066 1.00 89.75 468 LEU A O 1
ATOM 3671 N N . TYR A 1 469 ? 10.342 3.566 -37.021 1.00 90.00 469 TYR A N 1
ATOM 3672 C CA . TYR A 1 469 ? 10.208 4.974 -37.386 1.00 90.00 469 TYR A CA 1
ATOM 3673 C C . TYR A 1 469 ? 11.547 5.481 -37.951 1.00 90.00 469 TYR A C 1
ATOM 3675 O O . TYR A 1 469 ? 12.192 6.316 -37.314 1.00 90.00 469 TYR A O 1
ATOM 3683 N N . PRO A 1 470 ? 12.032 4.959 -39.099 1.00 85.19 470 PRO A N 1
ATOM 3684 C CA . PRO A 1 470 ? 13.436 5.078 -39.493 1.00 85.19 470 PRO A CA 1
ATOM 3685 C C . PRO A 1 470 ? 13.986 6.517 -39.417 1.00 85.19 470 PRO A C 1
ATOM 3687 O O . PRO A 1 470 ? 13.333 7.440 -39.911 1.00 85.19 470 PRO A O 1
ATOM 3690 N N . PRO A 1 471 ? 15.175 6.731 -38.814 1.00 88.00 471 PRO A N 1
ATOM 3691 C CA . PRO A 1 471 ? 16.072 5.720 -38.238 1.00 88.00 471 PRO A CA 1
ATOM 3692 C C . PRO A 1 471 ? 15.708 5.275 -36.806 1.00 88.00 471 PRO A C 1
ATOM 3694 O O . PRO A 1 471 ? 16.436 4.495 -36.213 1.00 88.00 471 PRO A O 1
ATOM 3697 N N . PHE A 1 472 ? 14.621 5.754 -36.213 1.00 91.25 472 PHE A N 1
ATOM 3698 C CA . PHE A 1 472 ? 14.218 5.447 -34.837 1.00 91.25 472 PHE A CA 1
ATOM 3699 C C . PHE A 1 472 ? 13.321 4.206 -34.750 1.00 91.25 472 PHE A C 1
ATOM 3701 O O . PHE A 1 472 ? 12.787 3.725 -35.749 1.00 91.25 472 PHE A O 1
ATOM 3708 N N . GLY A 1 473 ? 13.126 3.685 -33.544 1.00 90.75 473 GLY A N 1
ATOM 3709 C CA . GLY A 1 473 ? 12.200 2.588 -33.295 1.00 90.75 473 GLY A CA 1
ATOM 3710 C C . GLY A 1 473 ? 11.936 2.351 -31.814 1.00 90.75 473 GLY A C 1
ATOM 3711 O O . GLY A 1 473 ? 12.595 2.932 -30.952 1.00 90.75 473 GLY A O 1
ATOM 3712 N N . ILE A 1 474 ? 10.958 1.495 -31.531 1.00 91.12 474 ILE A N 1
ATOM 3713 C CA . ILE A 1 474 ? 10.660 0.985 -30.191 1.00 91.12 474 ILE A CA 1
ATOM 3714 C C . ILE A 1 474 ? 10.643 -0.536 -30.275 1.00 91.12 474 ILE A C 1
ATOM 3716 O O . ILE A 1 474 ? 9.860 -1.111 -31.035 1.00 91.12 474 ILE A O 1
ATOM 3720 N N . GLN A 1 475 ? 11.508 -1.182 -29.501 1.00 88.50 475 GLN A N 1
ATOM 3721 C CA . GLN A 1 475 ? 11.458 -2.620 -29.288 1.00 88.50 475 GLN A CA 1
ATOM 3722 C C . GLN A 1 475 ? 10.642 -2.889 -28.030 1.00 88.50 475 GLN A C 1
ATOM 3724 O O . GLN A 1 475 ? 10.933 -2.353 -26.963 1.00 88.50 475 GLN A O 1
ATOM 3729 N N . TYR A 1 476 ? 9.608 -3.703 -28.173 1.00 90.38 476 TYR A N 1
ATOM 3730 C CA . TYR A 1 476 ? 8.663 -4.013 -27.119 1.00 90.38 476 TYR A CA 1
ATOM 3731 C C . TYR A 1 476 ? 8.695 -5.508 -26.836 1.00 90.38 476 TYR A C 1
ATOM 3733 O O . TYR A 1 476 ? 8.409 -6.306 -27.729 1.00 90.38 476 TYR A O 1
ATOM 3741 N N . ALA A 1 477 ? 9.069 -5.878 -25.616 1.00 87.44 477 ALA A N 1
ATOM 3742 C CA . ALA A 1 477 ? 9.137 -7.263 -25.185 1.00 87.44 477 ALA A CA 1
ATOM 3743 C C . ALA A 1 477 ? 8.036 -7.571 -24.167 1.00 87.44 477 ALA A C 1
ATOM 3745 O O . ALA A 1 477 ? 7.808 -6.823 -23.211 1.00 87.44 477 ALA A O 1
ATOM 3746 N N . GLU A 1 478 ? 7.384 -8.706 -24.373 1.00 90.94 478 GLU A N 1
ATOM 3747 C CA . GLU A 1 478 ? 6.384 -9.301 -23.499 1.00 90.94 478 GLU A CA 1
ATOM 3748 C C . GLU A 1 478 ? 6.905 -10.657 -23.010 1.00 90.94 478 GLU A C 1
ATOM 3750 O O . GLU A 1 478 ? 7.609 -11.344 -23.749 1.00 90.94 478 GLU A O 1
ATOM 3755 N N . ILE A 1 479 ? 6.535 -11.052 -21.796 1.00 89.00 479 ILE A N 1
ATOM 3756 C CA . ILE A 1 479 ? 6.834 -12.371 -21.221 1.00 89.00 479 ILE A CA 1
ATOM 3757 C C . ILE A 1 479 ? 5.523 -13.084 -20.884 1.00 89.00 479 ILE A C 1
ATOM 3759 O O . ILE A 1 479 ? 4.575 -12.447 -20.421 1.00 89.00 479 ILE A O 1
ATOM 3763 N N . GLU A 1 480 ? 5.444 -14.380 -21.160 1.00 91.50 480 GLU A N 1
ATOM 3764 C CA . GLU A 1 480 ? 4.340 -15.235 -20.738 1.00 91.50 480 GLU A CA 1
ATOM 3765 C C . GLU A 1 480 ? 4.451 -15.494 -19.236 1.00 91.50 480 GLU A C 1
ATOM 3767 O O . GLU A 1 480 ? 5.468 -15.985 -18.756 1.00 91.50 480 GLU A O 1
ATOM 3772 N N . ILE A 1 481 ? 3.402 -15.154 -18.495 1.00 89.38 481 ILE A N 1
ATOM 3773 C CA . ILE A 1 481 ? 3.293 -15.449 -17.068 1.00 89.38 481 ILE A CA 1
ATOM 3774 C C . ILE A 1 481 ? 1.999 -16.199 -16.789 1.00 89.38 481 ILE A C 1
ATOM 3776 O O . ILE A 1 481 ? 0.997 -16.020 -17.488 1.00 89.38 481 ILE A O 1
ATOM 3780 N N . GLU A 1 482 ? 1.998 -16.982 -15.716 1.00 86.38 482 GLU A N 1
ATOM 3781 C CA . GLU A 1 482 ? 0.779 -17.595 -15.205 1.00 86.38 482 GLU A CA 1
ATOM 3782 C C . GLU A 1 482 ? -0.022 -16.558 -14.407 1.00 86.38 482 GLU A C 1
ATOM 3784 O O . GLU A 1 482 ? 0.388 -16.129 -13.323 1.00 86.38 482 GLU A O 1
ATOM 3789 N N . LYS A 1 483 ? -1.175 -16.143 -14.940 1.00 82.56 483 LYS A N 1
ATOM 3790 C CA . LYS A 1 483 ? -2.147 -15.312 -14.219 1.00 82.56 483 LYS A CA 1
ATOM 3791 C C . LYS A 1 483 ? -3.251 -16.173 -13.629 1.00 82.56 483 LYS A C 1
ATOM 3793 O O . LYS A 1 483 ? -3.424 -17.335 -13.979 1.00 82.56 483 LYS A O 1
ATOM 3798 N N . ARG A 1 484 ? -4.098 -15.570 -12.794 1.00 77.25 484 ARG A N 1
ATOM 3799 C CA . ARG A 1 484 ? -5.304 -16.236 -12.278 1.00 77.25 484 ARG A CA 1
ATOM 3800 C C . ARG A 1 484 ? -6.248 -16.723 -13.388 1.00 77.25 484 ARG A C 1
ATOM 3802 O O . ARG A 1 484 ? -6.953 -17.709 -13.203 1.00 77.25 484 ARG A O 1
ATOM 3809 N N . THR A 1 485 ? -6.294 -16.018 -14.516 1.00 77.88 485 THR A N 1
ATOM 3810 C CA . THR A 1 485 ? -7.143 -16.346 -15.675 1.00 77.88 485 THR A CA 1
ATOM 3811 C C . THR A 1 485 ? -6.475 -17.301 -16.672 1.00 77.88 485 THR A C 1
ATOM 3813 O O . THR A 1 485 ? -7.088 -17.632 -17.687 1.00 77.88 485 THR A O 1
ATOM 3816 N N . GLY A 1 486 ? -5.259 -17.767 -16.370 1.00 83.50 486 GLY A N 1
ATOM 3817 C CA . GLY A 1 486 ? -4.426 -18.617 -17.217 1.00 83.50 486 GLY A CA 1
ATOM 3818 C C . GLY A 1 486 ? -3.184 -17.894 -17.758 1.00 83.50 486 GLY A C 1
ATOM 3819 O O . GLY A 1 486 ? -2.937 -16.732 -17.409 1.00 83.50 486 GLY A O 1
ATOM 3820 N N . PRO A 1 487 ? -2.405 -18.559 -18.628 1.00 88.00 487 PRO A N 1
ATOM 3821 C CA . PRO A 1 487 ? -1.215 -17.980 -19.238 1.00 88.00 487 PRO A CA 1
ATOM 3822 C C . PRO A 1 487 ? -1.538 -16.716 -20.035 1.00 88.00 487 PRO A C 1
ATOM 3824 O O . PRO A 1 487 ? -2.467 -16.688 -20.850 1.00 88.00 487 PRO A O 1
ATOM 3827 N N . ALA A 1 488 ? -0.757 -15.660 -19.826 1.00 90.19 488 ALA A N 1
ATOM 3828 C CA . ALA A 1 488 ? -0.900 -14.413 -20.561 1.00 90.19 488 ALA A CA 1
ATOM 3829 C C . ALA A 1 488 ? 0.451 -13.739 -20.793 1.00 90.19 488 ALA A C 1
ATOM 3831 O O . ALA A 1 488 ? 1.300 -13.691 -19.907 1.00 90.19 488 ALA A O 1
ATOM 3832 N N . PHE A 1 489 ? 0.605 -13.129 -21.967 1.00 90.44 489 PHE A N 1
ATOM 3833 C CA . PHE A 1 489 ? 1.743 -12.262 -22.251 1.00 90.44 489 PHE A CA 1
ATOM 3834 C C . PHE A 1 489 ? 1.547 -10.903 -21.595 1.00 90.44 489 PHE A C 1
ATOM 3836 O O . PHE A 1 489 ? 0.521 -10.251 -21.804 1.00 90.44 489 PHE A O 1
ATOM 3843 N N . VAL A 1 490 ? 2.534 -10.478 -20.811 1.00 91.12 490 VAL A N 1
ATOM 3844 C CA . VAL A 1 490 ? 2.534 -9.177 -20.142 1.00 91.12 490 VAL A CA 1
ATOM 3845 C C . VAL A 1 490 ? 3.735 -8.330 -20.536 1.00 91.12 490 VAL A C 1
ATOM 3847 O O . VAL A 1 490 ? 4.802 -8.878 -20.815 1.00 91.12 490 VAL A O 1
ATOM 3850 N N . PRO A 1 491 ? 3.592 -6.993 -20.510 1.00 90.69 491 PRO A N 1
ATOM 3851 C CA . PRO A 1 491 ? 4.694 -6.067 -20.740 1.00 90.69 491 PRO A CA 1
ATOM 3852 C C . PRO A 1 491 ? 5.899 -6.358 -19.833 1.00 90.69 491 PRO A C 1
ATOM 3854 O O . PRO A 1 491 ? 5.784 -6.273 -18.605 1.00 90.69 491 PRO A O 1
ATOM 3857 N N . LEU A 1 492 ? 7.062 -6.639 -20.427 1.00 85.56 492 LEU A N 1
ATOM 3858 C CA . LEU A 1 492 ? 8.319 -6.809 -19.698 1.00 85.56 492 LEU A CA 1
ATOM 3859 C C . LEU A 1 492 ? 9.133 -5.515 -19.722 1.00 85.56 492 LEU A C 1
ATOM 3861 O O . LEU A 1 492 ? 9.376 -4.921 -18.667 1.00 85.56 492 LEU A O 1
ATOM 3865 N N . ILE A 1 493 ? 9.514 -5.080 -20.927 1.00 85.25 493 ILE A N 1
ATOM 3866 C CA . ILE A 1 493 ? 10.357 -3.909 -21.173 1.00 85.25 493 ILE A CA 1
ATOM 3867 C C . ILE A 1 493 ? 10.062 -3.298 -22.550 1.00 85.25 493 ILE A C 1
ATOM 3869 O O . ILE A 1 493 ? 9.794 -4.003 -23.524 1.00 85.25 493 ILE A O 1
ATOM 3873 N N . ALA A 1 494 ? 10.127 -1.973 -22.626 1.00 88.50 494 ALA A N 1
ATOM 3874 C CA . ALA A 1 494 ? 10.083 -1.194 -23.851 1.00 88.50 494 ALA A CA 1
ATOM 3875 C C . ALA A 1 494 ? 11.383 -0.391 -23.977 1.00 88.50 494 ALA A C 1
ATOM 3877 O O . ALA A 1 494 ? 11.722 0.383 -23.083 1.00 88.50 494 ALA A O 1
ATOM 3878 N N . ILE A 1 495 ? 12.099 -0.569 -25.086 1.00 86.19 495 ILE A N 1
ATOM 3879 C CA . ILE A 1 495 ? 13.415 0.034 -25.323 1.00 86.19 495 ILE A CA 1
ATOM 3880 C C . ILE A 1 495 ? 13.324 0.926 -26.568 1.00 86.19 495 ILE A C 1
ATOM 3882 O O . ILE A 1 495 ? 13.054 0.412 -27.663 1.00 86.19 495 ILE A O 1
ATOM 3886 N N . PRO A 1 496 ? 13.526 2.250 -26.449 1.00 88.69 496 PRO A N 1
ATOM 3887 C CA . PRO A 1 496 ? 13.616 3.119 -27.612 1.00 88.69 496 PRO A CA 1
ATOM 3888 C C . PRO A 1 496 ? 14.994 2.953 -28.266 1.00 88.69 496 PRO A C 1
ATOM 3890 O O . PRO A 1 496 ? 15.979 2.666 -27.597 1.00 88.69 496 PRO A O 1
ATOM 3893 N N . PHE A 1 497 ? 15.108 3.118 -29.579 1.00 84.94 497 PHE A N 1
ATOM 3894 C CA . PHE A 1 497 ? 16.406 3.001 -30.247 1.00 84.94 497 PHE A CA 1
ATOM 3895 C C . PHE A 1 497 ? 16.500 3.844 -31.514 1.00 84.94 497 PHE A C 1
ATOM 3897 O O . PHE A 1 497 ? 15.504 4.368 -32.016 1.00 84.94 497 PHE A O 1
ATOM 3904 N N . CYS A 1 498 ? 17.719 3.941 -32.045 1.00 84.56 498 CYS A N 1
ATOM 3905 C CA . CYS A 1 498 ? 18.014 4.517 -33.348 1.00 84.56 498 CYS A CA 1
ATOM 3906 C C . CYS A 1 498 ? 19.024 3.627 -34.090 1.00 84.56 498 CYS A C 1
ATOM 3908 O O . CYS A 1 498 ? 20.009 3.191 -33.507 1.00 84.56 498 CYS A O 1
ATOM 3910 N N . SER A 1 499 ? 18.769 3.351 -35.368 1.00 73.06 499 SER A N 1
ATOM 3911 C CA . SER A 1 499 ? 19.583 2.519 -36.261 1.00 73.06 499 SER A CA 1
ATOM 3912 C C . SER A 1 499 ? 20.783 3.261 -36.857 1.00 73.06 499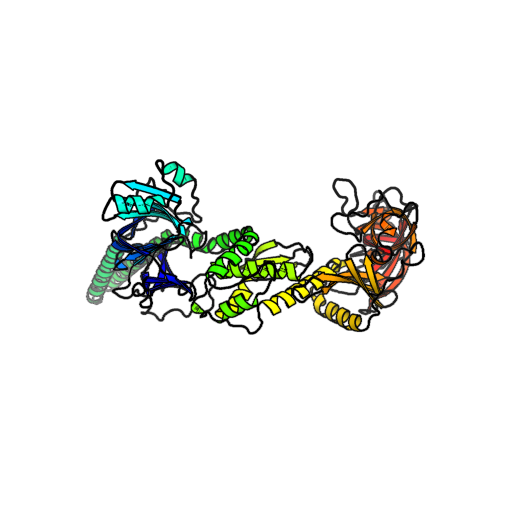 SER A C 1
ATOM 3914 O O . SER A 1 499 ? 21.475 2.733 -37.719 1.00 73.06 499 SER A O 1
ATOM 3916 N N . ALA A 1 500 ? 20.997 4.519 -36.470 1.00 65.19 500 ALA A N 1
ATOM 3917 C CA . ALA A 1 500 ? 22.157 5.297 -36.867 1.00 65.19 500 ALA A CA 1
ATOM 3918 C C . ALA A 1 500 ? 23.288 5.049 -35.861 1.00 65.19 500 ALA A C 1
ATOM 3920 O O . ALA A 1 500 ? 23.493 5.848 -34.955 1.00 65.19 500 ALA A O 1
ATOM 3921 N N . THR A 1 501 ? 23.962 3.913 -35.999 1.00 68.44 501 THR A N 1
ATOM 3922 C CA . THR A 1 501 ? 25.044 3.453 -35.120 1.00 68.44 501 THR A CA 1
ATOM 3923 C C . THR A 1 501 ? 26.381 3.454 -35.859 1.00 68.44 501 THR A C 1
ATOM 3925 O O . THR A 1 501 ? 26.440 3.470 -37.094 1.00 68.44 501 THR A O 1
ATOM 3928 N N . ARG A 1 502 ? 27.486 3.454 -35.104 1.00 74.06 502 ARG A N 1
ATOM 3929 C CA . ARG A 1 502 ? 28.813 3.132 -35.644 1.00 74.06 502 ARG A CA 1
ATOM 3930 C C . ARG A 1 502 ? 29.304 1.821 -35.034 1.00 74.06 502 ARG A C 1
ATOM 3932 O O . ARG A 1 502 ? 29.290 1.714 -33.806 1.00 74.06 502 ARG A O 1
ATOM 3939 N N . PRO A 1 503 ? 29.808 0.874 -35.841 1.00 83.94 503 PRO A N 1
ATOM 3940 C CA . PRO A 1 503 ? 30.376 -0.352 -35.310 1.00 83.94 503 PRO A CA 1
ATOM 3941 C C . PRO A 1 503 ? 31.690 -0.051 -34.584 1.00 83.94 503 PRO A C 1
ATOM 3943 O O . PRO A 1 503 ? 32.604 0.565 -35.141 1.00 83.94 503 PRO A O 1
ATOM 3946 N N . VAL A 1 504 ? 31.798 -0.513 -33.341 1.00 86.50 504 VAL A N 1
ATOM 3947 C CA . VAL A 1 504 ? 33.011 -0.461 -32.518 1.00 86.50 504 VAL A CA 1
ATOM 3948 C C . VAL A 1 504 ? 33.343 -1.868 -32.036 1.00 86.50 504 VAL A C 1
ATOM 3950 O O . VAL A 1 504 ? 32.459 -2.644 -31.681 1.00 86.50 504 VAL A O 1
ATOM 3953 N N . ARG A 1 505 ? 34.630 -2.219 -32.013 1.00 87.88 505 ARG A N 1
ATOM 3954 C CA . ARG A 1 505 ? 35.083 -3.497 -31.456 1.00 87.88 505 ARG A CA 1
ATOM 3955 C C . ARG A 1 505 ? 35.142 -3.429 -29.933 1.00 87.88 505 ARG A C 1
ATOM 3957 O O . ARG A 1 505 ? 35.732 -2.506 -29.373 1.00 87.88 505 ARG A O 1
ATOM 3964 N N . ALA A 1 506 ? 34.571 -4.428 -29.274 1.00 87.12 506 ALA A N 1
ATOM 3965 C CA . ALA A 1 506 ? 34.516 -4.540 -27.824 1.00 87.12 506 ALA A CA 1
ATOM 3966 C C . ALA A 1 506 ? 34.773 -5.980 -27.362 1.00 87.12 506 ALA A C 1
ATOM 3968 O O . ALA A 1 506 ? 34.674 -6.916 -28.148 1.00 87.12 506 ALA A O 1
ATOM 3969 N N . SER A 1 507 ? 35.096 -6.171 -26.088 1.00 85.06 507 SER A N 1
ATOM 3970 C CA . SER A 1 507 ? 35.169 -7.482 -25.429 1.00 85.06 507 SER A CA 1
ATOM 3971 C C . SER A 1 507 ? 34.433 -7.443 -24.092 1.00 85.06 507 SER A C 1
ATOM 3973 O O . SER A 1 507 ? 34.510 -6.429 -23.397 1.00 85.06 507 SER A O 1
ATOM 3975 N N . LEU A 1 508 ? 33.762 -8.535 -23.710 1.00 79.88 508 LEU A N 1
ATOM 3976 C CA . LEU A 1 508 ? 33.093 -8.643 -22.410 1.00 79.88 508 LEU A CA 1
ATOM 3977 C C . LEU A 1 508 ? 34.128 -8.712 -21.288 1.00 79.88 508 LEU A C 1
ATOM 3979 O O . LEU A 1 508 ? 35.089 -9.480 -21.364 1.00 79.88 508 LEU A O 1
ATOM 3983 N N . GLU A 1 509 ? 33.920 -7.932 -20.233 1.00 73.69 509 GLU A N 1
ATOM 3984 C CA . GLU A 1 509 ? 34.730 -8.024 -19.024 1.00 73.69 509 GLU A CA 1
ATOM 3985 C C . GLU A 1 509 ? 34.111 -9.062 -18.074 1.00 73.69 509 GLU A C 1
ATOM 3987 O O . GLU A 1 509 ? 33.013 -8.877 -17.564 1.00 73.69 509 GLU A O 1
ATOM 3992 N N . GLY A 1 510 ? 34.810 -10.180 -17.847 1.00 57.34 510 GLY A N 1
ATOM 3993 C CA . GLY A 1 510 ? 34.482 -11.114 -16.761 1.00 57.34 510 GLY A CA 1
ATOM 3994 C C . GLY A 1 510 ? 33.480 -12.243 -17.046 1.00 57.34 510 GLY A C 1
ATOM 3995 O O . GLY A 1 510 ? 33.086 -12.907 -16.095 1.00 57.34 510 GLY A O 1
ATOM 3996 N N . GLY A 1 511 ? 33.086 -12.516 -18.298 1.00 46.88 511 GLY A N 1
ATOM 3997 C CA . GLY A 1 511 ? 32.297 -13.714 -18.661 1.00 46.88 511 GLY A CA 1
ATOM 3998 C C . GLY A 1 511 ? 30.962 -13.902 -17.916 1.00 46.88 511 GLY A C 1
ATOM 3999 O O . GLY A 1 511 ? 30.443 -15.012 -17.887 1.00 46.88 511 GLY A O 1
ATOM 4000 N N . SER A 1 512 ? 30.426 -12.854 -17.287 1.00 35.53 512 SER A N 1
ATOM 4001 C CA . SER A 1 512 ? 29.221 -12.906 -16.457 1.00 35.53 512 SER A CA 1
ATOM 4002 C C . SER A 1 512 ? 28.308 -11.734 -16.816 1.00 35.53 512 SER A C 1
ATOM 4004 O O . SER A 1 512 ? 28.687 -10.583 -16.586 1.00 35.53 512 SER A O 1
ATOM 4006 N N . PRO A 1 513 ? 27.106 -11.980 -17.354 1.00 43.53 513 PRO A N 1
ATOM 4007 C CA . PRO A 1 513 ? 26.088 -10.964 -17.524 1.00 43.53 513 PRO A CA 1
ATOM 4008 C C . PRO A 1 513 ? 25.222 -10.998 -16.275 1.00 43.53 513 PRO A C 1
ATOM 4010 O O . PRO A 1 513 ? 24.132 -11.548 -16.277 1.00 43.53 513 PRO A O 1
ATOM 4013 N N . ARG A 1 514 ? 25.723 -10.499 -15.150 1.00 49.97 514 ARG A N 1
ATOM 4014 C CA . ARG A 1 514 ? 24.857 -10.297 -13.987 1.00 49.97 514 ARG A CA 1
ATOM 4015 C C . ARG A 1 514 ? 25.163 -8.952 -13.377 1.00 49.97 514 ARG A C 1
ATOM 4017 O O . ARG A 1 514 ? 25.879 -8.857 -12.384 1.00 49.97 514 ARG A O 1
ATOM 4024 N N . SER A 1 515 ? 24.554 -7.912 -13.945 1.00 42.75 515 SER A N 1
ATOM 4025 C CA . SER A 1 515 ? 23.957 -6.961 -13.020 1.00 42.75 515 SER A CA 1
ATOM 4026 C C . SER A 1 515 ? 22.890 -7.738 -12.248 1.00 42.75 515 SER A C 1
ATOM 4028 O O . SER A 1 515 ? 22.009 -8.293 -12.902 1.00 42.75 515 SER A O 1
ATOM 4030 N N . PRO A 1 516 ? 22.956 -7.837 -10.906 1.00 39.62 516 PRO A N 1
ATOM 4031 C CA . PRO A 1 516 ? 21.919 -8.494 -10.104 1.00 39.62 516 PRO A CA 1
ATOM 4032 C C . PRO A 1 516 ? 20.509 -7.956 -10.392 1.00 39.62 516 PRO A C 1
ATOM 4034 O O . PRO A 1 516 ? 19.530 -8.630 -10.090 1.00 39.62 516 PRO A O 1
ATOM 4037 N N . ASP A 1 517 ? 20.433 -6.765 -11.000 1.00 45.62 517 ASP A N 1
ATOM 4038 C CA . ASP A 1 517 ? 19.217 -5.980 -11.159 1.00 45.62 517 ASP A CA 1
ATOM 4039 C C . ASP A 1 517 ? 18.791 -5.765 -12.632 1.00 45.62 517 ASP A C 1
ATOM 4041 O O . ASP A 1 517 ? 17.676 -5.299 -12.864 1.00 45.62 517 ASP A O 1
ATOM 4045 N N . ARG A 1 518 ? 19.648 -6.051 -13.639 1.00 57.19 518 ARG A N 1
ATOM 4046 C CA . ARG A 1 518 ? 19.364 -5.808 -15.080 1.00 57.19 518 ARG A CA 1
ATOM 4047 C C . ARG A 1 518 ? 20.106 -6.754 -16.036 1.00 57.19 518 ARG A C 1
ATOM 4049 O O . ARG A 1 518 ? 21.303 -6.602 -16.263 1.00 57.19 518 ARG A O 1
ATOM 4056 N N . GLU A 1 519 ? 19.379 -7.663 -16.676 1.00 61.06 519 GLU A N 1
ATOM 4057 C CA . GLU A 1 519 ? 19.935 -8.636 -17.637 1.00 61.06 519 GLU A CA 1
ATOM 4058 C C . GLU A 1 519 ? 20.310 -8.018 -18.997 1.00 61.06 519 GLU A C 1
ATOM 4060 O O . GLU A 1 519 ? 21.099 -8.584 -19.747 1.00 61.06 519 GLU A O 1
ATOM 4065 N N . ASP A 1 520 ? 19.805 -6.821 -19.303 1.00 67.50 520 ASP A N 1
ATOM 4066 C CA . ASP A 1 520 ? 19.985 -6.149 -20.591 1.00 67.50 520 ASP A CA 1
ATOM 4067 C C . ASP A 1 520 ? 21.236 -5.250 -20.677 1.00 67.50 520 ASP A C 1
ATOM 4069 O O . ASP A 1 520 ? 21.447 -4.591 -21.697 1.00 67.50 520 ASP A O 1
ATOM 4073 N N . VAL A 1 521 ? 22.077 -5.198 -19.633 1.00 77.31 521 VAL A N 1
ATOM 4074 C CA . VAL A 1 521 ? 23.293 -4.361 -19.589 1.00 77.31 521 VAL A CA 1
ATOM 4075 C C . VAL A 1 521 ? 24.561 -5.213 -19.662 1.00 77.31 521 VAL A C 1
ATOM 4077 O O . VAL A 1 521 ? 24.838 -6.042 -18.799 1.00 77.31 521 VAL A O 1
ATOM 4080 N N . ALA A 1 522 ? 25.381 -4.940 -20.675 1.00 78.38 522 ALA A N 1
ATOM 4081 C CA . ALA A 1 522 ? 26.688 -5.539 -20.895 1.00 78.38 522 ALA A CA 1
ATOM 4082 C C . ALA A 1 522 ? 27.812 -4.673 -20.318 1.00 78.38 522 ALA A C 1
ATOM 4084 O O . ALA A 1 522 ? 27.890 -3.485 -20.627 1.00 78.38 522 ALA A O 1
ATOM 4085 N N . VAL A 1 523 ? 28.736 -5.272 -19.562 1.00 81.31 523 VAL A N 1
ATOM 4086 C CA . VAL A 1 523 ? 29.990 -4.608 -19.175 1.00 81.31 523 VAL A CA 1
ATOM 4087 C C . VAL A 1 523 ? 31.051 -4.917 -20.224 1.00 81.31 523 VAL A C 1
ATOM 4089 O O . VAL A 1 523 ? 31.500 -6.058 -20.368 1.00 81.31 523 VAL A O 1
ATOM 4092 N N . VAL A 1 524 ? 31.436 -3.895 -20.985 1.00 83.06 524 VAL A N 1
ATOM 4093 C CA . VAL A 1 524 ? 32.329 -4.046 -22.134 1.00 83.06 524 VAL A CA 1
ATOM 4094 C C . VAL A 1 524 ? 33.577 -3.183 -22.009 1.00 83.06 524 VAL A C 1
ATOM 4096 O O . VAL A 1 524 ? 33.565 -2.081 -21.455 1.00 83.06 524 VAL A O 1
ATOM 4099 N N . ARG A 1 525 ? 34.667 -3.686 -22.586 1.00 86.94 525 ARG A N 1
ATOM 4100 C CA . ARG A 1 525 ? 35.902 -2.944 -22.834 1.00 86.94 525 ARG A CA 1
ATOM 4101 C C . ARG A 1 525 ? 36.034 -2.696 -24.331 1.00 86.94 525 ARG A C 1
ATOM 4103 O O . ARG A 1 525 ? 36.040 -3.653 -25.104 1.00 86.94 525 ARG A O 1
ATOM 4110 N N . PHE A 1 526 ? 36.129 -1.433 -24.736 1.00 87.94 526 PHE A N 1
ATOM 4111 C CA . PHE A 1 526 ? 36.257 -1.052 -26.144 1.00 87.94 526 PHE A CA 1
ATOM 4112 C C . PHE A 1 526 ? 37.720 -1.037 -26.593 1.00 87.94 526 PHE A C 1
ATOM 4114 O O . PHE A 1 526 ? 38.605 -0.573 -25.872 1.00 87.94 526 PHE A O 1
ATOM 4121 N N . GLU A 1 527 ? 37.972 -1.521 -27.807 1.00 86.81 527 GLU A N 1
ATOM 4122 C CA . GLU A 1 527 ? 39.291 -1.455 -28.433 1.00 86.81 527 GLU A CA 1
ATOM 4123 C C . GLU A 1 527 ? 39.687 0.009 -28.682 1.00 86.81 527 GLU A C 1
ATOM 4125 O O . GLU A 1 527 ? 38.912 0.782 -29.240 1.00 86.81 527 GLU A O 1
ATOM 4130 N N . GLY A 1 528 ? 40.891 0.397 -28.249 1.00 82.38 528 GLY A N 1
ATOM 4131 C CA . GLY A 1 528 ? 41.364 1.787 -28.293 1.00 82.38 528 GLY A CA 1
ATOM 4132 C C . GLY A 1 528 ? 41.022 2.612 -27.046 1.00 82.38 528 GLY A C 1
ATOM 4133 O O . GLY A 1 528 ? 41.724 3.582 -26.768 1.00 82.38 528 GLY A O 1
ATOM 4134 N N . TYR A 1 529 ? 40.040 2.192 -26.240 1.00 82.94 529 TYR A N 1
ATOM 4135 C CA . TYR A 1 529 ? 39.628 2.850 -24.992 1.00 82.94 529 TYR A CA 1
ATOM 4136 C C . TYR A 1 529 ? 39.714 1.902 -23.790 1.00 82.94 529 TYR A C 1
ATOM 4138 O O . TYR A 1 529 ? 38.775 1.715 -23.024 1.00 82.94 529 TYR A O 1
ATOM 4146 N N . GLU A 1 530 ? 40.870 1.262 -23.631 1.00 74.38 530 GLU A N 1
ATOM 4147 C CA . GLU A 1 530 ? 41.022 0.105 -22.740 1.00 74.38 530 GLU A CA 1
ATOM 4148 C C . GLU A 1 530 ? 41.133 0.454 -21.250 1.00 74.38 530 GLU A C 1
ATOM 4150 O O . GLU A 1 530 ? 41.136 -0.448 -20.413 1.00 74.38 530 GLU A O 1
ATOM 4155 N N . LEU A 1 531 ? 41.249 1.739 -20.908 1.00 71.31 531 LEU A N 1
ATOM 4156 C CA . LEU A 1 531 ? 41.499 2.204 -19.539 1.00 71.31 531 LEU A CA 1
ATOM 4157 C C . LEU A 1 531 ? 40.277 2.080 -18.620 1.00 71.31 531 LEU A C 1
ATOM 4159 O O . LEU A 1 531 ? 40.444 2.040 -17.403 1.00 71.31 531 LEU A O 1
ATOM 4163 N N . VAL A 1 532 ? 39.069 2.055 -19.184 1.00 78.31 532 VAL A N 1
ATOM 4164 C CA . VAL A 1 532 ? 37.808 2.094 -18.437 1.00 78.31 532 VAL A CA 1
ATOM 4165 C C . VAL A 1 532 ? 36.815 1.147 -19.096 1.00 78.31 532 VAL A C 1
ATOM 4167 O O . VAL A 1 532 ? 36.680 1.144 -20.320 1.00 78.31 532 VAL A O 1
ATOM 4170 N N . THR A 1 533 ? 36.108 0.351 -18.299 1.00 82.19 533 THR A N 1
ATOM 4171 C CA . THR A 1 533 ? 34.971 -0.430 -18.788 1.00 82.19 533 THR A CA 1
ATOM 4172 C C . THR A 1 533 ? 33.675 0.342 -18.641 1.00 82.19 533 THR A C 1
ATOM 4174 O O . THR A 1 533 ? 33.540 1.230 -17.796 1.00 82.19 533 THR A O 1
ATOM 4177 N N . LEU A 1 534 ? 32.732 0.054 -19.531 1.00 85.19 534 LEU A N 1
ATOM 4178 C CA . LEU A 1 534 ? 31.481 0.790 -19.651 1.00 85.19 534 LEU A CA 1
ATOM 4179 C C . LEU A 1 534 ? 30.311 -0.186 -19.655 1.00 85.19 534 LEU A C 1
ATOM 4181 O O . LEU A 1 534 ? 30.395 -1.261 -20.249 1.00 85.19 534 LEU A O 1
ATOM 4185 N N . GLY A 1 535 ? 29.218 0.212 -19.007 1.00 85.44 535 GLY A N 1
ATOM 4186 C CA . GLY A 1 535 ? 27.927 -0.438 -19.177 1.00 85.44 535 GLY A CA 1
ATOM 4187 C C . GLY A 1 535 ? 27.311 -0.007 -20.507 1.00 85.44 535 GLY A C 1
ATOM 4188 O O . GLY A 1 535 ? 27.294 1.181 -20.825 1.00 85.44 535 GLY A O 1
ATOM 4189 N N . VAL A 1 536 ? 26.811 -0.961 -21.284 1.00 85.56 536 VAL A N 1
ATOM 4190 C CA . VAL A 1 536 ? 26.105 -0.726 -22.549 1.00 85.56 536 VAL A CA 1
ATOM 4191 C C . VAL A 1 536 ? 24.813 -1.517 -22.524 1.00 85.56 536 VAL A C 1
ATOM 4193 O O . VAL A 1 536 ? 24.838 -2.727 -22.310 1.00 85.56 536 VAL A O 1
ATOM 4196 N N . GLN A 1 537 ? 23.682 -0.856 -22.752 1.00 84.69 537 GLN A N 1
ATOM 4197 C CA . GLN A 1 537 ? 22.414 -1.564 -22.875 1.00 84.69 537 GLN A CA 1
ATOM 4198 C C . GLN A 1 537 ? 22.337 -2.253 -24.239 1.00 84.69 537 GLN A C 1
ATOM 4200 O O . GLN A 1 537 ? 22.442 -1.598 -25.277 1.00 84.69 537 GLN A O 1
ATOM 4205 N N . ILE A 1 538 ? 22.156 -3.570 -24.244 1.00 82.31 538 ILE A N 1
ATOM 4206 C CA . ILE A 1 538 ? 22.062 -4.370 -25.464 1.00 82.31 538 ILE A CA 1
ATOM 4207 C C . ILE A 1 538 ? 20.598 -4.443 -25.881 1.00 82.31 538 ILE A C 1
ATOM 4209 O O . ILE A 1 538 ? 19.796 -5.160 -25.285 1.00 82.31 538 ILE A O 1
ATOM 4213 N N . ARG A 1 539 ? 20.237 -3.700 -26.930 1.00 79.06 539 ARG A N 1
ATOM 4214 C CA . ARG A 1 539 ? 18.848 -3.612 -27.406 1.00 79.06 539 ARG A CA 1
ATOM 4215 C C . ARG A 1 539 ? 18.305 -4.983 -27.802 1.00 79.06 539 ARG A C 1
ATOM 4217 O O . ARG A 1 539 ? 17.190 -5.354 -27.446 1.00 79.06 539 ARG A O 1
ATOM 4224 N N . ASN A 1 540 ? 19.092 -5.732 -28.560 1.00 75.75 540 ASN A N 1
ATOM 4225 C CA . ASN A 1 540 ? 18.717 -7.030 -29.092 1.00 75.75 540 ASN A CA 1
ATOM 4226 C C . ASN A 1 540 ? 19.120 -8.182 -28.159 1.00 75.75 540 ASN A C 1
ATOM 4228 O O . ASN A 1 540 ? 19.374 -9.285 -28.629 1.00 75.75 540 ASN A O 1
ATOM 4232 N N . TYR A 1 541 ? 19.178 -7.948 -26.840 1.00 74.50 541 TYR A N 1
ATOM 4233 C CA . TYR A 1 541 ? 19.584 -8.957 -25.854 1.00 74.50 541 TYR A CA 1
ATOM 4234 C C . TYR A 1 541 ? 18.799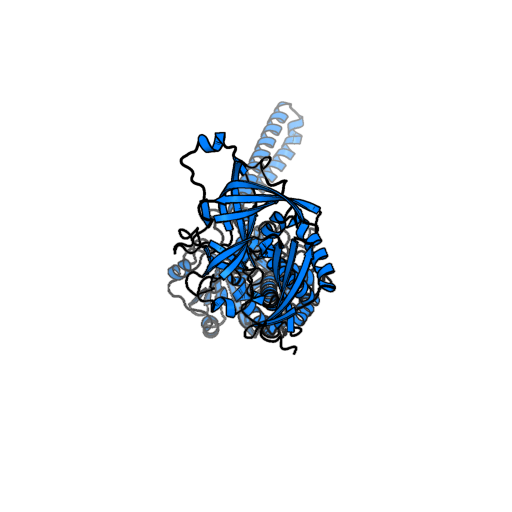 -10.271 -26.002 1.00 74.50 541 TYR A C 1
ATOM 4236 O O . TYR A 1 541 ? 19.395 -11.343 -26.052 1.00 74.50 541 TYR A O 1
ATOM 4244 N N . LEU A 1 542 ? 17.477 -10.185 -26.190 1.00 70.31 542 LEU A N 1
ATOM 4245 C CA . LEU A 1 542 ? 16.619 -11.354 -26.430 1.00 70.31 542 LEU A CA 1
ATOM 4246 C C . LEU A 1 542 ? 16.919 -12.075 -27.760 1.00 70.31 542 LEU A C 1
ATOM 4248 O O . LEU A 1 542 ? 16.613 -13.256 -27.894 1.00 70.31 542 LEU A O 1
ATOM 4252 N N . ASP A 1 543 ? 17.522 -11.389 -28.736 1.00 68.38 543 ASP A N 1
ATOM 4253 C CA . ASP A 1 543 ? 17.906 -11.972 -30.027 1.00 68.38 543 ASP A CA 1
ATOM 4254 C C . ASP A 1 543 ? 19.269 -12.683 -29.953 1.00 68.38 543 ASP A C 1
ATOM 4256 O O . ASP A 1 543 ? 19.483 -13.680 -30.642 1.00 68.38 543 ASP A O 1
ATOM 4260 N N . VAL A 1 544 ? 20.195 -12.196 -29.118 1.00 66.06 544 VAL A N 1
ATOM 4261 C CA . VAL A 1 544 ? 21.535 -12.794 -28.936 1.00 66.06 544 VAL A CA 1
ATOM 4262 C C . VAL A 1 544 ? 21.580 -13.838 -27.813 1.00 66.06 544 VAL A C 1
ATOM 4264 O O . VAL A 1 544 ? 22.441 -14.723 -27.831 1.00 66.06 544 VAL A O 1
ATOM 4267 N N . GLY A 1 545 ? 20.628 -13.775 -26.878 1.00 63.44 545 GLY A N 1
ATOM 4268 C CA . GLY A 1 545 ? 20.293 -14.813 -25.903 1.00 63.44 545 GLY A CA 1
ATOM 4269 C C . GLY A 1 545 ? 21.476 -15.355 -25.080 1.00 63.44 545 GLY A C 1
ATOM 4270 O O . GLY A 1 545 ? 22.451 -14.641 -24.844 1.00 63.44 545 GLY A O 1
ATOM 4271 N N . PRO A 1 546 ? 21.444 -16.645 -24.681 1.00 55.62 546 PRO A N 1
ATOM 4272 C CA . PRO A 1 546 ? 22.528 -17.306 -23.937 1.00 55.62 546 PRO A CA 1
ATOM 4273 C C . PRO A 1 546 ? 23.880 -17.310 -24.674 1.00 55.62 546 PRO A C 1
ATOM 4275 O O . PRO A 1 546 ? 24.943 -17.419 -24.061 1.00 55.62 546 PRO A O 1
ATOM 4278 N N . GLY A 1 547 ? 23.850 -17.169 -26.006 1.00 56.56 547 GLY A N 1
ATOM 4279 C CA . GLY A 1 547 ? 25.043 -17.039 -26.840 1.00 56.56 547 GLY A CA 1
ATOM 4280 C C . GLY A 1 547 ? 25.887 -15.826 -26.448 1.00 56.56 547 GLY A C 1
ATOM 4281 O O . GLY A 1 547 ? 27.116 -15.912 -26.446 1.00 56.56 547 GLY A O 1
ATOM 4282 N N . PHE A 1 548 ? 25.237 -14.742 -26.015 1.00 64.81 548 PHE A N 1
ATOM 4283 C CA . PHE A 1 548 ? 25.901 -13.563 -25.472 1.00 64.81 548 PHE A CA 1
ATOM 4284 C C . PHE A 1 548 ? 26.686 -13.865 -24.185 1.00 64.81 548 PHE A C 1
ATOM 4286 O O . PHE A 1 548 ? 27.839 -13.450 -24.078 1.00 64.81 548 PHE A O 1
ATOM 4293 N N . GLU A 1 549 ? 26.124 -14.641 -23.250 1.00 57.62 549 GLU A N 1
ATOM 4294 C CA . GLU A 1 549 ? 26.812 -15.018 -22.002 1.00 57.62 549 GLU A CA 1
ATOM 4295 C C . GLU A 1 549 ? 28.066 -15.860 -22.274 1.00 57.62 549 GLU A C 1
ATOM 4297 O O . GLU A 1 549 ? 29.080 -15.757 -21.585 1.00 57.62 549 GLU A O 1
ATOM 4302 N N . SER A 1 550 ? 28.001 -16.686 -23.321 1.00 58.44 550 SER A N 1
ATOM 4303 C CA . SER A 1 550 ? 29.085 -17.577 -23.731 1.00 58.44 550 SER A CA 1
ATOM 4304 C C . SER A 1 550 ? 30.132 -16.922 -24.644 1.00 58.44 550 SER A C 1
ATOM 4306 O O . SER A 1 550 ? 31.105 -17.584 -25.024 1.00 58.44 550 SER A O 1
ATOM 4308 N N . ARG A 1 551 ? 29.959 -15.640 -25.005 1.00 68.00 551 ARG A N 1
ATOM 4309 C CA . ARG A 1 551 ? 30.782 -14.965 -26.017 1.00 68.00 551 ARG A CA 1
ATOM 4310 C C . ARG A 1 551 ? 32.209 -14.759 -25.509 1.00 68.00 551 ARG A C 1
ATOM 4312 O O . ARG A 1 551 ? 32.470 -13.975 -24.596 1.00 68.00 551 ARG A O 1
ATOM 4319 N N . LYS A 1 552 ? 33.161 -15.469 -26.120 1.00 65.88 552 LYS A N 1
ATOM 4320 C CA . LYS A 1 552 ? 34.596 -15.382 -25.807 1.00 65.88 552 LYS A CA 1
ATOM 4321 C C . LYS A 1 552 ? 35.314 -14.565 -26.881 1.00 65.88 552 LYS A C 1
ATOM 4323 O O . LYS A 1 552 ? 35.369 -14.982 -28.031 1.00 65.88 552 LYS A O 1
ATOM 4328 N N . GLY A 1 553 ? 35.924 -13.443 -26.496 1.00 73.50 553 GLY A N 1
ATOM 4329 C CA . GLY A 1 553 ? 36.778 -12.635 -27.378 1.00 73.50 553 GLY A CA 1
ATOM 4330 C C . GLY A 1 553 ? 36.192 -11.277 -27.776 1.00 73.50 553 GLY A C 1
ATOM 4331 O O . GLY A 1 553 ? 35.292 -10.759 -27.115 1.00 73.50 553 GLY A O 1
ATOM 4332 N N . LYS A 1 554 ? 36.767 -10.670 -28.825 1.00 83.00 554 LYS A N 1
ATOM 4333 C CA . LYS A 1 554 ? 36.343 -9.369 -29.366 1.00 83.00 554 LYS A CA 1
ATOM 4334 C C . LYS A 1 554 ? 35.164 -9.546 -30.333 1.00 83.00 554 LYS A C 1
ATOM 4336 O O . LYS A 1 554 ? 35.222 -10.416 -31.195 1.00 83.00 554 LYS A O 1
ATOM 4341 N N . PHE A 1 555 ? 34.155 -8.687 -30.244 1.00 82.06 555 PHE A N 1
ATOM 4342 C CA . PHE A 1 555 ? 32.979 -8.634 -31.120 1.00 82.06 555 PHE A CA 1
ATOM 4343 C C . PHE A 1 555 ? 32.687 -7.195 -31.557 1.00 82.06 555 PHE A C 1
ATOM 4345 O O . PHE A 1 555 ? 33.214 -6.243 -30.979 1.00 82.06 555 PHE A O 1
ATOM 4352 N N . LEU A 1 556 ? 31.869 -7.035 -32.597 1.00 85.81 556 LEU A N 1
ATOM 4353 C CA . LEU A 1 556 ? 31.376 -5.729 -33.029 1.00 85.81 556 LEU A CA 1
ATOM 4354 C C . LEU A 1 556 ? 30.094 -5.374 -32.274 1.00 85.81 556 LEU A C 1
ATOM 4356 O O . LEU A 1 556 ? 29.187 -6.196 -32.162 1.00 85.81 556 LEU A O 1
ATOM 4360 N N . VAL A 1 557 ? 30.053 -4.145 -31.764 1.00 85.25 557 VAL A N 1
ATOM 4361 C CA . VAL A 1 557 ? 28.876 -3.496 -31.187 1.00 85.25 557 VAL A CA 1
ATOM 4362 C C . VAL A 1 557 ? 28.582 -2.267 -32.016 1.00 85.25 557 VAL A C 1
ATOM 4364 O O . VAL A 1 557 ? 29.422 -1.374 -32.127 1.00 85.25 557 VAL A O 1
ATOM 4367 N N . ASP A 1 558 ? 27.375 -2.190 -32.541 1.00 87.19 558 ASP A N 1
ATOM 4368 C CA . ASP A 1 558 ? 26.850 -0.974 -33.133 1.00 87.19 558 ASP A CA 1
ATOM 4369 C C . ASP A 1 558 ? 26.470 -0.003 -32.018 1.00 87.19 558 ASP A C 1
ATOM 4371 O O . ASP A 1 558 ? 25.377 -0.068 -31.458 1.00 87.19 558 ASP A O 1
ATOM 4375 N N . LEU A 1 559 ? 27.416 0.867 -31.655 1.00 87.62 559 LEU A N 1
ATOM 4376 C CA . LEU A 1 559 ? 27.305 1.745 -30.497 1.00 87.62 559 LEU A CA 1
ATOM 4377 C C . LEU A 1 559 ? 26.688 3.091 -30.878 1.00 87.62 559 LEU A C 1
ATOM 4379 O O . LEU A 1 559 ? 27.089 3.737 -31.853 1.00 87.62 559 LEU A O 1
ATOM 4383 N N . LEU A 1 560 ? 25.771 3.544 -30.032 1.00 88.31 560 LEU A N 1
ATOM 4384 C CA . LEU A 1 560 ? 25.199 4.879 -30.057 1.00 88.31 560 LEU A CA 1
ATOM 4385 C C . LEU A 1 560 ? 25.108 5.441 -28.638 1.00 88.31 560 LEU A C 1
ATOM 4387 O O . LEU A 1 560 ? 24.744 4.734 -27.699 1.00 88.31 560 LEU A O 1
ATOM 4391 N N . ALA A 1 561 ? 25.400 6.730 -28.498 1.00 90.56 561 ALA A N 1
ATOM 4392 C CA . ALA A 1 561 ? 25.139 7.484 -27.284 1.00 90.56 561 ALA A CA 1
ATOM 4393 C C . ALA A 1 561 ? 23.953 8.436 -27.481 1.00 90.56 561 ALA A C 1
ATOM 4395 O O . ALA A 1 561 ? 23.831 9.097 -28.514 1.00 90.56 561 ALA A O 1
ATOM 4396 N N . VAL A 1 562 ? 23.100 8.554 -26.469 1.00 91.38 562 VAL A N 1
ATOM 4397 C CA . VAL A 1 562 ? 21.998 9.522 -26.441 1.00 91.38 562 VAL A CA 1
ATOM 4398 C C . VAL A 1 562 ? 22.209 10.462 -25.264 1.00 91.38 562 VAL A C 1
ATOM 4400 O O . VAL A 1 562 ? 22.175 10.037 -24.112 1.00 91.38 562 VAL A O 1
ATOM 4403 N N . GLY A 1 563 ? 22.464 11.734 -25.554 1.00 89.81 563 GLY A N 1
ATOM 4404 C CA . GLY A 1 563 ? 22.666 12.774 -24.555 1.00 89.81 563 GLY A CA 1
ATOM 4405 C C . GLY A 1 563 ? 21.351 13.209 -23.913 1.00 89.81 563 GLY A C 1
ATOM 4406 O O . GLY A 1 563 ? 20.404 13.540 -24.625 1.00 89.81 563 GLY A O 1
ATOM 4407 N N . ASP A 1 564 ? 21.318 13.249 -22.581 1.00 85.12 564 ASP A N 1
ATOM 4408 C CA . ASP A 1 564 ? 20.166 13.759 -21.824 1.00 85.12 564 ASP A CA 1
ATOM 4409 C C . ASP A 1 564 ? 20.119 15.294 -21.880 1.00 85.12 564 ASP A C 1
ATOM 4411 O O . ASP A 1 564 ? 19.187 15.883 -22.423 1.00 85.12 564 ASP A O 1
ATOM 4415 N N . GLU A 1 565 ? 21.195 15.944 -21.430 1.00 87.88 565 GLU A N 1
ATOM 4416 C CA . GLU A 1 565 ? 21.461 17.370 -21.623 1.00 87.88 565 GLU A CA 1
ATOM 4417 C C . GLU A 1 565 ? 22.932 17.546 -22.015 1.00 87.88 565 GLU A C 1
ATOM 4419 O O . GLU A 1 565 ? 23.835 17.028 -21.349 1.00 87.88 565 GLU A O 1
ATOM 4424 N N . VAL A 1 566 ? 23.189 18.269 -23.109 1.00 92.25 566 VAL A N 1
ATOM 4425 C CA . VAL A 1 566 ? 24.548 18.477 -23.629 1.00 92.25 566 VAL A CA 1
ATOM 4426 C C . VAL A 1 566 ? 24.878 19.955 -23.642 1.00 92.25 566 VAL A C 1
ATOM 4428 O O . VAL A 1 566 ? 24.147 20.776 -24.197 1.00 92.25 566 VAL A O 1
ATOM 4431 N N . ARG A 1 567 ? 26.034 20.293 -23.074 1.00 93.62 567 ARG A N 1
ATOM 4432 C CA . ARG A 1 567 ? 26.591 21.643 -23.091 1.00 93.62 567 ARG A CA 1
ATOM 4433 C C . ARG A 1 567 ? 27.735 21.728 -24.077 1.00 93.62 567 ARG A C 1
ATOM 4435 O O . ARG A 1 567 ? 28.571 20.826 -24.167 1.00 93.62 567 ARG A O 1
ATOM 4442 N N . LEU A 1 568 ? 27.781 22.844 -24.792 1.00 92.81 568 LEU A N 1
ATOM 4443 C CA . LEU A 1 568 ? 28.837 23.115 -25.749 1.00 92.81 568 LEU A CA 1
ATOM 4444 C C . LEU A 1 568 ? 29.867 24.075 -25.167 1.00 92.81 568 LEU A C 1
ATOM 4446 O O . LEU A 1 568 ? 29.539 25.095 -24.564 1.00 92.81 568 LEU A O 1
ATOM 4450 N N . MET A 1 569 ? 31.137 23.760 -25.389 1.00 88.75 569 MET A N 1
ATOM 4451 C CA . MET A 1 569 ? 32.268 24.593 -25.006 1.00 88.75 569 MET A CA 1
ATOM 4452 C C . MET A 1 569 ? 33.046 24.997 -26.255 1.00 88.75 569 MET A C 1
ATOM 4454 O O . MET A 1 569 ? 33.512 24.155 -27.024 1.00 88.75 569 MET A O 1
ATOM 4458 N N . GLY A 1 570 ? 33.218 26.305 -26.452 1.00 85.81 570 GLY A N 1
ATOM 4459 C CA . GLY A 1 570 ? 34.056 26.817 -27.532 1.00 85.81 570 GLY A CA 1
ATOM 4460 C C . GLY A 1 570 ? 35.547 26.496 -27.309 1.00 85.81 570 GLY A C 1
ATOM 4461 O O . GLY A 1 570 ? 35.975 26.314 -26.165 1.00 85.81 570 GLY A O 1
ATOM 4462 N N . PRO A 1 571 ? 36.388 26.515 -28.360 1.00 80.69 571 PRO A N 1
ATOM 4463 C CA . PRO A 1 571 ? 37.807 26.163 -28.260 1.00 80.69 571 PRO A CA 1
ATOM 4464 C C . PRO A 1 571 ? 38.580 27.086 -27.311 1.00 80.69 571 PRO A C 1
ATOM 4466 O O . PRO A 1 571 ? 39.470 26.642 -26.594 1.00 80.69 571 PRO A O 1
ATOM 4469 N N . ARG A 1 572 ? 38.200 28.371 -27.251 1.00 79.56 572 ARG A N 1
ATOM 4470 C CA . ARG A 1 572 ? 38.780 29.351 -26.317 1.00 79.56 572 ARG A CA 1
ATOM 4471 C C . ARG A 1 572 ? 38.447 29.027 -24.860 1.00 79.56 572 ARG A C 1
ATOM 4473 O O . ARG A 1 572 ? 39.317 29.116 -24.005 1.00 79.56 572 ARG A O 1
ATOM 4480 N N . LEU A 1 573 ? 37.206 28.617 -24.586 1.00 77.25 573 LEU A N 1
ATOM 4481 C CA . LEU A 1 573 ? 36.775 28.216 -23.245 1.00 77.25 573 LEU A CA 1
ATOM 4482 C C . LEU A 1 573 ? 37.490 26.936 -22.797 1.00 77.25 573 LEU A C 1
ATOM 4484 O O . LEU A 1 573 ? 37.905 26.834 -21.648 1.00 77.25 573 LEU A O 1
ATOM 4488 N N . ARG A 1 574 ? 37.699 25.995 -23.726 1.00 80.88 574 ARG A N 1
ATOM 4489 C CA . ARG A 1 574 ? 38.499 24.788 -23.496 1.00 80.88 574 ARG A CA 1
ATOM 4490 C C . ARG A 1 574 ? 39.972 25.104 -23.225 1.00 80.88 574 ARG A C 1
ATOM 4492 O O . ARG A 1 574 ? 40.552 24.515 -22.320 1.00 80.88 574 ARG A O 1
ATOM 4499 N N . ALA A 1 575 ? 40.561 26.041 -23.968 1.00 77.75 575 ALA A N 1
ATOM 4500 C CA . ALA A 1 575 ? 41.945 26.476 -23.771 1.00 77.75 575 ALA A CA 1
ATOM 4501 C C . ALA A 1 575 ? 42.170 27.164 -22.412 1.00 77.75 575 ALA A C 1
ATOM 4503 O O . ALA A 1 575 ? 43.269 27.093 -21.874 1.00 77.75 575 ALA A O 1
ATOM 4504 N N . MET A 1 576 ? 41.131 27.781 -21.837 1.00 78.19 576 MET A N 1
ATOM 4505 C CA . MET A 1 576 ? 41.162 28.337 -20.477 1.00 78.19 576 MET A CA 1
ATOM 4506 C C . MET A 1 576 ? 41.051 27.272 -19.372 1.00 78.19 576 MET A C 1
ATOM 4508 O O . MET A 1 576 ? 41.233 27.609 -18.206 1.00 78.19 576 MET A O 1
ATOM 4512 N N . ARG A 1 577 ? 40.758 26.010 -19.722 1.00 77.00 577 ARG A N 1
ATOM 4513 C CA . ARG A 1 577 ? 40.692 24.860 -18.804 1.00 77.00 577 ARG A CA 1
ATOM 4514 C C . ARG A 1 577 ? 41.502 23.664 -19.327 1.00 77.00 577 ARG A C 1
ATOM 4516 O O . ARG A 1 577 ? 40.914 22.636 -19.687 1.00 77.00 577 ARG A O 1
ATOM 4523 N N . PRO A 1 578 ? 42.836 23.785 -19.463 1.00 72.69 578 PRO A N 1
ATOM 4524 C CA . PRO A 1 578 ? 43.684 22.712 -19.985 1.00 72.69 578 PRO A CA 1
ATOM 4525 C C . PRO A 1 578 ? 43.710 21.466 -19.083 1.00 72.69 578 PRO A C 1
ATOM 4527 O O . PRO A 1 578 ? 43.985 20.372 -19.569 1.00 72.69 578 PRO A O 1
ATOM 4530 N N . GLU A 1 579 ? 43.396 21.616 -17.795 1.00 76.00 579 GLU A N 1
ATOM 4531 C CA . GLU A 1 579 ? 43.378 20.554 -16.786 1.00 76.00 579 GLU A CA 1
ATOM 4532 C C . GLU A 1 579 ? 42.297 19.492 -17.021 1.00 76.00 579 GLU A C 1
ATOM 4534 O O . GLU A 1 579 ? 42.485 18.326 -16.671 1.00 76.00 579 GLU A O 1
ATOM 4539 N N . VAL A 1 580 ? 41.177 19.867 -17.641 1.00 74.69 580 VAL A N 1
ATOM 4540 C CA . VAL A 1 580 ? 40.099 18.928 -17.959 1.00 74.69 580 VAL A CA 1
ATOM 4541 C C . VAL A 1 580 ? 40.535 18.134 -19.186 1.00 74.69 580 VAL A C 1
ATOM 4543 O O . VAL A 1 580 ? 40.793 18.726 -20.224 1.00 74.69 580 VAL A O 1
ATOM 4546 N N . LYS A 1 581 ? 40.676 16.810 -19.103 1.00 82.44 581 LYS A N 1
ATOM 4547 C CA . LYS A 1 581 ? 40.993 15.962 -20.270 1.00 82.44 581 LYS A CA 1
ATOM 4548 C C . LYS A 1 581 ? 39.711 15.504 -20.954 1.00 82.44 581 LYS A C 1
ATOM 4550 O O . LYS A 1 581 ? 38.672 15.483 -20.318 1.00 82.44 581 LYS A O 1
ATOM 4555 N N . ASP A 1 582 ? 39.781 15.146 -22.228 1.00 86.94 582 ASP A N 1
ATOM 4556 C CA . ASP A 1 582 ? 38.649 14.539 -22.933 1.00 86.94 582 ASP A CA 1
ATOM 4557 C C . ASP A 1 582 ? 38.456 13.106 -22.399 1.00 86.94 582 ASP A C 1
ATOM 4559 O O . ASP A 1 582 ? 39.441 12.391 -22.190 1.00 86.94 582 ASP A O 1
ATOM 4563 N N . PHE A 1 583 ? 37.218 12.694 -22.128 1.00 87.25 583 PHE A N 1
ATOM 4564 C CA . PHE A 1 583 ? 36.928 11.430 -21.444 1.00 87.25 583 PHE A CA 1
ATOM 4565 C C . PHE A 1 583 ? 35.560 10.852 -21.814 1.00 87.25 583 PHE A C 1
ATOM 4567 O O . PHE A 1 583 ? 34.667 11.567 -22.268 1.00 87.25 583 PHE A O 1
ATOM 4574 N N . LEU A 1 584 ? 35.400 9.558 -21.538 1.00 88.88 584 LEU A N 1
ATOM 4575 C CA . LEU A 1 584 ? 34.138 8.834 -21.455 1.00 88.88 584 LEU A CA 1
ATOM 4576 C C . LEU A 1 584 ? 34.200 7.951 -20.201 1.00 88.88 584 LEU A C 1
ATOM 4578 O O . LEU A 1 584 ? 35.019 7.043 -20.126 1.00 88.88 584 LEU A O 1
ATOM 4582 N N . ALA A 1 585 ? 33.387 8.234 -19.189 1.00 86.81 585 ALA A N 1
ATOM 4583 C CA . ALA A 1 585 ? 33.501 7.583 -17.884 1.00 86.81 585 ALA A CA 1
ATOM 4584 C C . ALA A 1 585 ? 32.128 7.187 -17.323 1.00 86.81 585 ALA A C 1
ATOM 4586 O O . ALA A 1 585 ? 31.171 7.945 -17.492 1.00 86.81 585 ALA A O 1
ATOM 4587 N N . PRO A 1 586 ? 32.000 6.044 -16.626 1.00 85.31 586 PRO A N 1
ATOM 4588 C CA . PRO A 1 586 ? 30.730 5.614 -16.045 1.00 85.31 586 PRO A CA 1
ATOM 4589 C C . PRO A 1 586 ? 30.267 6.574 -14.938 1.00 85.31 586 PRO A C 1
ATOM 4591 O O . PRO A 1 586 ? 31.078 7.066 -14.156 1.00 85.31 586 PRO A O 1
ATOM 4594 N N . MET A 1 587 ? 28.957 6.833 -14.847 1.00 79.31 587 MET A N 1
ATOM 4595 C CA . MET A 1 587 ? 28.400 7.769 -13.853 1.00 79.31 587 MET A CA 1
ATOM 4596 C C . MET A 1 587 ? 28.350 7.222 -12.420 1.00 79.31 587 MET A C 1
ATOM 4598 O O . MET A 1 587 ? 28.287 7.996 -11.466 1.00 79.31 587 MET A O 1
ATOM 4602 N N . SER A 1 588 ? 28.323 5.903 -12.235 1.00 64.19 588 SER A N 1
ATOM 4603 C CA . SER A 1 588 ? 28.187 5.278 -10.913 1.00 64.19 588 SER A CA 1
ATOM 4604 C C . SER A 1 588 ? 28.891 3.921 -10.889 1.00 64.19 588 SER A C 1
ATOM 4606 O O . SER A 1 588 ? 28.249 2.896 -11.124 1.00 64.19 588 SER A O 1
ATOM 4608 N N . PRO A 1 589 ? 30.213 3.877 -10.653 1.00 57.47 589 PRO A N 1
ATOM 4609 C CA . PRO A 1 589 ? 30.861 2.616 -10.326 1.00 57.47 589 PRO A CA 1
ATOM 4610 C C . PRO A 1 589 ? 30.330 2.122 -8.969 1.00 57.47 589 PRO A C 1
ATOM 4612 O O . PRO A 1 589 ? 30.269 2.886 -8.005 1.00 57.47 589 PRO A O 1
ATOM 4615 N N . ASN A 1 590 ? 29.933 0.850 -8.880 1.00 55.41 590 ASN A N 1
ATOM 4616 C CA . ASN A 1 590 ? 29.668 0.192 -7.591 1.00 55.41 590 ASN A CA 1
ATOM 4617 C C . ASN A 1 590 ? 30.956 0.259 -6.721 1.00 55.41 590 ASN A C 1
ATOM 4619 O O . ASN A 1 590 ? 32.039 0.348 -7.301 1.00 55.41 590 ASN A O 1
ATOM 4623 N N . PRO A 1 591 ? 30.917 0.209 -5.371 1.00 47.12 591 PRO A N 1
ATOM 4624 C CA . PRO A 1 591 ? 32.100 0.057 -4.507 1.00 47.12 591 PRO A CA 1
ATOM 4625 C C . PRO A 1 591 ? 33.167 -0.967 -4.960 1.00 47.12 591 PRO A C 1
ATOM 4627 O O . PRO A 1 591 ? 34.322 -0.846 -4.561 1.00 47.12 591 PRO A O 1
ATOM 4630 N N . HIS A 1 592 ? 32.821 -1.934 -5.817 1.00 50.66 592 HIS A N 1
ATOM 4631 C CA . HIS A 1 592 ? 33.755 -2.877 -6.455 1.00 50.66 592 HIS A CA 1
ATOM 4632 C C . HIS A 1 592 ? 34.335 -2.429 -7.818 1.00 50.66 592 HIS A C 1
ATOM 4634 O O . HIS A 1 592 ? 35.019 -3.207 -8.475 1.00 50.66 592 HIS A O 1
ATOM 4640 N N . GLY A 1 593 ? 34.069 -1.200 -8.270 1.00 52.12 593 GLY A N 1
ATOM 4641 C CA . GLY A 1 593 ? 34.588 -0.623 -9.517 1.00 52.12 593 GLY A CA 1
ATOM 4642 C C . GLY A 1 593 ? 33.834 -1.002 -10.799 1.00 52.12 593 GLY A C 1
ATOM 4643 O O . GLY A 1 593 ? 34.248 -0.585 -11.875 1.00 52.12 593 GLY A O 1
ATOM 4644 N N . ILE A 1 594 ? 32.733 -1.758 -10.709 1.00 58.03 594 ILE A N 1
ATOM 4645 C CA . ILE A 1 594 ? 31.980 -2.245 -11.877 1.00 58.03 594 ILE A CA 1
ATOM 4646 C C . ILE A 1 594 ? 30.949 -1.187 -12.323 1.00 58.03 594 ILE A C 1
ATOM 4648 O O . ILE A 1 594 ? 30.174 -0.708 -11.484 1.00 58.03 594 ILE A O 1
ATOM 4652 N N . PRO A 1 595 ? 30.910 -0.807 -13.614 1.00 58.00 595 PRO A N 1
ATOM 4653 C CA . PRO A 1 595 ? 29.944 0.146 -14.155 1.00 58.00 595 PRO A CA 1
ATOM 4654 C C . PRO A 1 595 ? 28.578 -0.530 -14.361 1.00 58.00 595 PRO A C 1
ATOM 4656 O O . PRO A 1 595 ? 28.267 -1.040 -15.432 1.00 58.00 595 PRO A O 1
ATOM 4659 N N . MET A 1 596 ? 27.736 -0.519 -13.327 1.00 65.19 596 MET A N 1
ATOM 4660 C CA . MET A 1 596 ? 26.429 -1.207 -13.320 1.00 65.19 596 MET A CA 1
ATOM 4661 C C . MET A 1 596 ? 25.313 -0.439 -14.054 1.00 65.19 596 MET A C 1
ATOM 4663 O O . MET A 1 596 ? 24.142 -0.803 -13.968 1.00 65.19 596 MET A O 1
ATOM 4667 N N . SER A 1 597 ? 25.655 0.655 -14.737 1.00 77.25 597 SER A N 1
ATOM 4668 C CA . SER A 1 597 ? 24.713 1.569 -15.383 1.00 77.25 597 SER A CA 1
ATOM 4669 C C . SER A 1 597 ? 25.117 1.810 -16.838 1.00 77.25 597 SER A C 1
ATOM 4671 O O . SER A 1 597 ? 26.307 2.014 -17.095 1.00 77.25 597 SER A O 1
ATOM 4673 N N . PRO A 1 598 ? 24.158 1.855 -17.785 1.00 82.06 598 PRO A N 1
ATOM 4674 C CA . PRO A 1 598 ? 24.438 2.229 -19.168 1.00 82.06 598 PRO A CA 1
ATOM 4675 C C . PRO A 1 598 ? 24.682 3.741 -19.339 1.00 82.06 598 PRO A C 1
ATOM 4677 O O . PRO A 1 598 ? 24.906 4.208 -20.453 1.00 82.06 598 PRO A O 1
ATOM 4680 N N . TYR A 1 599 ? 24.619 4.529 -18.259 1.00 87.69 599 TYR A N 1
ATOM 4681 C CA . TYR A 1 599 ? 24.852 5.971 -18.289 1.00 87.69 599 TYR A CA 1
ATOM 4682 C C . TYR A 1 599 ? 26.324 6.315 -18.035 1.00 87.69 599 TYR A C 1
ATOM 4684 O O . TYR A 1 599 ? 26.929 5.927 -17.028 1.00 87.69 599 TYR A O 1
ATOM 4692 N N . ALA A 1 600 ? 26.880 7.118 -18.935 1.00 89.50 600 ALA A N 1
ATOM 4693 C CA . ALA A 1 600 ? 28.243 7.618 -18.889 1.00 89.50 600 ALA A CA 1
ATOM 4694 C C . ALA A 1 600 ? 28.268 9.149 -18.972 1.00 89.50 600 ALA A C 1
ATOM 4696 O O . ALA A 1 600 ? 27.416 9.780 -19.591 1.00 89.50 600 ALA A O 1
ATOM 4697 N N . THR A 1 601 ? 29.280 9.754 -18.365 1.00 91.25 601 THR A N 1
ATOM 4698 C CA . THR A 1 601 ? 29.644 11.149 -18.614 1.00 91.25 601 THR A CA 1
ATOM 4699 C C . THR A 1 601 ? 30.673 11.218 -19.727 1.00 91.25 601 THR A C 1
ATOM 4701 O O . THR A 1 601 ? 31.531 10.339 -19.847 1.00 91.25 601 THR A O 1
ATOM 4704 N N . PHE A 1 602 ? 30.614 12.272 -20.534 1.00 92.19 602 PHE A N 1
ATOM 4705 C CA . PHE A 1 602 ? 31.569 12.465 -21.614 1.00 92.19 602 PHE A CA 1
ATOM 4706 C C . PHE A 1 602 ? 32.031 13.917 -21.742 1.00 92.19 602 PHE A C 1
ATOM 4708 O O . PHE A 1 602 ? 31.319 14.869 -21.405 1.00 92.19 602 PHE A O 1
ATOM 4715 N N . LEU A 1 603 ? 33.233 14.071 -22.289 1.00 92.00 603 LEU A N 1
ATOM 4716 C CA . LEU A 1 603 ? 33.755 15.300 -22.870 1.00 92.00 603 LEU A CA 1
ATOM 4717 C C . LEU A 1 603 ? 34.551 14.920 -24.118 1.00 92.00 603 LEU A C 1
ATOM 4719 O O . LEU A 1 603 ? 35.530 14.182 -24.025 1.00 92.00 603 LEU A O 1
ATOM 4723 N N . GLY A 1 604 ? 34.161 15.449 -25.275 1.00 92.50 604 GLY A N 1
ATOM 4724 C CA . GLY A 1 604 ? 34.845 15.163 -26.534 1.00 92.50 604 GLY A CA 1
ATOM 4725 C C . GLY A 1 604 ? 34.783 16.319 -27.519 1.00 92.50 604 GLY A C 1
ATOM 4726 O O . GLY A 1 604 ? 33.877 17.156 -27.472 1.00 92.50 604 GLY A O 1
ATOM 4727 N N . ARG A 1 605 ? 35.753 16.364 -28.435 1.00 93.12 605 ARG A N 1
ATOM 4728 C CA . ARG A 1 605 ? 35.780 17.351 -29.519 1.00 93.12 605 ARG A CA 1
ATOM 4729 C C . ARG A 1 605 ? 34.807 16.945 -30.623 1.00 93.12 605 ARG A C 1
ATOM 4731 O O . ARG A 1 605 ? 34.890 15.835 -31.139 1.00 93.12 605 ARG A O 1
ATOM 4738 N N . ILE A 1 606 ? 33.938 17.857 -31.038 1.00 95.38 606 ILE A N 1
ATOM 4739 C CA . ILE A 1 606 ? 33.028 17.675 -32.169 1.00 95.38 606 ILE A CA 1
ATOM 4740 C C . ILE A 1 606 ? 33.844 17.682 -33.463 1.00 95.38 606 ILE A C 1
ATOM 4742 O O . ILE A 1 606 ? 34.503 18.671 -33.790 1.00 95.38 606 ILE A O 1
ATOM 4746 N N . VAL A 1 607 ? 33.778 16.587 -34.215 1.00 94.81 607 VAL A N 1
ATOM 4747 C CA . VAL A 1 607 ? 34.417 16.439 -35.533 1.00 94.81 607 VAL A CA 1
ATOM 4748 C C . VAL A 1 607 ? 33.413 16.466 -36.683 1.00 94.81 607 VAL A C 1
ATOM 4750 O O . VAL A 1 607 ? 33.779 16.810 -37.801 1.00 94.81 607 VAL A O 1
ATOM 4753 N N . SER A 1 608 ? 32.142 16.169 -36.412 1.00 94.75 608 SER A N 1
ATOM 4754 C CA . SER A 1 608 ? 31.059 16.240 -37.396 1.00 94.75 608 SER A CA 1
ATOM 4755 C C . SER A 1 608 ? 29.738 16.604 -36.730 1.00 94.75 608 SER A C 1
ATOM 4757 O O . SER A 1 608 ? 29.471 16.164 -35.611 1.00 94.75 608 SER A O 1
ATOM 4759 N N . VAL A 1 609 ? 28.904 17.360 -37.440 1.00 95.06 609 VAL A N 1
ATOM 4760 C CA . VAL A 1 609 ? 27.555 17.745 -37.012 1.00 95.06 609 VAL A CA 1
ATOM 4761 C C . VAL A 1 609 ? 26.582 17.362 -38.118 1.00 95.06 609 VAL A C 1
ATOM 4763 O O . VAL A 1 609 ? 26.797 17.707 -39.277 1.00 95.06 609 VAL A O 1
ATOM 4766 N N . GLY A 1 610 ? 25.529 16.646 -37.754 1.00 93.56 610 GLY A N 1
ATOM 4767 C CA . GLY A 1 610 ? 24.393 16.335 -38.607 1.00 93.56 610 GLY A CA 1
ATOM 4768 C C . GLY A 1 610 ? 23.081 16.560 -37.866 1.00 93.56 610 GLY A C 1
ATOM 4769 O O . GLY A 1 610 ? 23.067 16.924 -36.688 1.00 93.56 610 GLY A O 1
ATOM 4770 N N . GLU A 1 611 ? 21.976 16.311 -38.555 1.00 92.94 611 GLU A N 1
ATOM 4771 C CA . GLU A 1 611 ? 20.631 16.420 -37.998 1.00 92.94 611 GLU A CA 1
ATOM 4772 C C . GLU A 1 611 ? 19.865 15.112 -38.197 1.00 92.94 611 GLU A C 1
ATOM 4774 O O . GLU A 1 611 ? 20.083 14.392 -39.171 1.00 92.94 611 GLU A O 1
ATOM 4779 N N . ALA A 1 612 ? 18.965 14.815 -37.267 1.00 91.56 612 ALA A N 1
ATOM 4780 C CA . ALA A 1 612 ? 18.004 13.726 -37.357 1.00 91.56 612 ALA A CA 1
ATOM 4781 C C . ALA A 1 612 ? 16.643 14.209 -36.843 1.00 91.56 612 ALA A C 1
ATOM 4783 O O . ALA A 1 612 ? 16.565 15.170 -36.078 1.00 91.56 612 ALA A O 1
ATOM 4784 N N . VAL A 1 613 ? 15.566 13.541 -37.248 1.00 92.06 613 VAL A N 1
ATOM 4785 C CA . VAL A 1 613 ? 14.214 13.828 -36.755 1.00 92.06 613 VAL A CA 1
ATOM 4786 C C . VAL A 1 613 ? 13.575 12.522 -36.318 1.00 92.06 613 VAL A C 1
ATOM 4788 O O . VAL A 1 613 ? 13.484 11.591 -37.117 1.00 92.06 613 VAL A O 1
ATOM 4791 N N . ASN A 1 614 ? 13.128 12.451 -35.064 1.00 92.94 614 ASN A N 1
ATOM 4792 C CA . ASN A 1 614 ? 12.331 11.324 -34.602 1.00 92.94 614 ASN A CA 1
ATOM 4793 C C . ASN A 1 614 ? 10.931 11.434 -35.204 1.00 92.94 614 ASN A C 1
ATOM 4795 O O . ASN A 1 614 ? 10.126 12.260 -34.775 1.00 92.94 614 ASN A O 1
ATOM 4799 N N . SER A 1 615 ? 10.642 10.603 -36.203 1.00 89.81 615 SER A N 1
ATOM 4800 C CA . SER A 1 615 ? 9.387 10.623 -36.959 1.00 89.81 615 SER A CA 1
ATOM 4801 C C . SER A 1 615 ? 8.166 10.178 -36.150 1.00 89.81 615 SER A C 1
ATOM 4803 O O . SER A 1 615 ? 7.044 10.424 -36.586 1.00 89.81 615 SER A O 1
ATOM 4805 N N . PHE A 1 616 ? 8.345 9.623 -34.944 1.00 90.62 616 PHE A N 1
ATOM 4806 C CA . PHE A 1 616 ? 7.231 9.382 -34.030 1.00 90.62 616 PHE A CA 1
ATOM 4807 C C . PHE A 1 616 ? 6.540 10.697 -33.640 1.00 90.62 616 PHE A C 1
ATOM 4809 O O . PHE A 1 616 ? 5.322 10.800 -33.753 1.00 90.62 616 PHE A O 1
ATOM 4816 N N . ARG A 1 617 ? 7.295 11.722 -33.221 1.00 88.88 617 ARG A N 1
ATOM 4817 C CA . ARG A 1 617 ? 6.749 13.014 -32.742 1.00 88.88 617 ARG A CA 1
ATOM 4818 C C . ARG A 1 617 ? 7.135 14.215 -33.617 1.00 88.88 617 ARG A C 1
ATOM 4820 O O . ARG A 1 617 ? 6.592 15.298 -33.445 1.00 88.88 617 ARG A O 1
ATOM 4827 N N . GLY A 1 618 ? 8.057 14.036 -34.561 1.00 91.25 618 GLY A N 1
ATOM 4828 C CA . GLY A 1 618 ? 8.666 15.123 -35.332 1.00 91.25 618 GLY A CA 1
ATOM 4829 C C . GLY A 1 618 ? 9.763 15.875 -34.568 1.00 91.25 618 GLY A C 1
ATOM 4830 O O . GLY A 1 618 ? 10.119 16.987 -34.949 1.00 91.25 618 GLY A O 1
ATOM 4831 N N . THR A 1 619 ? 10.299 15.296 -33.491 1.00 93.62 619 THR A N 1
ATOM 4832 C CA . THR A 1 619 ? 11.287 15.955 -32.626 1.00 93.62 619 THR A CA 1
ATOM 4833 C C . THR A 1 619 ? 12.642 16.052 -33.330 1.00 93.62 619 THR A C 1
ATOM 4835 O O . THR A 1 619 ? 13.164 15.018 -33.754 1.00 93.62 619 THR A O 1
ATOM 4838 N N . PRO A 1 620 ? 13.251 17.246 -33.453 1.00 94.25 620 PRO A N 1
ATOM 4839 C CA . PRO A 1 620 ? 14.559 17.400 -34.076 1.00 94.25 620 PRO A CA 1
ATOM 4840 C C . PRO A 1 620 ? 15.704 17.103 -33.093 1.00 94.25 620 PRO A C 1
ATOM 4842 O O . PRO A 1 620 ? 15.716 17.567 -31.949 1.00 94.25 620 PRO A O 1
ATOM 4845 N N . LEU A 1 621 ? 16.721 16.389 -33.573 1.00 94.88 621 LEU A N 1
ATOM 4846 C CA . LEU A 1 621 ? 17.936 16.035 -32.842 1.00 94.88 621 LEU A CA 1
ATOM 4847 C C . LEU A 1 621 ? 19.185 16.460 -33.622 1.00 94.88 621 LEU A C 1
ATOM 4849 O O . LEU A 1 621 ? 19.234 16.399 -34.851 1.00 94.88 621 LEU A O 1
ATOM 4853 N N . TRP A 1 622 ? 20.216 16.866 -32.891 1.00 95.19 622 TRP A N 1
ATOM 4854 C CA . TRP A 1 622 ? 21.579 16.949 -33.390 1.00 95.19 622 TRP A CA 1
ATOM 4855 C C . TRP A 1 622 ? 22.232 15.575 -33.360 1.00 95.19 622 TRP A C 1
ATOM 4857 O O . TRP A 1 622 ? 22.080 14.819 -32.402 1.00 95.19 622 TRP A O 1
ATOM 4867 N N . LYS A 1 623 ? 23.018 15.296 -34.395 1.00 93.88 623 LYS A N 1
ATOM 4868 C CA . LYS A 1 623 ? 23.873 14.123 -34.513 1.00 93.88 623 LYS A CA 1
ATOM 4869 C C . LYS A 1 623 ? 25.328 14.571 -34.458 1.00 93.88 623 LYS A C 1
ATOM 4871 O O . LYS A 1 623 ? 25.841 15.146 -35.416 1.00 93.88 623 LYS A O 1
ATOM 4876 N N . LEU A 1 624 ? 25.983 14.355 -33.323 1.00 94.25 624 LEU A N 1
ATOM 4877 C CA . LEU A 1 624 ? 27.338 14.827 -33.058 1.00 94.25 624 LEU A CA 1
ATOM 4878 C C . LEU A 1 624 ? 28.320 13.662 -33.147 1.00 94.25 624 LEU A C 1
ATOM 4880 O O . LEU A 1 624 ? 28.252 12.723 -32.362 1.00 94.25 624 LEU A O 1
ATOM 4884 N N . GLY A 1 625 ? 29.263 13.737 -34.081 1.00 93.62 625 GLY A N 1
ATOM 4885 C CA . GLY A 1 625 ? 30.426 12.854 -34.066 1.00 93.62 625 GLY A CA 1
ATOM 4886 C C . GLY A 1 625 ? 31.490 13.455 -33.164 1.00 93.62 625 GLY A C 1
ATOM 4887 O O . GLY A 1 625 ? 31.968 14.562 -33.433 1.00 93.62 625 GLY A O 1
ATOM 4888 N N . LEU A 1 626 ? 31.848 12.742 -32.102 1.00 92.81 626 LEU A N 1
ATOM 4889 C CA . LEU A 1 626 ? 32.852 13.144 -31.131 1.00 92.81 626 LEU A CA 1
ATOM 4890 C C . LEU A 1 626 ? 34.134 12.337 -31.312 1.00 92.81 626 LEU A C 1
ATOM 4892 O O . LEU A 1 626 ? 34.119 11.120 -31.493 1.00 92.81 626 LEU A O 1
ATOM 4896 N N . SER A 1 627 ? 35.253 13.042 -31.218 1.00 90.81 627 SER A N 1
ATOM 4897 C CA . SER A 1 627 ? 36.576 12.460 -31.062 1.00 90.81 627 SER A CA 1
ATOM 4898 C C . SER A 1 627 ? 36.947 12.515 -29.587 1.00 90.81 627 SER A C 1
ATOM 4900 O O . SER A 1 627 ? 37.273 13.587 -29.071 1.00 90.81 627 SER A O 1
ATOM 4902 N N . ILE A 1 628 ? 36.908 11.362 -28.925 1.00 88.38 628 ILE A N 1
ATOM 4903 C CA . ILE A 1 628 ? 37.478 11.147 -27.594 1.00 88.38 628 ILE A CA 1
ATOM 4904 C C . ILE A 1 628 ? 38.761 10.327 -27.807 1.00 88.38 628 ILE A C 1
ATOM 4906 O O . ILE A 1 628 ? 38.764 9.435 -28.658 1.00 88.38 628 ILE A O 1
ATOM 4910 N N . PRO A 1 629 ? 39.883 10.626 -27.125 1.00 84.06 629 PRO A N 1
ATOM 4911 C CA . PRO A 1 629 ? 41.118 9.865 -27.299 1.00 84.06 629 PRO A CA 1
ATOM 4912 C C . PRO A 1 629 ? 40.871 8.363 -27.138 1.00 84.06 629 PRO A C 1
ATOM 4914 O O . PRO A 1 629 ? 40.431 7.925 -26.080 1.00 84.06 629 PRO A O 1
ATOM 4917 N N . GLY A 1 630 ? 41.125 7.594 -28.200 1.00 78.31 630 GLY A N 1
ATOM 4918 C CA . GLY A 1 630 ? 40.916 6.146 -28.206 1.00 78.31 630 GLY A CA 1
ATOM 4919 C C . GLY A 1 630 ? 39.494 5.666 -28.522 1.00 78.31 630 GLY A C 1
ATOM 4920 O O . GLY A 1 630 ? 39.313 4.474 -28.737 1.00 78.31 630 GLY A O 1
ATOM 4921 N N . MET A 1 631 ? 38.500 6.559 -28.606 1.00 84.75 631 MET A N 1
ATOM 4922 C CA . MET A 1 631 ? 37.098 6.196 -28.840 1.00 84.75 631 MET A CA 1
ATOM 4923 C C . MET A 1 631 ? 36.369 7.228 -29.719 1.00 84.75 631 MET A C 1
ATOM 4925 O O . MET A 1 631 ? 36.051 8.326 -29.250 1.00 84.75 631 MET A O 1
ATOM 4929 N N . PRO A 1 632 ? 36.042 6.918 -30.985 1.00 85.44 632 PRO A N 1
ATOM 4930 C CA . PRO A 1 632 ? 35.040 7.692 -31.703 1.00 85.44 632 PRO A CA 1
ATOM 4931 C C . PRO A 1 632 ? 33.656 7.400 -31.107 1.00 85.44 632 PRO A C 1
ATOM 4933 O O . PRO A 1 632 ? 33.276 6.240 -30.963 1.00 85.44 632 PRO A O 1
ATOM 4936 N N . LEU A 1 633 ? 32.887 8.441 -30.788 1.00 87.88 633 LEU A N 1
ATOM 4937 C CA . LEU A 1 633 ? 31.538 8.294 -30.239 1.00 87.88 633 LEU A CA 1
ATOM 4938 C C . LEU A 1 633 ? 30.544 9.129 -31.039 1.00 87.88 633 LEU A C 1
ATOM 4940 O O . LEU A 1 633 ? 30.777 10.307 -31.297 1.00 87.88 633 LEU A O 1
ATOM 4944 N N . GLU A 1 634 ? 29.426 8.525 -31.418 1.00 91.19 634 GLU A N 1
ATOM 4945 C CA . GLU A 1 634 ? 28.306 9.233 -32.024 1.00 91.19 634 GLU A CA 1
ATOM 4946 C C . GLU A 1 634 ? 27.256 9.524 -30.953 1.00 91.19 634 GLU A C 1
ATOM 4948 O O . GLU A 1 634 ? 26.799 8.607 -30.275 1.00 91.19 634 GLU A O 1
ATOM 4953 N N . VAL A 1 635 ? 26.908 10.801 -30.781 1.00 93.19 635 VAL A N 1
ATOM 4954 C CA . VAL A 1 635 ? 25.960 11.270 -29.766 1.00 93.19 635 VAL A CA 1
ATOM 4955 C C . VAL A 1 635 ? 24.756 11.917 -30.443 1.00 93.19 635 VAL A C 1
ATOM 4957 O O . VAL A 1 635 ? 24.903 12.911 -31.158 1.00 93.19 635 VAL A O 1
ATOM 4960 N N . LEU A 1 636 ? 23.559 11.390 -30.188 1.00 94.25 636 LEU A N 1
ATOM 4961 C CA . LEU A 1 636 ? 22.303 12.075 -30.486 1.00 94.25 636 LEU A CA 1
ATOM 4962 C C . LEU A 1 636 ? 21.897 12.942 -29.300 1.00 94.25 636 LEU A C 1
ATOM 4964 O O . LEU A 1 636 ? 21.913 12.482 -28.166 1.00 94.25 636 LEU A O 1
ATOM 4968 N N . VAL A 1 637 ? 21.499 14.183 -29.552 1.00 94.62 637 VAL A N 1
ATOM 4969 C CA . VAL A 1 637 ? 20.940 15.063 -28.519 1.00 94.62 637 VAL A CA 1
ATOM 4970 C C . VAL A 1 637 ? 19.789 15.860 -29.100 1.00 94.62 637 VAL A C 1
ATOM 4972 O O . VAL A 1 637 ? 19.890 16.373 -30.214 1.00 94.62 637 VAL A O 1
ATOM 4975 N N . ARG A 1 638 ? 18.684 15.999 -28.369 1.00 94.06 638 ARG A N 1
ATOM 4976 C CA . ARG A 1 638 ? 17.591 16.867 -28.821 1.00 94.06 638 ARG A CA 1
ATOM 4977 C C . ARG A 1 638 ? 18.049 18.311 -28.944 1.00 94.06 638 ARG A C 1
ATOM 4979 O O . ARG A 1 638 ? 18.814 18.802 -28.113 1.00 94.06 638 ARG A O 1
ATOM 4986 N N . LYS A 1 639 ? 17.561 19.017 -29.967 1.00 95.12 639 LYS A N 1
ATOM 4987 C CA . LYS A 1 639 ? 17.989 20.402 -30.208 1.00 95.12 639 LYS A CA 1
ATOM 4988 C C . LYS A 1 639 ? 17.646 21.337 -29.042 1.00 95.12 639 LYS A C 1
ATOM 4990 O O . LYS A 1 639 ? 18.443 22.217 -28.740 1.00 95.12 639 LYS A O 1
ATOM 4995 N N . ASP A 1 640 ? 16.520 21.118 -28.366 1.00 92.75 640 ASP A N 1
ATOM 4996 C CA . ASP A 1 640 ? 16.082 21.883 -27.189 1.00 92.75 640 ASP A CA 1
ATOM 4997 C C . ASP A 1 640 ? 16.871 21.560 -25.907 1.00 92.75 640 ASP A C 1
ATOM 4999 O O . ASP A 1 640 ? 16.864 22.354 -24.971 1.00 92.75 640 ASP A O 1
ATOM 5003 N N . ARG A 1 641 ? 17.598 20.436 -25.876 1.00 92.12 641 ARG A N 1
ATOM 5004 C CA . ARG A 1 641 ? 18.476 20.020 -24.765 1.00 92.12 641 ARG A CA 1
ATOM 5005 C C . ARG A 1 641 ? 19.966 20.189 -25.066 1.00 92.12 641 ARG A C 1
ATOM 5007 O O . ARG A 1 641 ? 20.825 19.710 -24.323 1.00 92.12 641 ARG A O 1
ATOM 5014 N N . CYS A 1 642 ? 20.283 20.873 -26.162 1.00 93.81 642 CYS A N 1
ATOM 5015 C CA . CYS A 1 642 ? 21.641 21.241 -26.527 1.00 93.81 642 CYS A CA 1
ATOM 5016 C C . CYS A 1 642 ? 21.859 22.726 -26.216 1.00 93.81 642 CYS A C 1
ATOM 5018 O O . CYS A 1 642 ? 21.338 23.607 -26.901 1.00 93.81 642 CYS A O 1
ATOM 5020 N N . GLN A 1 643 ? 22.627 23.017 -25.165 1.00 91.94 643 GLN A N 1
ATOM 5021 C CA . GLN A 1 643 ? 22.939 24.390 -24.782 1.00 91.94 643 GLN A CA 1
ATOM 5022 C C . GLN A 1 643 ? 24.019 24.966 -25.709 1.00 91.94 643 GLN A C 1
ATOM 5024 O O . GLN A 1 643 ? 25.222 24.808 -25.478 1.00 91.94 643 GLN A O 1
ATOM 5029 N N . GLY A 1 644 ? 23.564 25.643 -26.765 1.00 88.06 644 GLY A N 1
ATOM 5030 C CA . GLY A 1 644 ? 24.388 26.288 -27.787 1.00 88.06 644 GLY A CA 1
ATOM 5031 C C . GLY A 1 644 ? 24.228 25.651 -29.170 1.00 88.06 644 GLY A C 1
ATOM 5032 O O . GLY A 1 644 ? 23.577 24.624 -29.331 1.00 88.06 644 GLY A O 1
ATOM 5033 N N . LEU A 1 645 ? 24.854 26.254 -30.185 1.00 91.44 645 LEU A N 1
ATOM 5034 C CA . LEU A 1 645 ? 24.847 25.720 -31.549 1.00 91.44 645 LEU A CA 1
ATOM 5035 C C . LEU A 1 645 ? 26.075 24.813 -31.783 1.00 91.44 645 LEU A C 1
ATOM 5037 O O . LEU A 1 645 ? 27.210 25.298 -31.668 1.00 91.44 645 LEU A O 1
ATOM 5041 N N . PRO A 1 646 ? 25.894 23.519 -32.112 1.00 93.19 646 PRO A N 1
ATOM 5042 C CA . PRO A 1 646 ? 27.011 22.614 -32.358 1.00 93.19 646 PRO A CA 1
ATOM 5043 C C . PRO A 1 646 ? 27.759 22.990 -33.632 1.00 93.19 646 PRO A C 1
ATOM 5045 O O . PRO A 1 646 ? 27.165 23.244 -34.677 1.00 93.19 646 PRO A O 1
ATOM 5048 N N . GLN A 1 647 ? 29.087 23.014 -33.541 1.00 93.56 647 GLN A N 1
ATOM 5049 C CA . GLN A 1 647 ? 29.983 23.301 -34.658 1.00 93.56 647 GLN A CA 1
ATOM 5050 C C . GLN A 1 647 ? 31.214 22.402 -34.566 1.00 93.56 647 GLN A C 1
ATOM 5052 O O . GLN A 1 647 ? 31.688 22.092 -33.470 1.00 93.56 647 GLN A O 1
ATOM 5057 N N . ALA A 1 648 ? 31.751 21.989 -35.714 1.00 93.12 648 ALA A N 1
ATOM 5058 C CA . ALA A 1 648 ? 33.003 21.245 -35.748 1.00 93.12 648 ALA A CA 1
ATOM 5059 C C . ALA A 1 648 ? 34.128 22.067 -35.096 1.00 93.12 648 ALA A C 1
ATOM 5061 O O . ALA A 1 648 ? 34.264 23.267 -35.325 1.00 93.12 648 ALA A O 1
ATOM 5062 N N . GLY A 1 649 ? 34.930 21.421 -34.254 1.00 88.75 649 GLY A N 1
ATOM 5063 C CA . GLY A 1 649 ? 35.967 22.068 -33.457 1.00 88.75 649 GLY A CA 1
ATOM 5064 C C . GLY A 1 649 ? 35.519 22.525 -32.068 1.00 88.75 649 GLY A C 1
ATOM 5065 O O . GLY A 1 649 ? 36.389 22.701 -31.217 1.00 88.75 649 GLY A O 1
ATOM 5066 N N . HIS A 1 650 ? 34.214 22.666 -31.803 1.00 93.19 650 HIS A N 1
ATOM 5067 C CA . HIS A 1 650 ? 33.701 22.840 -30.439 1.00 93.19 650 HIS A CA 1
ATOM 5068 C C . HIS A 1 650 ? 33.822 21.538 -29.641 1.00 93.19 650 HIS A C 1
ATOM 5070 O O . HIS A 1 650 ? 34.079 20.473 -30.196 1.00 93.19 650 HIS A O 1
ATOM 5076 N N . TYR A 1 651 ? 33.638 21.624 -28.330 1.00 92.50 651 TYR A N 1
ATOM 5077 C CA . TYR A 1 651 ? 33.603 20.477 -27.432 1.00 92.50 651 TYR A CA 1
ATOM 5078 C C . TYR A 1 651 ? 32.183 20.284 -26.916 1.00 92.50 651 TYR A C 1
ATOM 5080 O O . TYR A 1 651 ? 31.493 21.263 -26.633 1.00 92.50 651 TYR A O 1
ATOM 5088 N N . ALA A 1 652 ? 31.756 19.033 -26.796 1.00 94.19 652 ALA A N 1
ATOM 5089 C CA . ALA A 1 652 ? 30.486 18.657 -26.193 1.00 94.19 652 ALA A CA 1
ATOM 5090 C C . ALA A 1 652 ? 30.750 17.915 -24.887 1.00 94.19 652 ALA A C 1
ATOM 5092 O O . ALA A 1 652 ? 31.637 17.060 -24.830 1.00 94.19 652 ALA A O 1
ATOM 5093 N N . THR A 1 653 ? 29.975 18.235 -23.855 1.00 92.75 653 THR A N 1
ATOM 5094 C CA . THR A 1 653 ? 30.022 17.543 -22.568 1.00 92.75 653 THR A CA 1
ATOM 5095 C C . THR A 1 653 ? 28.635 17.367 -21.978 1.00 92.75 653 THR A C 1
ATOM 5097 O O . THR A 1 653 ? 27.757 18.207 -22.180 1.00 92.75 653 THR A O 1
ATOM 5100 N N . GLY A 1 654 ? 28.445 16.274 -21.250 1.00 92.19 654 GLY A N 1
ATOM 5101 C CA . GLY A 1 654 ? 27.192 15.961 -20.583 1.00 92.19 654 GLY A CA 1
ATOM 5102 C C . GLY A 1 654 ? 27.143 14.506 -20.144 1.00 92.19 654 GLY A C 1
ATOM 5103 O O . GLY A 1 654 ? 28.172 13.827 -20.072 1.00 92.19 654 GLY A O 1
ATOM 5104 N N . SER A 1 655 ? 25.926 14.046 -19.887 1.00 91.38 655 SER A N 1
ATOM 5105 C CA . SER A 1 655 ? 25.623 12.644 -19.615 1.00 91.38 655 SER A CA 1
ATOM 5106 C C . SER A 1 655 ? 24.959 12.023 -20.834 1.00 91.38 655 SER A C 1
ATOM 5108 O O . SER A 1 655 ? 24.106 12.651 -21.466 1.00 91.38 655 SER A O 1
ATOM 5110 N N . ALA A 1 656 ? 25.349 10.798 -21.164 1.00 90.31 656 ALA A N 1
ATOM 5111 C CA . ALA A 1 656 ? 24.759 10.029 -22.238 1.00 90.31 656 ALA A CA 1
ATOM 5112 C C . ALA A 1 656 ? 24.448 8.601 -21.801 1.00 90.31 656 ALA A C 1
ATOM 5114 O O . ALA A 1 656 ? 25.206 7.969 -21.067 1.00 90.31 656 ALA A O 1
ATOM 5115 N N . TRP A 1 657 ? 23.336 8.102 -22.310 1.00 90.56 657 TRP A N 1
ATOM 5116 C CA . TRP A 1 657 ? 22.961 6.702 -22.271 1.00 90.56 657 TRP A CA 1
ATOM 5117 C C . TRP A 1 657 ? 23.613 5.958 -23.444 1.00 90.56 657 TRP A C 1
ATOM 5119 O O . TRP A 1 657 ? 23.512 6.412 -24.585 1.00 90.56 657 TRP A O 1
ATOM 5129 N N . LEU A 1 658 ? 24.312 4.855 -23.162 1.00 88.88 658 LEU A N 1
ATOM 5130 C CA . LEU A 1 658 ? 25.013 4.026 -24.145 1.00 88.88 658 LEU A CA 1
ATOM 5131 C C . LEU A 1 658 ? 24.180 2.799 -24.531 1.00 88.88 658 LEU A C 1
ATOM 5133 O O . LEU A 1 658 ? 23.822 1.983 -23.677 1.00 88.88 658 LEU A O 1
ATOM 5137 N N . ILE A 1 659 ? 23.948 2.637 -25.833 1.00 87.25 659 ILE A N 1
ATOM 5138 C CA . ILE A 1 659 ? 23.143 1.558 -26.415 1.00 87.25 659 ILE A CA 1
ATOM 5139 C C . ILE A 1 659 ? 23.955 0.841 -27.481 1.00 87.25 659 ILE A C 1
ATOM 5141 O O . ILE A 1 659 ? 24.607 1.489 -28.302 1.00 87.25 659 ILE A O 1
ATOM 5145 N N . GLY A 1 660 ? 23.870 -0.484 -27.490 1.00 86.19 660 GLY A N 1
ATOM 5146 C CA . GLY A 1 660 ? 24.481 -1.344 -28.491 1.00 86.19 660 GLY A CA 1
ATOM 5147 C C . GLY A 1 660 ? 23.467 -2.241 -29.196 1.00 86.19 660 GLY A C 1
ATOM 5148 O O . GLY A 1 660 ? 22.519 -2.730 -28.576 1.00 86.19 660 GLY A O 1
ATOM 5149 N N . ASP A 1 661 ? 23.712 -2.496 -30.478 1.00 84.75 661 ASP A N 1
ATOM 5150 C CA . ASP A 1 661 ? 23.145 -3.622 -31.227 1.00 84.75 661 ASP A CA 1
ATOM 5151 C C . ASP A 1 661 ? 24.271 -4.607 -31.575 1.00 84.75 661 ASP A C 1
ATOM 5153 O O . ASP A 1 661 ? 25.399 -4.202 -31.871 1.00 84.75 661 ASP A O 1
ATOM 5157 N N . LEU A 1 662 ? 23.992 -5.903 -31.474 1.00 78.50 662 LEU A N 1
ATOM 5158 C CA . LEU A 1 662 ? 24.977 -6.965 -31.681 1.00 78.50 662 LEU A CA 1
ATOM 5159 C C . LEU A 1 662 ? 24.597 -7.835 -32.872 1.00 78.50 662 LEU A C 1
ATOM 5161 O O . LEU A 1 662 ? 23.483 -8.345 -32.937 1.00 78.50 662 LEU A O 1
ATOM 5165 N N . GLU A 1 663 ? 25.544 -8.128 -33.758 1.00 68.31 663 GLU A N 1
ATOM 5166 C CA . GLU A 1 663 ? 25.328 -9.181 -34.752 1.00 68.31 663 GLU A CA 1
ATOM 5167 C C . GLU A 1 663 ? 25.301 -10.564 -34.071 1.00 68.31 663 GLU A C 1
ATOM 5169 O O . GLU A 1 663 ? 26.167 -10.887 -33.240 1.00 68.31 663 GLU A O 1
ATOM 5174 N N . ALA A 1 664 ? 24.297 -11.377 -34.421 1.00 59.72 664 ALA A N 1
ATOM 5175 C CA . ALA A 1 664 ? 24.155 -12.752 -33.950 1.00 59.72 664 ALA A CA 1
ATOM 5176 C C . ALA A 1 664 ? 25.241 -13.658 -34.564 1.00 59.72 664 ALA A C 1
ATOM 5178 O O . ALA A 1 664 ? 25.474 -13.638 -35.773 1.00 59.72 664 ALA A O 1
ATOM 5179 N N . GLU A 1 665 ? 25.896 -14.484 -33.744 1.00 54.16 665 GLU A N 1
ATOM 5180 C CA . GLU A 1 665 ? 26.852 -15.493 -34.217 1.00 54.16 665 GLU A CA 1
ATOM 5181 C C . GLU A 1 665 ? 26.103 -16.759 -34.666 1.00 54.16 665 GLU A C 1
ATOM 5183 O O . GLU A 1 665 ? 25.857 -17.670 -33.882 1.00 54.16 665 GLU A O 1
ATOM 5188 N N . GLY A 1 666 ? 25.734 -16.816 -35.949 1.00 52.81 666 GLY A N 1
ATOM 5189 C CA . GLY A 1 666 ? 25.164 -18.011 -36.587 1.00 52.81 666 GLY A CA 1
ATOM 5190 C C . GLY A 1 666 ? 23.641 -17.981 -36.787 1.00 52.81 666 GLY A C 1
ATOM 5191 O O . GLY A 1 666 ? 22.974 -17.029 -36.379 1.00 52.81 666 GLY A O 1
ATOM 5192 N N . PRO A 1 667 ? 23.069 -18.992 -37.478 1.00 42.31 667 PRO A N 1
ATOM 5193 C CA . PRO A 1 667 ? 21.632 -19.050 -37.722 1.00 42.31 667 PRO A CA 1
ATOM 5194 C C . PRO A 1 667 ? 20.898 -19.104 -36.383 1.00 42.31 667 PRO A C 1
ATOM 5196 O O . PRO A 1 667 ? 21.210 -19.953 -35.546 1.00 42.31 667 PRO A O 1
ATOM 5199 N N . ALA A 1 668 ? 19.938 -18.192 -36.193 1.00 43.03 668 ALA A N 1
ATOM 5200 C CA . ALA A 1 668 ? 19.067 -18.166 -35.025 1.00 43.03 668 ALA A CA 1
ATOM 5201 C C . ALA A 1 668 ? 18.592 -19.592 -34.728 1.00 43.03 668 ALA A C 1
ATOM 5203 O O . ALA A 1 668 ? 18.060 -20.249 -35.629 1.00 43.03 668 ALA A O 1
ATOM 5204 N N . ALA A 1 669 ? 18.816 -20.073 -33.498 1.00 41.28 669 ALA A N 1
ATOM 5205 C CA . ALA A 1 669 ? 18.286 -21.357 -33.063 1.00 41.28 669 ALA A CA 1
ATOM 5206 C C . ALA A 1 669 ? 16.812 -21.399 -33.473 1.00 41.28 669 ALA A C 1
ATOM 5208 O O . ALA A 1 669 ? 16.043 -20.494 -33.135 1.00 41.28 669 ALA A O 1
ATOM 5209 N N . THR A 1 670 ? 16.479 -22.372 -34.321 1.00 36.19 670 THR A N 1
ATOM 5210 C CA . THR A 1 670 ? 15.189 -22.481 -34.997 1.00 36.19 670 THR A CA 1
ATOM 5211 C C . THR A 1 670 ? 14.072 -22.225 -34.003 1.00 36.19 670 THR A C 1
ATOM 5213 O O . THR A 1 670 ? 13.903 -22.977 -33.045 1.00 36.19 670 THR A O 1
ATOM 5216 N N . SER A 1 671 ? 13.338 -21.141 -34.247 1.00 36.47 671 SER A N 1
ATOM 5217 C CA . SER A 1 671 ? 12.067 -20.827 -33.613 1.00 36.47 671 SER A CA 1
ATOM 5218 C C . SER A 1 671 ? 11.191 -22.074 -33.649 1.00 36.47 671 SER A C 1
ATOM 5220 O O . SER A 1 671 ? 10.710 -22.456 -34.717 1.00 36.47 671 SER A O 1
ATOM 5222 N N . TYR A 1 672 ? 11.013 -22.730 -32.507 1.00 38.50 672 TYR A N 1
ATOM 5223 C CA . TYR A 1 672 ? 9.974 -23.736 -32.387 1.00 38.50 672 TYR A CA 1
ATOM 5224 C C . TYR A 1 672 ? 8.664 -22.980 -32.187 1.00 38.50 672 TYR A C 1
ATOM 5226 O O . TYR A 1 672 ? 8.470 -22.306 -31.178 1.00 38.50 672 TYR A O 1
ATOM 5234 N N . ILE A 1 673 ? 7.802 -23.024 -33.199 1.00 32.50 673 ILE A N 1
ATOM 5235 C CA . ILE A 1 673 ? 6.411 -22.597 -33.076 1.00 32.50 673 ILE A CA 1
ATOM 5236 C C . ILE A 1 673 ? 5.718 -23.723 -32.308 1.00 32.50 673 ILE A C 1
ATOM 5238 O O . ILE A 1 673 ? 5.755 -24.866 -32.766 1.00 32.50 673 ILE A O 1
ATOM 5242 N N . ARG A 1 674 ? 5.161 -23.426 -31.132 1.00 34.59 674 ARG A N 1
ATOM 5243 C CA . ARG A 1 674 ? 4.311 -24.376 -30.410 1.00 34.59 674 ARG A CA 1
ATOM 5244 C C . ARG A 1 674 ? 2.883 -24.303 -30.927 1.00 34.59 674 ARG A C 1
ATOM 5246 O O . ARG A 1 674 ? 2.416 -23.163 -31.151 1.00 34.59 674 ARG A O 1
#

pLDDT: mean 81.15, std 15.73, range [32.5, 97.75]

Radius of gyration: 36.24 Å; chains: 1; bounding box: 76×83×86 Å

Sequence (674 aa):
MEIGYLTRDGHLVVADTLGQRRVFKAYRIDERNKNFEFLGVKRPFEALGDVHLSVEFHRNGWEKPGEVVLRRTPAKLYRGRASHLFVGRTWRSLTSLHLLTADPAKAPTLAKSWTPPLLGISYPARGSPSFAFVGDASVRACRRTGATVELFATEEAEFTDFILSKLRVFIEFPSEAAAGAFSSHFPLVEDTENLDATVKIDIGRDPKIAWRKTPLRSRAGLVLAAILLVIAALAVPLAVRSTASIAVGGVLGTVIALGIGIALLDLAGDYREEILEFHDRWPRSALERFCNEAPGRAAGFAFIAREMGLNLDPDVGNLAPLDAHLRSLPAETFFAAMAGDAGAYVVAILLREIGRPVPYEWRYDPRFGRPVVHFPAVNFVVSPLHKVQDVWESKKPETLDAWVERIAGKVQILTAFQALNEFVALGFLDQGWDDFDAFAGRVFQELGSAQTESRVMGEDHYRVRRLLYPPFGIQYAEIEIEKRTGPAFVPLIAIPFCSATRPVRASLEGGSPRSPDREDVAVVRFEGYELVTLGVQIRNYLDVGPGFESRKGKFLVDLLAVGDEVRLMGPRLRAMRPEVKDFLAPMSPNPHGIPMSPYATFLGRIVSVGEAVNSFRGTPLWKLGLSIPGMPLEVLVRKDRCQGLPQAGHYATGSAWLIGDLEAEGPAATSYIR

Foldseek 3Di:
DFKAWAAPQQWDWTQDLLRATETFPQWGQDVPQQWIHGLNFTDHWDWLAKKWKWKFFDQPFPVDDTHTQFAGFIWTWIDDDQKIKTKGFARVRGPSNVVCVPDAHDYAPPAPPDDTDDPPPRDGDRGIIIMDIGGQVQFLAWEDDWQKIWTWGFDARQPFPQGATIMIMIIGHPGSVSSVVVRVSGHHDDDRVVSRVVDDHQFRDDPPLPSPPPCPVVVVLVVVLVVLVVVLVVLVVVLVPDPVSVVVSVVSVVVNVVSVVVVVVVVCPSSCRRVVRCVVPPPAVRQQVLQVCLLVLLVVLCVVVVSSVQNDDLVLLDCVSVLVSLQVGESSNDRQVNLSSNLSNLVSSLCVQLQDDQDWGWGQDVVVRHIWIARPLQRDIDDSSVVSSCSRNVVDVQTSVNVSNVVSQVVLLSQQCSVQLQCCLLPLDPPRPVCVVVSSVVVVVVQVPFDWDWDDAPNKIKIWTWADQVQKIKIWMWIWGQHSVGTDTTTDHIDIDGNPFDKWKWFADPLDQDPVVDNQWTFIATFQRRPATAIAGAPCCVQQGVVVSVDPDIFIWRKAKGFSAKEKAAPVNCVVCVVDAWDWHAPDQDPVRGRSALKIKGKFFFADWDWDARRSNRFIWIWTFGDGRRDTHTYIGTPVRYHDDDDGGMMMTHMIGMYTYGDHDDDRPDPDDD